Protein AF-A0A2D7NM58-F1 (afdb_monomer_lite)

pLDDT: mean 82.07, std 17.8, range [21.97, 97.56]

Secondary structure (DSSP, 8-state):
---TTHHHH------------------PPPPEEES-SS-EEETTS-EEEEEEE-GGGTTSPPPSEEEEEETTS-EEEEEEEEEESS--S--------TT--SS--EEEPPPSSHHHHTT-EEEEEE---TT--S-EEETTEEE--EEEPPPPPP-SSBPPP--STTS--SS-TTTTHHHHHHHHHTTSBPPPPPSSHHHHHHHHHHHHHHHHHHHHHHTT-HHHHHHHHHHHH-EEE-TT--EEE-----HHHHHHHHHHHH-TTS-HHHHHHHHHHHHHHS---EEEEEE--SSEEEEEEEE-SSS-EEEEEEESSS-PPPEEEEE-TTEEEEEEEEPP--SS-SSSPPPPP-EEEEEEETTEEEEEEE--S-EEP-TT-EEEPPEEPPBPHHHHHHT---B--GGG-EEEEEEEETTEEEEEEEEE-TTSPPPTTEEEEEEEEETTEEEEEEEE-TTS-EEEETT-SPPTTEEEEEEE-SSEEEEEEEE-HHHHHHTSBTTBTTEEEEEEEEEETTEEEEEET---BTT--PPP-EEEE-GGGS-----------

Radius of gyration: 28.22 Å; chains: 1; bounding box: 63×72×90 Å

Structure (mmCIF, N/CA/C/O backbone):
data_AF-A0A2D7NM58-F1
#
_entry.id   AF-A0A2D7NM58-F1
#
loop_
_atom_site.group_PDB
_atom_site.id
_atom_site.type_symbol
_atom_site.label_atom_id
_atom_site.label_alt_id
_atom_site.label_comp_id
_atom_site.label_asym_id
_atom_site.label_entity_id
_atom_site.label_seq_id
_atom_site.pdbx_PDB_ins_code
_atom_site.Cartn_x
_atom_site.Cartn_y
_atom_site.Cartn_z
_atom_site.occupancy
_atom_site.B_iso_or_equiv
_atom_site.auth_seq_id
_atom_site.auth_comp_id
_atom_site.auth_asym_id
_atom_site.auth_atom_id
_atom_site.pdbx_PDB_model_num
ATOM 1 N N . MET A 1 1 ? -24.431 6.651 5.940 1.00 24.83 1 MET A N 1
ATOM 2 C CA . MET A 1 1 ? -23.964 5.883 7.116 1.00 24.83 1 MET A CA 1
ATOM 3 C C . MET A 1 1 ? -22.624 5.232 6.791 1.00 24.83 1 MET A C 1
ATOM 5 O O . MET A 1 1 ? -22.566 4.053 6.495 1.00 24.83 1 MET A O 1
ATOM 9 N N . GLY A 1 2 ? -21.558 6.025 6.803 1.00 24.56 2 GLY A N 1
ATOM 10 C CA . GLY A 1 2 ? -20.178 5.580 6.597 1.00 24.56 2 GLY A CA 1
ATOM 11 C C . GLY A 1 2 ? -19.307 6.724 7.087 1.00 24.56 2 GLY A C 1
ATOM 12 O O . GLY A 1 2 ? -19.024 7.633 6.325 1.00 24.56 2 GLY A O 1
ATOM 13 N N . GLY A 1 3 ? -19.110 6.815 8.404 1.00 30.47 3 GLY A N 1
ATOM 14 C CA . GLY A 1 3 ? -18.752 8.083 9.061 1.00 30.47 3 GLY A CA 1
ATOM 15 C C . GLY A 1 3 ? -17.315 8.172 9.565 1.00 30.47 3 GLY A C 1
ATOM 16 O O . GLY A 1 3 ? -16.736 9.250 9.563 1.00 30.47 3 GLY A O 1
ATOM 17 N N . VAL A 1 4 ? -16.706 7.052 9.954 1.00 39.84 4 VAL A N 1
ATOM 18 C CA . VAL A 1 4 ? -15.527 7.102 10.837 1.00 39.84 4 VAL A CA 1
ATOM 19 C C . VAL A 1 4 ? -14.243 7.505 10.106 1.00 39.84 4 VAL A C 1
ATOM 21 O O . VAL A 1 4 ? -13.472 8.303 10.624 1.00 39.84 4 VAL A O 1
ATOM 24 N N . LEU A 1 5 ? -14.041 7.012 8.881 1.00 38.03 5 LEU A N 1
ATOM 25 C CA . LEU A 1 5 ? -12.908 7.374 8.016 1.00 38.03 5 LEU A CA 1
ATOM 26 C C . LEU A 1 5 ? -13.338 8.188 6.786 1.00 38.03 5 LEU A C 1
ATOM 28 O O . LEU A 1 5 ? -12.578 9.027 6.316 1.00 38.03 5 LEU A O 1
ATOM 32 N N . ALA A 1 6 ? -14.577 8.038 6.304 1.00 35.72 6 ALA A N 1
ATOM 33 C CA . ALA A 1 6 ? -15.069 8.846 5.184 1.00 35.72 6 ALA A CA 1
ATOM 34 C C . ALA A 1 6 ? -15.277 10.325 5.573 1.00 35.72 6 ALA A C 1
ATOM 36 O O . ALA A 1 6 ? -15.043 11.214 4.754 1.00 35.72 6 ALA A O 1
ATOM 37 N N . GLY A 1 7 ? -15.617 10.609 6.842 1.00 37.88 7 GLY A N 1
ATOM 38 C CA . GLY A 1 7 ? -15.630 11.975 7.383 1.00 37.88 7 GLY A CA 1
ATOM 39 C C . GLY A 1 7 ? -14.244 12.635 7.402 1.00 37.88 7 GLY A C 1
ATOM 40 O O . GLY A 1 7 ? -14.143 13.860 7.353 1.00 37.88 7 GLY A O 1
ATOM 41 N N . LEU A 1 8 ? -13.177 11.828 7.398 1.00 42.91 8 LEU A N 1
ATOM 42 C CA . LEU A 1 8 ? -11.788 12.273 7.291 1.00 42.91 8 LEU A CA 1
ATOM 43 C C . LEU A 1 8 ? -11.313 12.444 5.829 1.00 42.91 8 LEU A C 1
ATOM 45 O O . LEU A 1 8 ? -10.278 13.076 5.626 1.00 42.91 8 LEU A O 1
ATOM 49 N N . LEU A 1 9 ? -12.032 11.920 4.818 1.00 36.03 9 LEU A N 1
ATOM 50 C CA . LEU A 1 9 ? -11.468 11.662 3.476 1.00 36.03 9 LEU A CA 1
ATOM 51 C C . LEU A 1 9 ? -12.260 12.164 2.237 1.00 36.03 9 LEU A C 1
ATOM 53 O O . LEU A 1 9 ? -11.745 12.032 1.129 1.00 36.03 9 LEU A O 1
ATOM 57 N N . LEU A 1 10 ? -13.454 12.772 2.336 1.00 29.83 10 LEU A N 1
ATOM 58 C CA . LEU A 1 10 ? -14.270 13.076 1.133 1.00 29.83 10 LEU A CA 1
ATOM 59 C C . LEU A 1 10 ? -14.100 14.486 0.488 1.00 29.83 10 LEU A C 1
ATOM 61 O O . LEU A 1 10 ? -14.461 15.519 1.057 1.00 29.83 10 LEU A O 1
ATOM 65 N N . SER A 1 11 ? -13.672 14.447 -0.789 1.00 29.39 11 SER A N 1
ATOM 66 C CA . SER A 1 11 ? -13.823 15.371 -1.947 1.00 29.39 11 SER A CA 1
ATOM 67 C C . SER A 1 11 ? -13.101 16.740 -1.987 1.00 29.39 11 SER A C 1
ATOM 69 O O . SER A 1 11 ? -13.387 17.655 -1.217 1.00 29.39 11 SER A O 1
ATOM 71 N N . VAL A 1 12 ? -12.206 16.885 -2.982 1.00 25.66 12 VAL A N 1
ATOM 72 C CA . VAL A 1 12 ? -11.476 18.103 -3.390 1.00 25.66 12 VAL A CA 1
ATOM 73 C C . VAL A 1 12 ? -11.964 18.533 -4.776 1.00 25.66 12 VAL A C 1
ATOM 75 O O . VAL A 1 12 ? -11.860 17.761 -5.725 1.00 25.66 12 VAL A O 1
ATOM 78 N N . SER A 1 13 ? -12.424 19.775 -4.920 1.00 25.48 13 SER A N 1
ATOM 79 C CA . SER A 1 13 ? -12.647 20.417 -6.224 1.00 25.48 13 SER A CA 1
ATOM 80 C C . SER A 1 13 ? -12.273 21.900 -6.153 1.00 25.48 13 SER A C 1
ATOM 82 O O . SER A 1 13 ? -12.639 22.594 -5.205 1.00 25.48 13 SER A O 1
ATOM 84 N N . ALA A 1 14 ? -11.490 22.355 -7.135 1.00 25.61 14 ALA A N 1
ATOM 85 C CA . ALA A 1 14 ? -10.846 23.665 -7.186 1.00 25.61 14 ALA A CA 1
ATOM 86 C C . ALA A 1 14 ? -11.786 24.778 -7.687 1.00 25.61 14 ALA A C 1
ATOM 88 O O . ALA A 1 14 ? -12.534 24.577 -8.640 1.00 25.61 14 ALA A O 1
ATOM 89 N N . GLY A 1 15 ? -11.693 25.969 -7.084 1.00 21.97 15 GLY A N 1
ATOM 90 C CA . GLY A 1 15 ? -12.391 27.186 -7.510 1.00 21.97 15 GLY A CA 1
ATOM 91 C C . GLY A 1 15 ? -11.563 28.439 -7.205 1.00 21.97 15 GLY A C 1
ATOM 92 O O . GLY A 1 15 ? -10.926 28.519 -6.158 1.00 21.97 15 GLY A O 1
ATOM 93 N N . ALA A 1 16 ? -11.524 29.365 -8.167 1.00 23.30 16 ALA A N 1
ATOM 94 C CA . ALA A 1 16 ? -10.569 30.466 -8.298 1.00 23.30 16 ALA A CA 1
ATOM 95 C C . ALA A 1 16 ? -10.815 31.693 -7.390 1.00 23.30 16 ALA A C 1
ATOM 97 O O . ALA A 1 16 ? -11.841 31.835 -6.733 1.00 23.30 16 ALA A O 1
ATOM 98 N N . ALA A 1 17 ? -9.795 32.556 -7.375 1.00 25.81 17 ALA A N 1
ATOM 99 C CA . ALA A 1 17 ? -9.469 33.597 -6.406 1.00 25.81 17 ALA A CA 1
ATOM 100 C C . ALA A 1 17 ? -10.300 34.896 -6.453 1.00 25.81 17 ALA A C 1
ATOM 102 O O . ALA A 1 17 ? -10.830 35.290 -7.487 1.00 25.81 17 ALA A O 1
ATOM 103 N N . GLY A 1 18 ? -10.249 35.631 -5.336 1.00 22.56 18 GLY A N 1
ATOM 104 C CA . GLY A 1 18 ? -10.525 37.065 -5.237 1.00 22.56 18 GLY A CA 1
ATOM 105 C C . GLY A 1 18 ? -9.883 37.636 -3.965 1.00 22.56 18 GLY A C 1
ATOM 106 O O . GLY A 1 18 ? -10.095 37.111 -2.875 1.00 22.56 18 GLY A O 1
ATOM 107 N N . THR A 1 19 ? -9.045 38.663 -4.102 1.00 28.05 19 THR A N 1
ATOM 108 C CA . THR A 1 19 ? -8.278 39.306 -3.018 1.00 28.05 19 THR A CA 1
ATOM 109 C C . THR A 1 19 ? -8.919 40.615 -2.563 1.00 28.05 19 THR A C 1
ATOM 111 O O . THR A 1 19 ? -9.166 41.481 -3.397 1.00 28.05 19 THR A O 1
ATOM 114 N N . ALA A 1 20 ? -9.050 40.816 -1.251 1.00 26.17 20 ALA A N 1
ATOM 115 C CA . ALA A 1 20 ? -9.042 42.138 -0.618 1.00 26.17 20 ALA A CA 1
ATOM 116 C C . ALA A 1 20 ? -8.608 41.991 0.852 1.00 26.17 20 ALA A C 1
ATOM 118 O O . ALA A 1 20 ? -9.141 41.150 1.574 1.00 26.17 20 ALA A O 1
ATOM 119 N N . GLY A 1 21 ? -7.596 42.756 1.270 1.00 35.31 21 GLY A N 1
ATOM 120 C CA . GLY A 1 21 ? -7.051 42.744 2.632 1.00 35.31 21 GLY A CA 1
ATOM 121 C C . GLY A 1 21 ? -7.696 43.794 3.531 1.00 35.31 21 GLY A C 1
ATOM 122 O O . GLY A 1 21 ? -8.091 44.831 3.018 1.00 35.31 21 GLY A O 1
ATOM 123 N N . ILE A 1 22 ? -7.745 43.549 4.848 1.00 31.09 22 ILE A N 1
ATOM 124 C CA . ILE A 1 22 ? -8.136 44.515 5.894 1.00 31.09 22 ILE A CA 1
ATOM 125 C C . ILE A 1 22 ? -7.341 44.255 7.197 1.00 31.09 22 ILE A C 1
ATOM 127 O O . ILE A 1 22 ? -6.995 43.121 7.526 1.00 31.09 22 ILE A O 1
ATOM 131 N N . CYS A 1 23 ? -7.072 45.359 7.905 1.00 30.11 23 CYS A N 1
ATOM 132 C CA . CYS A 1 23 ? -6.429 45.551 9.210 1.00 30.11 23 CYS A CA 1
ATOM 133 C C . CYS A 1 23 ? -6.813 44.582 10.347 1.00 30.11 23 CYS A C 1
ATOM 135 O O . CYS A 1 23 ? -7.949 44.132 10.473 1.00 30.11 23 CYS A O 1
ATOM 137 N N . ALA A 1 24 ? -5.850 44.366 11.252 1.00 32.38 24 ALA A N 1
ATOM 138 C CA . ALA A 1 24 ? -5.950 43.504 12.426 1.00 32.38 24 ALA A CA 1
ATOM 139 C C . ALA A 1 24 ? -6.865 44.076 13.530 1.00 32.38 24 ALA A C 1
ATOM 141 O O . ALA A 1 24 ? -6.527 45.052 14.197 1.00 32.38 24 ALA A O 1
ATOM 142 N N . GLN A 1 25 ? -8.001 43.410 13.744 1.00 30.31 25 GLN A N 1
ATOM 143 C CA . GLN A 1 25 ? -8.834 43.489 14.949 1.00 30.31 25 GLN A CA 1
ATOM 144 C C . GLN A 1 25 ? -8.365 42.462 16.006 1.00 30.31 25 GLN A C 1
ATOM 146 O O . GLN A 1 25 ? -7.662 41.508 15.653 1.00 30.31 25 GLN A O 1
ATOM 151 N N . PRO A 1 26 ? -8.722 42.628 17.299 1.00 33.38 26 PRO A N 1
ATOM 152 C CA . PRO A 1 26 ? -8.394 41.665 18.354 1.00 33.38 26 PRO A CA 1
ATOM 153 C C . PRO A 1 26 ? -8.857 40.258 17.954 1.00 33.38 26 PRO A C 1
ATOM 155 O O . PRO A 1 26 ? -10.011 40.054 17.581 1.00 33.38 26 PRO A O 1
ATOM 158 N N . ARG A 1 27 ? -7.922 39.300 17.971 1.00 43.97 27 ARG A N 1
ATOM 159 C CA . ARG A 1 27 ? -8.105 37.944 17.434 1.00 43.97 27 ARG A CA 1
ATOM 160 C C . ARG A 1 27 ? -9.125 37.161 18.262 1.00 43.97 27 ARG A C 1
ATOM 162 O O . ARG A 1 27 ? -8.762 36.490 19.223 1.00 43.97 27 ARG A O 1
ATOM 169 N N . VAL A 1 28 ? -10.392 37.217 17.868 1.00 51.97 28 VAL A N 1
ATOM 170 C CA . VAL A 1 28 ? -11.375 36.198 18.245 1.00 51.97 28 VAL A CA 1
ATOM 171 C C . VAL A 1 28 ? -10.932 34.899 17.572 1.00 51.97 28 VAL A C 1
ATOM 173 O O . VAL A 1 28 ? -10.714 34.877 16.360 1.00 51.97 28 VAL A O 1
ATOM 176 N N . ALA A 1 29 ? -10.704 33.849 18.363 1.00 62.19 29 ALA A N 1
ATOM 177 C CA . ALA A 1 29 ? -10.372 32.536 17.826 1.00 62.19 29 ALA A CA 1
ATOM 178 C C . ALA A 1 29 ? -11.533 32.036 16.959 1.00 62.19 29 ALA A C 1
ATOM 180 O O . ALA A 1 29 ? -12.699 32.182 17.332 1.00 62.19 29 ALA A O 1
ATOM 181 N N . ALA A 1 30 ? -11.205 31.451 15.810 1.00 72.00 30 ALA A N 1
ATOM 182 C CA . ALA A 1 30 ? -12.211 30.978 14.874 1.00 72.00 30 ALA A CA 1
ATOM 183 C C . ALA A 1 30 ? -13.090 29.883 15.493 1.00 72.00 30 ALA A C 1
ATOM 185 O O . ALA A 1 30 ? -12.592 28.956 16.141 1.00 72.00 30 ALA A O 1
ATOM 186 N N . ARG A 1 31 ? -14.401 29.965 15.260 1.00 84.00 31 ARG A N 1
ATOM 187 C CA . ARG A 1 31 ? -15.374 28.950 15.657 1.00 84.00 31 ARG A CA 1
ATOM 188 C C . ARG A 1 31 ? -15.171 27.689 14.817 1.00 84.00 31 ARG A C 1
ATOM 190 O O . ARG A 1 31 ? -14.979 27.747 13.601 1.00 84.00 31 ARG A O 1
ATOM 197 N N . LEU A 1 32 ? -15.235 26.544 15.487 1.00 89.25 32 LEU A N 1
ATOM 198 C CA . LEU A 1 32 ? -15.133 25.223 14.875 1.00 89.25 32 LEU A CA 1
ATOM 199 C C . LEU A 1 32 ? -16.522 24.589 14.807 1.00 89.25 32 LEU A C 1
ATOM 201 O O . LEU A 1 32 ? -17.240 24.580 15.809 1.00 89.25 32 LEU A O 1
ATOM 205 N N . ASP A 1 33 ? -16.873 24.033 13.652 1.00 90.69 33 ASP A N 1
ATOM 206 C CA . ASP A 1 33 ? -18.108 23.273 13.464 1.00 90.69 33 ASP A CA 1
ATOM 207 C C . ASP A 1 33 ? -17.795 21.774 13.500 1.00 90.69 33 ASP A C 1
ATOM 209 O O . ASP A 1 33 ? -16.868 21.305 12.833 1.00 90.69 33 ASP A O 1
ATOM 213 N N . VAL A 1 34 ? -18.585 21.016 14.254 1.00 92.12 34 VAL A N 1
ATOM 214 C CA . VAL A 1 34 ? -18.513 19.556 14.323 1.00 92.12 34 VAL A CA 1
ATOM 215 C C . VAL A 1 34 ? -19.157 18.965 13.073 1.00 92.12 34 VAL A C 1
ATOM 217 O O . VAL A 1 34 ? -20.303 19.270 12.748 1.00 92.12 34 VAL A O 1
ATOM 220 N N . LEU A 1 35 ? -18.416 18.105 12.371 1.00 90.56 35 LEU A N 1
ATOM 221 C CA . LEU A 1 35 ? -18.879 17.444 11.147 1.00 90.56 35 LEU A CA 1
ATOM 222 C C . LEU A 1 35 ? -19.666 16.160 11.431 1.00 90.56 35 LEU A C 1
ATOM 224 O O . LEU A 1 35 ? -20.572 15.823 10.673 1.00 90.56 35 LEU A O 1
ATOM 228 N N . ASP A 1 36 ? -19.323 15.454 12.509 1.00 89.25 36 ASP A N 1
ATOM 229 C CA . ASP A 1 36 ? -20.019 14.251 12.963 1.00 89.25 36 ASP A CA 1
ATOM 230 C C . ASP A 1 36 ? -20.405 14.409 14.434 1.00 89.25 36 ASP A C 1
ATOM 232 O O . ASP A 1 36 ? -19.550 14.450 15.319 1.00 89.25 36 ASP A O 1
ATOM 236 N N . GLN A 1 37 ? -21.708 14.523 14.689 1.00 91.94 37 GLN A N 1
ATOM 237 C CA . GLN A 1 37 ? -22.262 14.645 16.038 1.00 91.94 37 GLN A CA 1
ATOM 238 C C . GLN A 1 37 ? -22.386 13.293 16.746 1.00 91.94 37 GLN A C 1
ATOM 240 O O . GLN A 1 37 ? -22.671 13.267 17.941 1.00 91.94 37 GLN A O 1
ATOM 245 N N . THR A 1 38 ? -22.171 12.175 16.047 1.00 92.75 38 THR A N 1
ATOM 246 C CA . THR A 1 38 ? -22.252 10.818 16.604 1.00 92.75 38 THR A CA 1
ATOM 247 C C . THR A 1 38 ? -21.009 9.975 16.286 1.00 92.75 38 THR A C 1
ATOM 249 O O . THR A 1 38 ? -21.149 8.854 15.782 1.00 92.75 38 THR A O 1
ATOM 252 N N . PRO A 1 39 ? -19.788 10.474 16.563 1.00 93.19 39 PRO A N 1
ATOM 253 C CA . PRO A 1 39 ? -18.569 9.767 16.195 1.00 93.19 39 PRO A CA 1
ATOM 254 C C . PRO A 1 39 ? -18.442 8.465 16.989 1.00 93.19 39 PRO A C 1
ATOM 256 O O . PRO A 1 39 ? -18.858 8.381 18.145 1.00 93.19 39 PRO A O 1
ATOM 259 N N . HIS A 1 40 ? -17.828 7.444 16.396 1.00 93.12 40 HIS A N 1
ATOM 260 C CA . HIS A 1 40 ? -17.463 6.245 17.148 1.00 93.12 40 HIS A CA 1
ATOM 261 C C . HIS A 1 40 ? -16.299 6.552 18.095 1.00 93.12 40 HIS A C 1
ATOM 263 O O . HIS A 1 40 ? -15.312 7.172 17.698 1.00 93.12 40 HIS A O 1
ATOM 269 N N . ALA A 1 41 ? -16.410 6.101 19.342 1.00 94.06 41 ALA A N 1
ATOM 270 C CA . ALA A 1 41 ? -15.403 6.319 20.372 1.00 94.06 41 ALA A CA 1
ATOM 271 C C . ALA A 1 41 ? -15.215 5.060 21.215 1.00 94.06 41 ALA A C 1
ATOM 273 O O . ALA A 1 41 ? -16.162 4.321 21.470 1.00 94.06 41 ALA A O 1
ATOM 274 N N . VAL A 1 42 ? -13.986 4.823 21.666 1.00 94.44 42 VAL A N 1
ATOM 275 C CA . VAL A 1 42 ? -13.660 3.683 22.527 1.00 94.44 42 VAL A CA 1
ATOM 276 C C . VAL A 1 42 ? -13.462 4.188 23.949 1.00 94.44 42 VAL A C 1
ATOM 278 O O . VAL A 1 42 ? -12.702 5.134 24.166 1.00 94.44 42 VAL A O 1
ATOM 281 N N . GLN A 1 43 ? -14.143 3.574 24.916 1.00 93.00 43 GLN A N 1
ATOM 282 C CA . GLN A 1 43 ? -14.065 4.007 26.315 1.00 93.00 43 GLN A CA 1
ATOM 283 C C . GLN A 1 43 ? -12.617 3.944 26.830 1.00 93.00 43 GLN A C 1
ATOM 285 O O . GLN A 1 43 ? -11.881 2.999 26.538 1.00 93.00 43 GLN A O 1
ATOM 290 N N . GLY A 1 44 ? -12.195 4.968 27.578 1.00 90.75 44 GLY A N 1
ATOM 291 C CA . GLY A 1 44 ? -10.835 5.066 28.130 1.00 90.75 44 GLY A CA 1
ATOM 292 C C . GLY A 1 44 ? -9.717 5.236 27.089 1.00 90.75 44 GLY A C 1
ATOM 293 O O . GLY A 1 44 ? -8.537 5.124 27.426 1.00 90.75 44 GLY A O 1
ATOM 294 N N . ARG A 1 45 ? -10.046 5.489 25.815 1.00 94.06 45 ARG A N 1
ATOM 295 C CA . ARG A 1 45 ? -9.073 5.729 24.737 1.00 94.06 45 ARG A CA 1
ATOM 296 C C . ARG A 1 45 ? -9.238 7.138 24.157 1.00 94.06 45 ARG A C 1
ATOM 298 O O . ARG A 1 45 ? -10.298 7.741 24.320 1.00 94.06 45 ARG A O 1
ATOM 305 N N . PRO A 1 46 ? -8.205 7.685 23.483 1.00 94.56 46 PRO A N 1
ATOM 306 C CA . PRO A 1 46 ? -8.326 8.976 22.819 1.00 94.56 46 PRO A CA 1
ATOM 307 C C . PRO A 1 46 ? -9.487 9.003 21.822 1.00 94.56 46 PRO A C 1
ATOM 309 O O . PRO A 1 46 ? -9.617 8.094 20.998 1.00 94.56 46 PRO A O 1
ATOM 312 N N . ILE A 1 47 ? -10.292 10.062 21.870 1.00 94.56 47 ILE A N 1
ATOM 313 C CA . ILE A 1 47 ? -11.378 10.312 20.919 1.00 94.56 47 ILE A CA 1
ATOM 314 C C . ILE A 1 47 ? -10.915 11.289 19.835 1.00 94.56 47 ILE A C 1
ATOM 316 O O . ILE A 1 47 ? -10.187 12.244 20.111 1.00 94.56 47 ILE A O 1
ATOM 320 N N . ALA A 1 48 ? -11.350 11.036 18.602 1.00 94.56 48 ALA A N 1
ATOM 321 C CA . ALA A 1 48 ? -11.157 11.897 17.444 1.00 94.56 48 ALA A CA 1
ATOM 322 C C . ALA A 1 48 ? -12.525 12.376 16.941 1.00 94.56 48 ALA A C 1
ATOM 324 O O . ALA A 1 48 ? -13.344 11.560 16.524 1.00 94.56 48 ALA A O 1
ATOM 325 N N . ILE A 1 49 ? -12.778 13.685 16.987 1.00 94.94 49 ILE A N 1
ATOM 326 C CA . ILE A 1 49 ? -14.055 14.283 16.570 1.00 94.94 49 ILE A CA 1
ATOM 327 C C . ILE A 1 49 ? -13.812 15.109 15.302 1.00 94.94 49 ILE A C 1
ATOM 329 O O . ILE A 1 49 ? -13.098 16.114 15.374 1.00 94.94 49 ILE A O 1
ATOM 333 N N . PRO A 1 50 ? -14.372 14.712 14.146 1.00 93.31 50 PRO A N 1
ATOM 334 C CA . PRO A 1 50 ? -14.217 15.451 12.899 1.00 93.31 50 PRO A CA 1
ATOM 335 C C . PRO A 1 50 ? -14.789 16.869 12.997 1.00 93.31 50 PRO A C 1
ATOM 337 O O . PRO A 1 50 ? -15.927 17.067 13.430 1.00 93.31 50 PRO A O 1
ATOM 340 N N . ILE A 1 51 ? -14.011 17.855 12.556 1.00 92.62 51 ILE A N 1
ATOM 341 C CA . ILE A 1 51 ? -14.387 19.272 12.570 1.00 92.62 51 ILE A CA 1
ATOM 342 C C . ILE A 1 51 ? -14.008 19.969 11.262 1.00 92.62 51 ILE A C 1
ATOM 344 O O . ILE A 1 51 ? -13.129 19.533 10.510 1.00 92.62 51 ILE A O 1
ATOM 348 N N . ARG A 1 52 ? -14.635 21.117 11.023 1.00 89.69 52 ARG A N 1
ATOM 349 C CA . ARG A 1 52 ? -14.202 22.101 10.029 1.00 89.69 52 ARG A CA 1
ATOM 350 C C . ARG A 1 52 ? -14.121 23.487 10.651 1.00 89.69 52 ARG A C 1
ATOM 352 O O . ARG A 1 52 ? -14.755 23.767 11.667 1.00 89.69 52 ARG A O 1
ATOM 359 N N . LEU A 1 53 ? -13.366 24.364 10.001 1.00 86.62 53 LEU A N 1
ATOM 360 C CA . LEU A 1 53 ? -13.438 25.787 10.295 1.00 86.62 53 LEU A CA 1
ATOM 361 C C . LEU A 1 53 ? -14.777 26.337 9.798 1.00 86.62 53 LEU A C 1
ATOM 363 O O . LEU A 1 53 ? -15.230 25.952 8.715 1.00 86.62 53 LEU A O 1
ATOM 367 N N . ASN A 1 54 ? -15.389 27.238 10.563 1.00 83.25 54 ASN A N 1
ATOM 368 C CA . ASN A 1 54 ? -16.597 27.912 10.111 1.00 83.25 54 ASN A CA 1
ATOM 369 C C . ASN A 1 54 ? -16.313 28.672 8.787 1.00 83.25 54 ASN A C 1
ATOM 371 O O . ASN A 1 54 ? -15.350 29.449 8.734 1.00 83.25 54 ASN A O 1
ATOM 375 N N . PRO A 1 55 ? -17.116 28.470 7.720 1.00 79.50 55 PRO A N 1
ATOM 376 C CA . PRO A 1 55 ? -16.899 29.104 6.416 1.00 79.50 55 PRO A CA 1
ATOM 377 C C . PRO A 1 55 ? -16.853 30.638 6.452 1.00 79.50 55 PRO A C 1
ATOM 379 O O . PRO A 1 55 ? -16.159 31.254 5.645 1.00 79.50 55 PRO A O 1
ATOM 382 N N . GLU A 1 56 ? -17.549 31.262 7.401 1.00 80.38 56 GLU A N 1
ATOM 383 C CA . GLU A 1 56 ? -17.586 32.720 7.565 1.00 80.38 56 GLU A CA 1
ATOM 384 C C . GLU A 1 56 ? -16.308 33.267 8.222 1.00 80.38 56 GLU A C 1
ATOM 386 O O . GLU A 1 56 ? -16.031 34.463 8.170 1.00 80.38 56 GLU A O 1
ATOM 391 N N . GLN A 1 57 ? -15.493 32.392 8.819 1.00 81.38 57 GLN A N 1
ATOM 392 C CA . GLN A 1 57 ? -14.305 32.748 9.597 1.00 81.38 57 GLN A CA 1
ATOM 393 C C . GLN A 1 57 ? -13.016 32.145 9.027 1.00 81.38 57 GLN A C 1
ATOM 395 O O . GLN A 1 57 ? -12.003 32.076 9.720 1.00 81.38 57 GLN A O 1
ATOM 400 N N . LEU A 1 58 ? -12.997 31.775 7.741 1.00 78.00 58 LEU A N 1
ATOM 401 C CA . LEU A 1 58 ? -11.819 31.185 7.083 1.00 78.00 58 LEU A CA 1
ATOM 402 C C . LEU A 1 58 ? -10.563 32.070 7.133 1.00 78.00 58 LEU A C 1
ATOM 404 O O . LEU A 1 58 ? -9.447 31.576 6.986 1.00 78.00 58 LEU A O 1
ATOM 408 N N . GLN A 1 59 ? -10.713 33.380 7.334 1.00 76.12 59 GLN A N 1
ATOM 409 C CA . GLN A 1 59 ? -9.579 34.298 7.458 1.00 76.12 59 GLN A CA 1
ATOM 410 C C . GLN A 1 59 ? -8.913 34.252 8.842 1.00 76.12 59 GLN A C 1
ATOM 412 O O . GLN A 1 59 ? -7.741 34.617 8.962 1.00 76.12 59 GLN A O 1
ATOM 417 N N . GLN A 1 60 ? -9.621 33.773 9.865 1.00 80.50 60 GLN A N 1
ATOM 418 C CA . GLN A 1 60 ? -9.130 33.704 11.236 1.00 80.50 60 GLN A CA 1
ATOM 419 C C . GLN A 1 60 ? -8.212 32.494 11.447 1.00 80.50 60 GLN A C 1
ATOM 421 O O . GLN A 1 60 ? -8.281 31.492 10.734 1.00 80.50 60 GLN A O 1
ATOM 426 N N . ILE A 1 61 ? -7.326 32.607 12.438 1.00 79.75 61 ILE A N 1
ATOM 427 C CA . ILE A 1 61 ? -6.457 31.504 12.851 1.00 79.75 61 ILE A CA 1
ATOM 428 C C . ILE A 1 61 ? -7.279 30.600 13.781 1.00 79.75 61 ILE A C 1
ATOM 430 O O . ILE A 1 61 ? -7.862 31.109 14.746 1.00 79.75 61 ILE A O 1
ATOM 434 N N . PRO A 1 62 ? -7.359 29.287 13.508 1.00 86.00 62 PRO A N 1
ATOM 435 C CA . PRO A 1 62 ? -8.045 28.366 14.398 1.00 86.00 62 PRO A CA 1
ATOM 436 C C . PRO A 1 62 ? -7.309 28.254 15.740 1.00 86.00 62 PRO A C 1
ATOM 438 O O . PRO A 1 62 ? -6.083 28.380 15.778 1.00 86.00 62 PRO A O 1
ATOM 441 N N . PRO A 1 63 ? -8.029 28.001 16.844 1.00 89.75 63 PRO A N 1
ATOM 442 C CA . PRO A 1 63 ? -7.389 27.762 18.129 1.00 89.75 63 PRO A CA 1
ATOM 443 C C . PRO A 1 63 ? -6.544 26.479 18.091 1.00 89.75 63 PRO A C 1
ATOM 445 O O . PRO A 1 63 ? -6.877 25.525 17.390 1.00 89.75 63 PRO A O 1
ATOM 448 N N . ASP A 1 64 ? -5.464 26.439 18.873 1.00 90.06 64 ASP A N 1
ATOM 449 C CA . ASP A 1 64 ? -4.633 25.236 19.032 1.00 90.06 64 ASP A CA 1
ATOM 450 C C . ASP A 1 64 ? -5.291 24.178 19.926 1.00 90.06 64 ASP A C 1
ATOM 452 O O . ASP A 1 64 ? -5.068 22.973 19.747 1.00 90.06 64 ASP A O 1
ATOM 456 N N . THR A 1 65 ? -6.091 24.642 20.887 1.00 93.69 65 THR A N 1
ATOM 457 C CA . THR A 1 65 ? -6.830 23.840 21.858 1.00 93.69 65 THR A CA 1
ATOM 458 C C . THR A 1 65 ? -8.214 24.430 22.101 1.00 93.69 65 THR A C 1
ATOM 460 O O . THR A 1 65 ? -8.424 25.635 21.972 1.00 93.69 65 THR A O 1
ATOM 463 N N . VAL A 1 66 ? -9.167 23.578 22.462 1.00 94.06 66 VAL A N 1
ATOM 464 C CA . VAL A 1 66 ? -10.523 23.983 22.847 1.00 94.06 66 VAL A CA 1
ATOM 465 C C . VAL A 1 66 ? -10.955 23.239 24.100 1.00 94.06 66 VAL A C 1
ATOM 467 O O . VAL A 1 66 ? -10.527 22.113 24.346 1.00 94.06 66 VAL A O 1
ATOM 470 N N . GLU A 1 67 ? -11.814 23.867 24.892 1.00 95.06 67 GLU A N 1
ATOM 471 C CA . GLU A 1 67 ? -12.458 23.210 26.024 1.00 95.06 67 GLU A CA 1
ATOM 472 C C . GLU A 1 67 ? -13.644 22.371 25.524 1.00 95.06 67 GLU A C 1
ATOM 474 O O . GLU A 1 67 ? -14.513 22.870 24.803 1.00 95.06 67 GLU A O 1
ATOM 479 N N . LEU A 1 68 ? -13.684 21.100 25.918 1.00 94.56 68 LEU A N 1
ATOM 480 C CA . LEU A 1 68 ? -14.850 20.235 25.785 1.00 94.56 68 LEU A CA 1
ATOM 481 C C . LEU A 1 68 ? -15.498 20.078 27.154 1.00 94.56 68 LEU A C 1
ATOM 483 O O . LEU A 1 68 ? -14.846 19.646 28.106 1.00 94.56 68 LEU A O 1
ATOM 487 N N . ARG A 1 69 ? -16.787 20.400 27.243 1.00 95.62 69 ARG A N 1
ATOM 488 C CA . ARG A 1 69 ? -17.576 20.163 28.455 1.00 95.62 69 ARG A CA 1
ATOM 489 C C . ARG A 1 69 ? -18.184 18.771 28.412 1.00 95.62 69 ARG A C 1
ATOM 491 O O . ARG A 1 69 ? -18.732 18.372 27.384 1.00 95.62 69 ARG A O 1
ATOM 498 N N . LEU A 1 70 ? -18.071 18.065 29.521 1.00 94.44 70 LEU A N 1
ATOM 499 C CA . LEU A 1 70 ? -18.587 16.723 29.736 1.00 94.44 70 LEU A CA 1
ATOM 500 C C . LEU A 1 70 ? -19.978 16.829 30.381 1.00 94.44 70 LEU A C 1
ATOM 502 O O . LEU A 1 70 ? -20.310 17.839 31.011 1.00 94.44 70 LEU A O 1
ATOM 506 N N . ASP A 1 71 ? -20.832 15.832 30.171 1.00 93.12 71 ASP A N 1
ATOM 507 C CA . ASP A 1 71 ? -22.193 15.831 30.727 1.00 93.12 71 ASP A CA 1
ATOM 508 C C . ASP A 1 71 ? -22.231 15.583 32.244 1.00 93.12 71 ASP A C 1
ATOM 510 O O . ASP A 1 71 ? -23.191 15.978 32.904 1.00 93.12 71 ASP A O 1
ATOM 514 N N . ASP A 1 72 ? -21.152 15.035 32.803 1.00 89.81 72 ASP A N 1
ATOM 515 C CA . ASP A 1 72 ? -20.894 14.921 34.243 1.00 89.81 72 ASP A CA 1
ATOM 516 C C . ASP A 1 72 ? -20.531 16.262 34.921 1.00 89.81 72 ASP A C 1
ATOM 518 O O . ASP A 1 72 ? -20.318 16.317 36.134 1.00 89.81 72 ASP A O 1
ATOM 522 N N . GLY A 1 73 ? -20.480 17.354 34.151 1.00 88.56 73 GLY A N 1
ATOM 523 C CA . GLY A 1 73 ? -20.175 18.702 34.627 1.00 88.56 73 GLY A CA 1
ATOM 524 C C . GLY A 1 73 ? -18.684 19.042 34.666 1.00 88.56 73 GLY A C 1
ATOM 525 O O . GLY A 1 73 ? -18.341 20.191 34.955 1.00 88.56 73 GLY A O 1
ATOM 526 N N . THR A 1 74 ? -17.797 18.097 34.355 1.00 92.44 74 THR A N 1
ATOM 527 C CA . THR A 1 74 ? -16.357 18.353 34.234 1.00 92.44 74 THR A CA 1
ATOM 528 C C . THR A 1 74 ? -15.996 18.888 32.841 1.00 92.44 74 THR A C 1
ATOM 530 O O . THR A 1 74 ? -16.825 18.947 31.927 1.00 92.44 74 THR A O 1
ATOM 533 N N . SER A 1 75 ? -14.757 19.343 32.656 1.00 92.81 75 SER A N 1
ATOM 534 C CA . SER A 1 75 ? -14.258 19.747 31.341 1.00 92.81 75 SER A CA 1
ATOM 535 C C . SER A 1 75 ? -12.859 19.212 31.072 1.00 92.81 75 SER A C 1
ATOM 537 O O . SER A 1 75 ? -12.089 18.910 31.984 1.00 92.81 75 SER A O 1
ATOM 539 N N . THR A 1 76 ? -12.546 19.050 29.789 1.00 93.94 76 THR A N 1
ATOM 540 C CA . THR A 1 76 ? -11.250 18.566 29.312 1.00 93.94 76 THR A CA 1
ATOM 541 C C . THR A 1 76 ? -10.745 19.429 28.165 1.00 93.94 76 THR A C 1
ATOM 543 O O . THR A 1 76 ? -11.521 20.026 27.414 1.00 93.94 76 THR A O 1
ATOM 546 N N . THR A 1 77 ? -9.428 19.479 28.003 1.00 94.81 77 THR A N 1
ATOM 547 C CA . THR A 1 77 ? -8.785 20.208 26.910 1.00 94.81 77 THR A CA 1
ATOM 548 C C . THR A 1 77 ? -8.602 19.282 25.714 1.00 94.81 77 THR A C 1
ATOM 550 O O . THR A 1 77 ? -7.865 18.298 25.787 1.00 94.81 77 THR A O 1
ATOM 553 N N . ALA A 1 78 ? -9.222 19.624 24.587 1.00 95.19 78 ALA A N 1
ATOM 554 C CA . ALA A 1 78 ? -9.008 18.958 23.311 1.00 95.19 78 ALA A CA 1
ATOM 555 C C . ALA A 1 78 ? -7.968 19.705 22.469 1.00 95.19 78 ALA A C 1
ATOM 557 O O . ALA A 1 78 ? -7.987 20.933 22.380 1.00 95.19 78 ALA A O 1
ATOM 558 N N . LEU A 1 79 ? -7.079 18.964 21.811 1.00 96.38 79 LEU A N 1
ATOM 559 C CA . LEU A 1 79 ? -6.144 19.507 20.829 1.00 96.38 79 LEU A CA 1
ATOM 560 C C . LEU A 1 79 ? -6.819 19.589 19.460 1.00 96.38 79 LEU A C 1
ATOM 562 O O . LEU A 1 79 ? -7.431 18.621 19.011 1.00 96.38 79 LEU A O 1
ATOM 566 N N . VAL A 1 80 ? -6.645 20.708 18.764 1.00 94.69 80 VAL A N 1
ATOM 567 C CA . VAL A 1 80 ? -7.070 20.871 17.368 1.00 94.69 80 VAL A CA 1
ATOM 568 C C . VAL A 1 80 ? -5.938 20.399 16.462 1.00 94.69 80 VAL A C 1
ATOM 570 O O . VAL A 1 80 ? -4.803 20.857 16.606 1.00 94.69 80 VAL A O 1
ATOM 573 N N . ALA A 1 81 ? -6.211 19.483 15.537 1.00 93.12 81 ALA A N 1
ATOM 574 C CA . ALA A 1 81 ? -5.249 19.024 14.536 1.00 93.12 81 ALA A CA 1
ATOM 575 C C . ALA A 1 81 ? -5.843 19.100 13.127 1.00 93.12 81 ALA A C 1
ATOM 577 O O . ALA A 1 81 ? -7.046 18.937 12.955 1.00 93.12 81 ALA A O 1
ATOM 578 N N . TRP A 1 82 ? -4.991 19.317 12.125 1.00 91.31 82 TRP A N 1
ATOM 579 C CA . TRP A 1 82 ? -5.376 19.382 10.715 1.00 91.31 82 TRP A CA 1
ATOM 580 C C . TRP A 1 82 ? -4.765 18.221 9.955 1.00 91.31 82 TRP A C 1
ATOM 582 O O . TRP A 1 82 ? -3.631 17.820 10.227 1.00 91.31 82 TRP A O 1
ATOM 592 N N . LEU A 1 83 ? -5.536 17.661 9.031 1.00 87.94 83 LEU A N 1
ATOM 593 C CA . LEU A 1 83 ? -5.201 16.419 8.355 1.00 87.94 83 LEU A CA 1
ATOM 594 C C . LEU A 1 83 ? -5.162 16.621 6.845 1.00 87.94 83 LEU A C 1
ATOM 596 O O . LEU A 1 83 ? -5.970 17.362 6.283 1.00 87.94 83 LEU A O 1
ATOM 600 N N . ALA A 1 84 ? -4.223 15.944 6.195 1.00 82.62 84 ALA A N 1
ATOM 601 C CA . ALA A 1 84 ? -4.110 15.919 4.745 1.00 82.62 84 ALA A CA 1
ATOM 602 C C . ALA A 1 84 ? -3.676 14.536 4.260 1.00 82.62 84 ALA A C 1
ATOM 604 O O . ALA A 1 84 ? -2.933 13.831 4.943 1.00 82.62 84 ALA A O 1
ATOM 605 N N . THR A 1 85 ? -4.12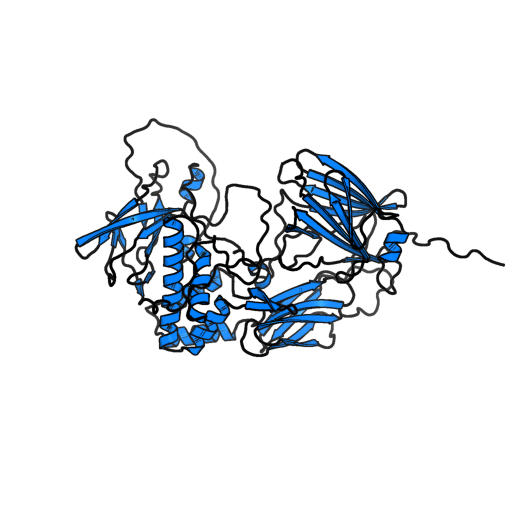9 14.184 3.058 1.00 71.62 85 THR A N 1
ATOM 606 C CA . THR A 1 85 ? -3.748 12.956 2.341 1.00 71.62 85 THR A CA 1
ATOM 607 C C . THR A 1 85 ? -2.762 13.194 1.204 1.00 71.62 85 THR A C 1
ATOM 609 O O . THR A 1 85 ? -2.170 12.252 0.687 1.00 71.62 85 THR A O 1
ATOM 612 N N . LYS A 1 86 ? -2.577 14.457 0.799 1.00 63.38 86 LYS A N 1
ATOM 613 C CA . LYS A 1 86 ? -1.591 14.873 -0.199 1.00 63.38 86 LYS A CA 1
ATOM 614 C C . LYS A 1 86 ? -0.578 15.799 0.449 1.00 63.38 86 LYS A C 1
ATOM 616 O O . LYS A 1 86 ? -0.938 16.816 1.039 1.00 63.38 86 LYS A O 1
ATOM 621 N N . GLU A 1 87 ? 0.693 15.459 0.304 1.00 50.59 87 GLU A N 1
ATOM 622 C CA . GLU A 1 87 ? 1.802 16.318 0.694 1.00 50.59 87 GLU A CA 1
ATOM 623 C C . GLU A 1 87 ? 1.864 17.486 -0.301 1.00 50.59 87 GLU A C 1
ATOM 625 O O . GLU A 1 87 ? 2.418 17.377 -1.392 1.00 50.59 87 GLU A O 1
ATOM 630 N N . SER A 1 88 ? 1.234 18.618 0.023 1.00 39.19 88 SER A N 1
ATOM 631 C CA . SER A 1 88 ? 1.212 19.789 -0.866 1.00 39.19 88 SER A CA 1
ATOM 632 C C . SER A 1 88 ? 2.557 20.529 -0.934 1.00 39.19 88 SER A C 1
ATOM 634 O O . SER A 1 88 ? 2.627 21.622 -1.490 1.00 39.19 88 SER A O 1
ATOM 636 N N . THR A 1 89 ? 3.633 19.984 -0.363 1.00 35.28 89 THR A N 1
ATOM 637 C CA . THR A 1 89 ? 4.889 20.713 -0.154 1.00 35.28 89 THR A CA 1
ATOM 638 C C . THR A 1 89 ? 6.127 19.813 -0.239 1.00 35.28 89 THR A C 1
ATOM 640 O O . THR A 1 89 ? 6.885 19.722 0.720 1.00 35.28 89 THR A O 1
ATOM 643 N N . ARG A 1 90 ? 6.387 19.200 -1.408 1.00 35.41 90 ARG A N 1
ATOM 644 C CA . ARG A 1 90 ? 7.710 19.165 -2.097 1.00 35.41 90 ARG A CA 1
ATOM 645 C C . ARG A 1 90 ? 7.722 18.178 -3.281 1.00 35.41 90 ARG A C 1
ATOM 647 O O . ARG A 1 90 ? 7.189 17.085 -3.159 1.00 35.41 90 ARG A O 1
ATOM 654 N N . PRO A 1 91 ? 8.399 18.504 -4.399 1.00 34.72 91 PRO A N 1
ATOM 655 C CA . PRO A 1 91 ? 8.825 17.518 -5.386 1.00 34.72 91 PRO A CA 1
ATOM 656 C C . PRO A 1 91 ? 10.073 16.807 -4.850 1.00 34.72 91 PRO A C 1
ATOM 658 O O . PRO A 1 91 ? 11.192 17.137 -5.237 1.00 34.72 91 PRO A O 1
ATOM 661 N N . SER A 1 92 ? 9.909 15.898 -3.895 1.00 39.00 92 SER A N 1
ATOM 662 C CA . SER A 1 92 ? 10.897 14.830 -3.741 1.00 39.00 92 SER A CA 1
ATOM 663 C C . SER A 1 92 ? 10.434 13.707 -4.663 1.00 39.00 92 SER A C 1
ATOM 665 O O . SER A 1 92 ? 9.224 13.475 -4.716 1.00 39.00 92 SER A O 1
ATOM 667 N N . PRO A 1 93 ? 11.317 13.035 -5.413 1.00 44.12 93 PRO A N 1
ATOM 668 C CA . PRO A 1 93 ? 10.921 11.807 -6.079 1.00 44.12 93 PRO A CA 1
ATOM 669 C C . PRO A 1 93 ? 10.489 10.876 -4.951 1.00 44.12 93 PRO A C 1
ATOM 671 O O . PRO A 1 93 ? 11.279 10.562 -4.060 1.00 44.12 93 PRO A O 1
ATOM 674 N N . LEU A 1 94 ? 9.188 10.600 -4.885 1.00 56.16 94 LEU A N 1
ATOM 675 C CA . LEU A 1 94 ? 8.605 9.753 -3.861 1.00 56.16 94 LEU A CA 1
ATOM 676 C C . LEU A 1 94 ? 9.130 8.353 -4.142 1.00 56.16 94 LEU A C 1
ATOM 678 O O . LEU A 1 94 ? 8.575 7.627 -4.961 1.00 56.16 94 LEU A O 1
ATOM 682 N N . VAL A 1 95 ? 10.243 8.014 -3.499 1.00 59.75 95 VAL A N 1
ATOM 683 C CA . VAL A 1 95 ? 10.683 6.639 -3.322 1.00 59.75 95 VAL A CA 1
ATOM 684 C C . VAL A 1 95 ? 9.536 5.953 -2.601 1.00 59.75 95 VAL A C 1
ATOM 686 O O . VAL A 1 95 ? 9.341 6.123 -1.396 1.00 59.75 95 VAL A O 1
ATOM 689 N N . ALA A 1 96 ? 8.687 5.286 -3.372 1.00 66.25 96 ALA A N 1
ATOM 690 C CA . ALA A 1 96 ? 7.555 4.579 -2.823 1.00 66.25 96 ALA A CA 1
ATOM 691 C C . ALA A 1 96 ? 8.110 3.441 -1.963 1.00 66.25 96 ALA A C 1
ATOM 693 O O . ALA A 1 96 ? 9.014 2.731 -2.390 1.00 66.25 96 ALA A O 1
ATOM 694 N N . SER A 1 97 ? 7.607 3.269 -0.743 1.00 81.75 97 SER A N 1
ATOM 695 C CA . SER A 1 97 ? 7.830 2.030 -0.002 1.00 81.75 97 SER A CA 1
ATOM 696 C C . SER A 1 97 ? 6.743 1.035 -0.401 1.00 81.75 97 SER A C 1
ATOM 698 O O . SER A 1 97 ? 5.627 1.422 -0.743 1.00 81.75 97 SER A O 1
ATOM 700 N N . TRP A 1 98 ? 7.033 -0.264 -0.346 1.00 89.50 98 TRP A N 1
ATOM 701 C CA . TRP A 1 98 ? 6.021 -1.278 -0.662 1.00 89.50 98 TRP A CA 1
ATOM 702 C C . TRP A 1 98 ? 4.761 -1.150 0.190 1.00 89.50 98 TRP A C 1
ATOM 704 O O . TRP A 1 98 ? 3.664 -1.378 -0.294 1.00 89.50 98 TRP A O 1
ATOM 714 N N . THR A 1 99 ? 4.906 -0.740 1.445 1.00 90.31 99 THR A N 1
ATOM 715 C CA . THR A 1 99 ? 3.799 -0.593 2.390 1.00 90.31 99 THR A CA 1
ATOM 716 C C . THR A 1 99 ? 3.218 0.820 2.433 1.00 90.31 99 THR A C 1
ATOM 718 O O . THR A 1 99 ? 2.379 1.090 3.291 1.00 90.31 99 THR A O 1
ATOM 721 N N . ALA A 1 100 ? 3.633 1.713 1.526 1.00 81.62 100 ALA A N 1
ATOM 722 C CA . ALA A 1 100 ? 3.089 3.060 1.430 1.00 81.62 100 ALA A CA 1
ATOM 723 C C . ALA A 1 100 ? 1.600 3.019 1.068 1.00 81.62 100 ALA A C 1
ATOM 725 O O . ALA A 1 100 ? 1.197 2.367 0.101 1.00 81.62 100 ALA A O 1
ATOM 726 N N . ALA A 1 101 ? 0.785 3.746 1.831 1.00 76.75 101 ALA A N 1
ATOM 727 C CA . ALA A 1 101 ? -0.616 3.937 1.497 1.00 76.75 101 ALA A CA 1
ATOM 728 C C . ALA A 1 101 ? -0.769 4.814 0.243 1.00 76.75 101 ALA A C 1
ATOM 730 O O . ALA A 1 101 ? -0.009 5.760 0.035 1.00 76.75 101 ALA A O 1
ATOM 731 N N . THR A 1 102 ? -1.805 4.555 -0.558 1.00 72.88 102 THR A N 1
ATOM 732 C CA . THR A 1 102 ? -2.152 5.377 -1.735 1.00 72.88 102 THR A CA 1
ATOM 733 C C . THR A 1 102 ? -2.499 6.821 -1.353 1.00 72.88 102 THR A C 1
ATOM 735 O O . THR A 1 102 ? -2.251 7.756 -2.112 1.00 72.88 102 THR A O 1
ATOM 738 N N . ALA A 1 103 ? -3.072 7.015 -0.163 1.00 74.19 103 ALA A N 1
ATOM 739 C CA . ALA A 1 103 ? -3.483 8.310 0.369 1.00 74.19 103 ALA A CA 1
ATOM 740 C C . ALA A 1 103 ? -3.149 8.389 1.873 1.00 74.19 103 ALA A C 1
ATOM 742 O O . ALA A 1 103 ? -4.050 8.259 2.707 1.00 74.19 103 ALA A O 1
ATOM 743 N N . PRO A 1 104 ? -1.866 8.557 2.243 1.00 78.06 104 PRO A N 1
ATOM 744 C CA . PRO A 1 104 ? -1.435 8.470 3.631 1.00 78.06 104 PRO A CA 1
ATOM 745 C C . PRO A 1 104 ? -1.994 9.634 4.446 1.00 78.06 104 PRO A C 1
ATOM 747 O O . PRO A 1 104 ? -1.810 10.800 4.095 1.00 78.06 104 PRO A O 1
ATOM 750 N N . LEU A 1 105 ? -2.654 9.336 5.564 1.00 82.00 105 LEU A N 1
ATOM 751 C CA . LEU A 1 105 ? -3.181 10.370 6.453 1.00 82.00 105 LEU A CA 1
ATOM 752 C C . LEU A 1 105 ? -2.044 10.956 7.299 1.00 82.00 105 LEU A C 1
ATOM 754 O O . LEU A 1 105 ? -1.492 10.271 8.165 1.00 82.00 105 LEU A O 1
ATOM 758 N N . LYS A 1 106 ? -1.731 12.239 7.097 1.00 84.31 106 LYS A N 1
ATOM 759 C CA . LYS A 1 106 ? -0.720 12.975 7.871 1.00 84.31 106 LYS A CA 1
ATOM 760 C C . LYS A 1 106 ? -1.344 14.121 8.664 1.00 84.31 106 LYS A C 1
ATOM 762 O O . LYS A 1 106 ? -2.299 14.754 8.218 1.00 84.31 106 LYS A O 1
ATOM 767 N N . VAL A 1 107 ? -0.756 14.417 9.825 1.00 87.50 107 VAL A N 1
ATOM 768 C CA . VAL A 1 107 ? -1.032 15.655 10.567 1.00 87.50 107 VAL A CA 1
ATOM 769 C C . VAL A 1 107 ? -0.181 16.767 9.974 1.00 87.50 107 VAL A C 1
ATOM 771 O O . VAL A 1 107 ? 1.045 16.660 9.944 1.00 87.50 107 VAL A O 1
ATOM 774 N N . VAL A 1 108 ? -0.830 17.830 9.516 1.00 87.31 108 VAL A N 1
ATOM 775 C CA . VAL A 1 108 ? -0.188 18.966 8.851 1.00 87.31 108 VAL A CA 1
ATOM 776 C C . VAL A 1 108 ? -0.472 20.270 9.598 1.00 87.31 108 VAL A C 1
ATOM 778 O O . VAL A 1 108 ? -1.443 20.355 10.356 1.00 87.31 108 VAL A O 1
ATOM 781 N N . PRO A 1 109 ? 0.360 21.307 9.407 1.00 87.50 109 PRO A N 1
ATOM 782 C CA . PRO A 1 109 ? 0.007 22.659 9.817 1.00 87.50 109 PRO A CA 1
ATOM 783 C C . PRO A 1 109 ? -1.290 23.124 9.144 1.00 87.50 109 PRO A C 1
ATOM 785 O O . PRO A 1 109 ? -1.631 22.679 8.046 1.00 87.50 109 PRO A O 1
ATOM 788 N N . PHE A 1 110 ? -2.000 24.051 9.787 1.00 85.44 110 PHE A N 1
ATOM 789 C CA . PHE A 1 110 ? -3.157 24.686 9.166 1.00 85.44 110 PHE A CA 1
ATOM 790 C C . PHE A 1 110 ? -2.730 25.460 7.901 1.00 85.44 110 PHE A C 1
ATOM 792 O O . PHE A 1 110 ? -1.711 26.149 7.953 1.00 85.44 110 PHE A O 1
ATOM 799 N N . PRO A 1 111 ? -3.466 25.380 6.774 1.00 82.56 111 PRO A N 1
ATOM 800 C CA . PRO A 1 111 ? -3.053 26.048 5.545 1.00 82.56 111 PRO A CA 1
ATOM 801 C C . PRO A 1 111 ? -3.048 27.578 5.656 1.00 82.56 111 PRO A C 1
ATOM 803 O O . PRO A 1 111 ? -4.059 28.203 5.988 1.00 82.56 111 PRO A O 1
ATOM 806 N N . ASP A 1 112 ? -1.939 28.206 5.264 1.00 79.00 112 ASP A N 1
ATOM 807 C CA . ASP A 1 112 ? -1.845 29.669 5.225 1.00 79.00 112 ASP A CA 1
ATOM 808 C C . ASP A 1 112 ? -2.717 30.276 4.117 1.00 79.00 112 ASP A C 1
ATOM 810 O O . ASP A 1 112 ? -3.331 31.325 4.316 1.00 79.00 112 ASP A O 1
ATOM 814 N N . ALA A 1 113 ? -2.812 29.604 2.964 1.00 78.69 113 ALA A N 1
ATOM 815 C CA . ALA A 1 113 ? -3.524 30.099 1.789 1.00 78.69 113 ALA A CA 1
ATOM 816 C C . ALA A 1 113 ? -5.057 29.988 1.950 1.00 78.69 113 ALA A C 1
ATOM 818 O O . ALA A 1 113 ? -5.560 28.873 2.108 1.00 78.69 113 ALA A O 1
ATOM 819 N N . PRO A 1 114 ? -5.832 31.087 1.809 1.00 72.75 114 PRO A N 1
ATOM 820 C CA . PRO A 1 114 ? -7.287 31.079 2.000 1.00 72.75 114 PRO A CA 1
ATOM 821 C C . PRO A 1 114 ? -8.042 30.031 1.170 1.00 72.75 114 PRO A C 1
ATOM 823 O O . PRO A 1 114 ? -8.958 29.392 1.679 1.00 72.75 114 PRO A O 1
ATOM 826 N N . ALA A 1 115 ? -7.621 29.795 -0.078 1.00 73.56 115 ALA A N 1
ATOM 827 C CA . ALA A 1 115 ? -8.237 28.802 -0.963 1.00 73.56 115 ALA A CA 1
ATOM 828 C C . ALA A 1 115 ? -8.103 27.354 -0.449 1.00 73.56 115 ALA A C 1
ATOM 830 O O . ALA A 1 115 ? -8.952 26.514 -0.732 1.00 73.56 115 ALA A O 1
ATOM 831 N N . LEU A 1 116 ? -7.056 27.060 0.328 1.00 76.00 116 LEU A N 1
ATOM 832 C CA . LEU A 1 116 ? -6.840 25.744 0.936 1.00 76.00 116 LEU A CA 1
ATOM 833 C C . LEU A 1 116 ? -7.560 25.603 2.285 1.00 76.00 116 LEU A C 1
ATOM 835 O O . LEU A 1 116 ? -7.807 24.490 2.739 1.00 76.00 116 LEU A O 1
ATOM 839 N N . ARG A 1 117 ? -7.943 26.713 2.930 1.00 80.31 117 ARG A N 1
ATOM 840 C CA . ARG A 1 117 ? -8.616 26.685 4.240 1.00 80.31 117 ARG A CA 1
ATOM 841 C C . ARG A 1 117 ? -10.046 26.155 4.167 1.00 80.31 117 ARG A C 1
ATOM 843 O O . ARG A 1 117 ? -10.481 25.486 5.095 1.00 80.31 117 ARG A O 1
ATOM 850 N N . SER A 1 118 ? -10.764 26.400 3.070 1.00 73.12 118 SER A N 1
ATOM 851 C CA . SER A 1 118 ? -12.131 25.885 2.864 1.00 73.12 118 SER A CA 1
ATOM 852 C C . SER A 1 118 ? -12.181 24.358 2.705 1.00 73.12 118 SER A C 1
ATOM 854 O O . SER A 1 118 ? -13.178 23.709 3.033 1.00 73.12 118 SER A O 1
ATOM 856 N N . THR A 1 119 ? -11.090 23.770 2.214 1.00 73.31 119 THR A N 1
ATOM 857 C CA . THR A 1 119 ? -10.944 22.324 2.009 1.00 73.31 119 THR A CA 1
ATOM 858 C C . THR A 1 119 ? -10.201 21.637 3.151 1.00 73.31 119 THR A C 1
ATOM 860 O O . THR A 1 119 ? -10.229 20.411 3.230 1.00 73.31 119 THR A O 1
ATOM 863 N N . ALA A 1 120 ? -9.613 22.402 4.077 1.00 78.69 120 ALA A N 1
ATOM 864 C CA . ALA A 1 120 ? -8.975 21.865 5.268 1.00 78.69 120 ALA A CA 1
ATOM 865 C C . ALA A 1 120 ? -9.971 21.035 6.093 1.00 78.69 120 ALA A C 1
ATOM 867 O O . ALA A 1 120 ? -11.139 21.402 6.280 1.00 78.69 120 ALA A O 1
ATOM 868 N N . ARG A 1 121 ? -9.498 19.893 6.589 1.00 83.56 121 ARG A N 1
ATOM 869 C CA . ARG A 1 121 ? -10.251 19.005 7.476 1.00 83.56 121 ARG A CA 1
ATOM 870 C C . ARG A 1 121 ? -9.502 18.891 8.787 1.00 83.56 121 ARG A C 1
ATOM 872 O O . ARG A 1 121 ? -8.289 18.667 8.798 1.00 83.56 121 ARG A O 1
ATOM 879 N N . GLY A 1 122 ? -10.223 19.119 9.875 1.00 90.62 122 GLY A N 1
ATOM 880 C CA . GLY A 1 122 ? -9.665 19.104 11.212 1.00 90.62 122 GLY A CA 1
ATOM 881 C C . GLY A 1 122 ? -10.230 17.965 12.043 1.00 90.62 122 GLY A C 1
ATOM 882 O O . GLY A 1 122 ? -11.251 17.358 11.716 1.00 90.62 122 GLY A O 1
ATOM 883 N N . VAL A 1 123 ? -9.572 17.711 13.161 1.00 94.69 123 VAL A N 1
ATOM 884 C CA . VAL A 1 123 ? -10.022 16.779 14.184 1.00 94.69 123 VAL A CA 1
ATOM 885 C C . VAL A 1 123 ? -9.747 17.372 15.563 1.00 94.69 123 VAL A C 1
ATOM 887 O O . VAL A 1 123 ? -8.682 17.951 15.795 1.00 94.69 123 VAL A O 1
ATOM 890 N N . LEU A 1 124 ? -10.707 17.235 16.476 1.00 95.75 124 LEU A N 1
ATOM 891 C CA . LEU A 1 124 ? -10.475 17.444 17.903 1.00 95.75 124 LEU A CA 1
ATOM 892 C C . LEU A 1 124 ? -10.010 16.140 18.527 1.00 95.75 124 LEU A C 1
ATOM 894 O O . LEU A 1 124 ? -10.639 15.100 18.337 1.00 95.75 124 LEU A O 1
ATOM 898 N N . LEU A 1 125 ? -8.918 16.212 19.277 1.00 96.25 125 LEU A N 1
ATOM 899 C CA . LEU A 1 125 ? -8.282 15.073 19.922 1.00 96.25 125 LEU A CA 1
ATOM 900 C C . LEU A 1 125 ? -8.317 15.284 21.427 1.00 96.25 125 LEU A C 1
ATOM 902 O O . LEU A 1 125 ? -7.692 16.218 21.930 1.00 96.25 125 LEU A O 1
ATOM 906 N N . ALA A 1 126 ? -9.024 14.419 22.143 1.00 94.50 126 ALA A N 1
ATOM 907 C CA . ALA A 1 126 ? -9.127 14.497 23.595 1.00 94.50 126 ALA A CA 1
ATOM 908 C C . ALA A 1 126 ? -8.856 13.137 24.236 1.00 94.50 126 ALA A C 1
ATOM 910 O O . ALA A 1 126 ? -9.224 12.092 23.697 1.00 94.50 126 ALA A O 1
ATOM 911 N N . THR A 1 127 ? -8.234 13.168 25.410 1.00 93.38 127 THR A N 1
ATOM 912 C CA . THR A 1 127 ? -8.166 12.020 26.316 1.00 93.38 127 THR A CA 1
ATOM 913 C C . THR A 1 127 ? -9.190 12.253 27.415 1.00 93.38 127 THR A C 1
ATOM 915 O O . THR A 1 127 ? -9.213 13.322 28.026 1.00 93.38 127 THR A O 1
ATOM 918 N N . LEU A 1 128 ? -10.051 11.268 27.634 1.00 91.19 128 LEU A N 1
ATOM 919 C CA . LEU A 1 128 ? -11.109 11.318 28.637 1.00 91.19 128 LEU A CA 1
ATOM 920 C C . LEU A 1 128 ? -10.737 10.433 29.825 1.00 91.19 128 LEU A C 1
ATOM 922 O O . LEU A 1 128 ? -9.869 9.566 29.703 1.00 91.19 128 LEU A O 1
ATOM 926 N N . ALA A 1 129 ? -11.391 10.662 30.963 1.00 87.31 129 ALA A N 1
ATOM 927 C CA . ALA A 1 129 ? -11.229 9.812 32.134 1.00 87.31 129 ALA A CA 1
ATOM 928 C C . ALA A 1 129 ? -11.602 8.354 31.812 1.00 87.31 129 ALA A C 1
ATOM 930 O O . ALA A 1 129 ? -12.462 8.076 30.968 1.00 87.31 129 ALA A O 1
ATOM 931 N N . GLU A 1 130 ? -10.939 7.416 32.484 1.00 82.81 130 GLU A N 1
ATOM 932 C CA . GLU A 1 130 ? -11.221 5.993 32.328 1.00 82.81 130 GLU A CA 1
ATOM 933 C C . GLU A 1 130 ? -12.681 5.699 32.713 1.00 82.81 130 GLU A C 1
ATOM 935 O O . GLU A 1 130 ? -13.166 6.159 33.743 1.00 82.81 130 GLU A O 1
ATOM 940 N N . GLY A 1 131 ? -13.408 4.985 31.847 1.00 82.06 131 GLY A N 1
ATOM 941 C CA . GLY A 1 131 ? -14.830 4.675 32.041 1.00 82.06 131 GLY A CA 1
ATOM 942 C C . GLY A 1 131 ? -15.826 5.752 31.588 1.00 82.06 131 GLY A C 1
ATOM 943 O O . GLY A 1 131 ? -17.027 5.478 31.568 1.00 82.06 131 GLY A O 1
ATOM 944 N N . TYR A 1 132 ? -15.375 6.940 31.164 1.00 91.50 132 TYR A N 1
ATOM 945 C CA . TYR A 1 132 ? -16.290 7.953 30.631 1.00 91.50 132 TYR A CA 1
ATOM 946 C C . TYR A 1 132 ? -17.015 7.450 29.372 1.00 91.50 132 TYR A C 1
ATOM 948 O O . TYR A 1 132 ? -16.387 6.945 28.437 1.00 91.50 132 TYR A O 1
ATOM 956 N N . SER A 1 133 ? -18.340 7.612 29.350 1.00 92.81 133 SER A N 1
ATOM 957 C CA . SER A 1 133 ? -19.212 7.225 28.231 1.00 92.81 133 SER A CA 1
ATOM 958 C C . SER A 1 133 ? -20.403 8.179 28.026 1.00 92.81 133 SER A C 1
ATOM 960 O O . SER A 1 133 ? -21.443 7.799 27.490 1.00 92.81 133 SER A O 1
ATOM 962 N N . GLY A 1 134 ? -20.244 9.435 28.447 1.00 94.00 134 GLY A N 1
ATOM 963 C CA . GLY A 1 134 ? -21.254 10.486 28.321 1.00 94.00 134 GLY A CA 1
ATOM 964 C C . GLY A 1 134 ? -21.193 11.276 27.008 1.00 94.00 134 GLY A C 1
ATOM 965 O O . GLY A 1 134 ? -20.402 10.986 26.103 1.00 94.00 134 GLY A O 1
ATOM 966 N N . ALA A 1 135 ? -22.031 12.305 26.903 1.00 96.00 135 ALA A N 1
ATOM 967 C CA . ALA A 1 135 ? -22.057 13.265 25.799 1.00 96.00 135 ALA A CA 1
ATOM 968 C C . ALA A 1 135 ? -21.028 14.394 25.985 1.00 96.00 135 ALA A C 1
ATOM 970 O O . ALA A 1 135 ? -20.669 14.752 27.100 1.00 96.00 135 ALA A O 1
ATOM 971 N N . LEU A 1 136 ? -20.550 14.988 24.892 1.00 95.94 136 LEU A N 1
ATOM 972 C CA . LEU A 1 136 ? -19.578 16.089 24.902 1.00 95.94 136 LEU A CA 1
ATOM 973 C C . LEU A 1 136 ? -20.229 17.358 24.345 1.00 95.94 136 LEU A C 1
ATOM 975 O O . LEU A 1 136 ? -21.083 17.284 23.459 1.00 95.94 136 LEU A O 1
ATOM 979 N N . ARG A 1 137 ? -19.805 18.536 24.806 1.00 95.81 137 ARG A N 1
ATOM 980 C CA . ARG A 1 137 ? -20.245 19.824 24.249 1.00 95.81 137 ARG A CA 1
ATOM 981 C C . ARG A 1 137 ? -19.061 20.680 23.821 1.00 95.81 137 ARG A C 1
ATOM 983 O O . ARG A 1 137 ? -18.152 20.932 24.612 1.00 95.81 137 ARG A O 1
ATOM 990 N N . LEU A 1 138 ? -19.123 21.165 22.581 1.00 94.12 138 LEU A N 1
ATOM 991 C CA . LEU A 1 138 ? -18.220 22.170 22.019 1.00 94.12 138 LEU A CA 1
ATOM 992 C C . LEU A 1 138 ? -19.008 23.464 21.785 1.00 94.12 138 LEU A C 1
ATOM 994 O O . LEU A 1 138 ? -19.692 23.621 20.768 1.00 94.12 138 LEU A O 1
ATOM 998 N N . GLY A 1 139 ? -18.945 24.384 22.749 1.00 90.19 139 GLY A N 1
ATOM 999 C CA . GLY A 1 139 ? -19.869 25.519 22.794 1.00 90.19 139 GLY A CA 1
ATOM 1000 C C . GLY A 1 139 ? -21.318 25.019 22.811 1.00 90.19 139 GLY A C 1
ATOM 1001 O O . GLY A 1 139 ? -21.691 24.219 23.668 1.00 90.19 139 GLY A O 1
ATOM 1002 N N . ASP A 1 140 ? -22.112 25.434 21.825 1.00 90.38 140 ASP A N 1
ATOM 1003 C CA . ASP A 1 140 ? -23.521 25.033 21.704 1.00 90.38 140 ASP A CA 1
ATOM 1004 C C . ASP A 1 140 ? -23.727 23.674 21.012 1.00 90.38 140 ASP A C 1
ATOM 1006 O O . ASP A 1 140 ? -24.844 23.158 20.982 1.00 90.38 140 ASP A O 1
ATOM 1010 N N . GLN A 1 141 ? -22.673 23.081 20.445 1.00 95.06 141 GLN A N 1
ATOM 1011 C CA . GLN A 1 141 ? -22.770 21.840 19.676 1.00 95.06 141 GLN A CA 1
ATOM 1012 C C . GLN A 1 141 ? -22.705 20.629 20.604 1.00 95.06 141 GLN A C 1
ATOM 1014 O O . GLN A 1 141 ? -21.699 20.420 21.284 1.00 95.06 141 GLN A O 1
ATOM 1019 N N . LEU A 1 142 ? -23.775 19.831 20.616 1.00 96.25 142 LEU A N 1
ATOM 1020 C CA . LEU A 1 142 ? -23.836 18.559 21.331 1.00 96.25 142 LEU A CA 1
ATOM 1021 C C . LEU A 1 142 ? -23.254 17.437 20.466 1.00 96.25 142 LEU A C 1
ATOM 1023 O O . LEU A 1 142 ? -23.580 17.308 19.288 1.00 96.25 142 LEU A O 1
ATOM 1027 N N . ILE A 1 143 ? -22.412 16.616 21.079 1.00 96.81 143 ILE A N 1
ATOM 1028 C CA . ILE A 1 143 ? -21.752 15.469 20.468 1.00 96.81 143 ILE A CA 1
ATOM 1029 C C . ILE A 1 143 ? -22.124 14.262 21.324 1.00 96.81 143 ILE A C 1
ATOM 1031 O O . ILE A 1 143 ? -21.925 14.267 22.536 1.00 96.81 143 ILE A O 1
ATOM 1035 N N . THR A 1 144 ? -22.671 13.227 20.704 1.00 96.00 144 THR A N 1
ATOM 1036 C CA . THR A 1 144 ? -23.143 12.000 21.359 1.00 96.00 144 THR A CA 1
ATOM 1037 C C . THR A 1 144 ? -22.376 10.810 20.793 1.00 96.00 144 THR A C 1
ATOM 1039 O O . THR A 1 144 ? -22.835 10.171 19.843 1.00 96.00 144 THR A O 1
ATOM 1042 N N . PRO A 1 145 ? -21.161 10.533 21.305 1.00 94.69 145 PRO A N 1
ATOM 1043 C CA . PRO A 1 145 ? -20.342 9.468 20.758 1.00 94.69 145 PRO A CA 1
ATOM 1044 C C . PRO A 1 145 ? -21.027 8.105 20.865 1.00 94.69 145 PRO A C 1
ATOM 1046 O O . PRO A 1 145 ? -21.712 7.795 21.840 1.00 94.69 145 PRO A O 1
ATOM 1049 N N . ARG A 1 146 ? -20.799 7.261 19.862 1.00 93.75 146 ARG A N 1
ATOM 1050 C CA . ARG A 1 146 ? -21.178 5.848 19.894 1.00 93.75 146 ARG A CA 1
ATOM 1051 C C . ARG A 1 146 ? -20.077 5.082 20.605 1.00 93.75 146 ARG A C 1
ATOM 1053 O O . ARG A 1 146 ? -19.053 4.756 20.001 1.00 93.75 146 ARG A O 1
ATOM 1060 N N . TRP A 1 147 ? -20.284 4.849 21.895 1.00 93.06 147 TRP A N 1
ATOM 1061 C CA . TRP A 1 147 ? -19.305 4.194 22.749 1.00 93.06 147 TRP A CA 1
ATOM 1062 C C . TRP A 1 147 ? -19.180 2.708 22.438 1.00 93.06 147 TRP A C 1
ATOM 1064 O O . TRP A 1 147 ? -20.163 1.968 22.418 1.00 93.06 147 TRP A O 1
ATOM 1074 N N . VAL A 1 148 ? -17.942 2.278 22.228 1.00 91.75 148 VAL A N 1
ATOM 1075 C CA . VAL A 1 148 ? -17.560 0.884 22.024 1.00 91.75 148 VAL A CA 1
ATOM 1076 C C . VAL A 1 148 ? -16.671 0.453 23.185 1.00 91.75 148 VAL A C 1
ATOM 1078 O O . VAL A 1 148 ? -15.821 1.218 23.657 1.00 91.75 148 VAL A O 1
ATOM 1081 N N . MET A 1 149 ? -16.874 -0.778 23.650 1.00 91.69 149 MET A N 1
ATOM 1082 C CA . MET A 1 149 ? -16.035 -1.373 24.686 1.00 91.69 149 MET A CA 1
ATOM 1083 C C . MET A 1 149 ? -14.588 -1.501 24.189 1.00 91.69 149 MET A C 1
ATOM 1085 O O . MET A 1 149 ? -14.375 -1.901 23.042 1.00 91.69 149 MET A O 1
ATOM 1089 N N . PRO A 1 150 ? -13.586 -1.172 25.017 1.00 92.44 150 PRO A N 1
ATOM 1090 C CA . PRO A 1 150 ? -12.193 -1.329 24.639 1.00 92.44 150 PRO A CA 1
ATOM 1091 C C . PRO A 1 150 ? -11.825 -2.809 24.529 1.00 92.44 150 PRO A C 1
ATOM 1093 O O . PRO A 1 150 ? -12.307 -3.643 25.294 1.00 92.44 150 PRO A O 1
ATOM 1096 N N . ALA A 1 151 ? -10.911 -3.107 23.606 1.00 92.38 151 ALA A N 1
ATOM 1097 C CA . ALA A 1 151 ? -10.210 -4.383 23.602 1.00 92.38 151 ALA A CA 1
ATOM 1098 C C . ALA A 1 151 ? -9.331 -4.527 24.850 1.00 92.38 151 ALA A C 1
ATOM 1100 O O . ALA A 1 151 ? -8.884 -3.524 25.430 1.00 92.38 151 ALA A O 1
ATOM 1101 N N . ASN A 1 152 ? -9.016 -5.774 25.202 1.00 87.69 152 ASN A N 1
ATOM 1102 C CA . ASN A 1 152 ? -8.048 -6.066 26.254 1.00 87.69 152 ASN A CA 1
ATOM 1103 C C . ASN A 1 152 ? -6.713 -5.344 25.983 1.00 87.69 152 ASN A C 1
ATOM 1105 O O . ASN A 1 152 ? -6.274 -5.267 24.828 1.00 87.69 152 ASN A O 1
ATOM 1109 N N . PRO A 1 153 ? -6.068 -4.776 27.018 1.00 84.19 153 PRO A N 1
ATOM 1110 C CA . PRO A 1 153 ? -4.798 -4.085 26.850 1.00 84.19 153 PRO A CA 1
ATOM 1111 C C . PRO A 1 153 ? -3.725 -5.052 26.342 1.00 84.19 153 PRO A C 1
ATOM 1113 O O . PRO A 1 153 ? -3.679 -6.210 26.748 1.00 84.19 153 PRO A O 1
ATOM 1116 N N . SER A 1 154 ? -2.841 -4.560 25.470 1.00 84.62 154 SER A N 1
ATOM 1117 C CA . SER A 1 154 ? -1.687 -5.345 25.030 1.00 84.62 154 SER A CA 1
ATOM 1118 C C . SER A 1 154 ? -0.771 -5.601 26.229 1.00 84.62 154 SER A C 1
ATOM 1120 O O . SER A 1 154 ? -0.464 -4.678 26.987 1.00 84.62 154 SER A O 1
ATOM 1122 N N . SER A 1 155 ? -0.329 -6.841 26.386 1.00 82.62 155 SER A N 1
ATOM 1123 C CA . SER A 1 155 ? 0.626 -7.274 27.409 1.00 82.62 155 SER A CA 1
ATOM 1124 C C . SER A 1 155 ? 1.868 -7.870 26.746 1.00 82.62 155 SER A C 1
ATOM 1126 O O . SER A 1 155 ? 1.859 -8.106 25.545 1.00 82.62 155 SER A O 1
ATOM 1128 N N . GLY A 1 156 ? 2.925 -8.136 27.515 1.00 90.88 156 GLY A N 1
ATOM 1129 C CA . GLY A 1 156 ? 4.134 -8.798 27.013 1.00 90.88 156 GLY A CA 1
ATOM 1130 C C . GLY A 1 156 ? 5.286 -7.839 26.709 1.00 90.88 156 GLY A C 1
ATOM 1131 O O . GLY A 1 156 ? 5.361 -6.737 27.255 1.00 90.88 156 GLY A O 1
ATOM 1132 N N . SER A 1 157 ? 6.229 -8.291 25.883 1.00 94.44 157 SER A N 1
ATOM 1133 C CA . SER A 1 157 ? 7.396 -7.498 25.487 1.00 94.44 157 SER A CA 1
ATOM 1134 C C . SER A 1 157 ? 7.045 -6.465 24.413 1.00 94.44 157 SER A C 1
ATOM 1136 O O . SER A 1 157 ? 6.066 -6.604 23.684 1.00 94.44 157 SER A O 1
ATOM 1138 N N . LEU A 1 158 ? 7.855 -5.409 24.308 1.00 95.94 158 LEU A N 1
ATOM 1139 C CA . LEU A 1 158 ? 7.727 -4.417 23.243 1.00 95.94 158 LEU A CA 1
ATOM 1140 C C . LEU A 1 158 ? 8.130 -5.031 21.894 1.00 95.94 158 LEU A C 1
ATOM 1142 O O . LEU A 1 158 ? 9.254 -5.519 21.748 1.00 95.94 158 LEU A O 1
ATOM 1146 N N . LEU A 1 159 ? 7.246 -4.942 20.902 1.00 94.44 159 LEU A N 1
ATOM 1147 C CA . LEU A 1 159 ? 7.551 -5.262 19.513 1.00 94.44 159 LEU A CA 1
ATOM 1148 C C . LEU A 1 159 ? 8.506 -4.189 18.960 1.00 94.44 159 LEU A C 1
ATOM 1150 O O . LEU A 1 159 ? 8.137 -3.010 18.912 1.00 94.44 159 LEU A O 1
ATOM 1154 N N . PRO A 1 160 ? 9.734 -4.543 18.538 1.00 93.38 160 PRO A N 1
ATOM 1155 C CA . PRO A 1 160 ? 10.672 -3.561 18.019 1.00 93.38 160 PRO A CA 1
ATOM 1156 C C . PRO A 1 160 ? 10.160 -2.945 16.715 1.00 93.38 160 PRO A C 1
ATOM 1158 O O . PRO A 1 160 ? 9.751 -3.651 15.793 1.00 93.38 160 PRO A O 1
ATOM 1161 N N . ALA A 1 161 ? 10.267 -1.620 16.628 1.00 90.94 161 ALA A N 1
ATOM 1162 C CA . ALA A 1 161 ? 10.102 -0.867 15.395 1.00 90.94 161 ALA A CA 1
ATOM 1163 C C . ALA A 1 161 ? 11.047 -1.403 14.304 1.00 90.94 161 ALA A C 1
ATOM 1165 O O . ALA A 1 161 ? 12.251 -1.550 14.531 1.00 90.94 161 ALA A O 1
ATOM 1166 N N . ARG A 1 162 ? 10.505 -1.699 13.120 1.00 90.31 162 ARG A N 1
ATOM 1167 C CA . ARG A 1 162 ? 11.250 -2.225 11.966 1.00 90.31 162 ARG A CA 1
ATOM 1168 C C . ARG A 1 162 ? 10.834 -1.502 10.694 1.00 90.31 162 ARG A C 1
ATOM 1170 O O . ARG A 1 162 ? 9.707 -1.030 10.582 1.00 90.31 162 ARG A O 1
ATOM 1177 N N . THR A 1 163 ? 11.747 -1.450 9.736 1.00 86.94 163 THR A N 1
ATOM 1178 C CA . THR A 1 163 ? 11.522 -0.904 8.397 1.00 86.94 163 THR A CA 1
ATOM 1179 C C . THR A 1 163 ? 11.713 -1.998 7.350 1.00 86.94 163 THR A C 1
ATOM 1181 O O . THR A 1 163 ? 12.323 -3.037 7.614 1.00 86.94 163 THR A O 1
ATOM 1184 N N . GLY A 1 164 ? 11.158 -1.787 6.158 1.00 87.69 164 GLY A N 1
ATOM 1185 C CA . GLY A 1 164 ? 11.272 -2.711 5.031 1.00 87.69 164 GLY A CA 1
ATOM 1186 C C . GLY A 1 164 ? 9.921 -3.232 4.539 1.00 87.69 164 GLY A C 1
ATOM 1187 O O . GLY A 1 164 ? 8.875 -2.850 5.061 1.00 87.69 164 GLY A O 1
ATOM 1188 N N . PRO A 1 165 ? 9.928 -4.124 3.536 1.00 91.00 165 PRO A N 1
ATOM 1189 C CA . PRO A 1 165 ? 8.727 -4.480 2.784 1.00 91.00 165 PRO A CA 1
ATOM 1190 C C . PRO A 1 165 ? 7.713 -5.303 3.581 1.00 91.00 165 PRO A C 1
ATOM 1192 O O . PRO A 1 165 ? 6.571 -5.415 3.166 1.00 91.00 165 PRO A O 1
ATOM 1195 N N . GLY A 1 166 ? 8.099 -5.885 4.716 1.00 92.56 166 GLY A N 1
ATOM 1196 C CA . GLY A 1 166 ? 7.187 -6.613 5.601 1.00 92.56 166 GLY A CA 1
ATOM 1197 C C . GLY A 1 166 ? 6.472 -5.745 6.636 1.00 92.56 166 GLY A C 1
ATOM 1198 O O . GLY A 1 166 ? 5.576 -6.244 7.305 1.00 92.56 166 GLY A O 1
ATOM 1199 N N . TRP A 1 167 ? 6.868 -4.480 6.815 1.00 92.19 167 TRP A N 1
ATOM 1200 C CA . TRP A 1 167 ? 6.507 -3.707 8.009 1.00 92.19 167 TRP A CA 1
ATOM 1201 C C . TRP A 1 167 ? 5.673 -2.467 7.665 1.00 92.19 167 TRP A C 1
ATOM 1203 O O . TRP A 1 167 ? 5.989 -1.773 6.692 1.00 92.19 167 TRP A O 1
ATOM 1213 N N . PRO A 1 168 ? 4.614 -2.161 8.441 1.00 90.69 168 PRO A N 1
ATOM 1214 C CA . PRO A 1 168 ? 3.852 -0.934 8.240 1.00 90.69 168 PRO A CA 1
ATOM 1215 C C . PRO A 1 168 ? 4.733 0.308 8.474 1.00 90.69 168 PRO A C 1
ATOM 1217 O O . PRO A 1 168 ? 5.593 0.284 9.362 1.00 90.69 168 PRO A O 1
ATOM 1220 N N . PRO A 1 169 ? 4.523 1.412 7.739 1.00 86.62 169 PRO A N 1
ATOM 1221 C CA . PRO A 1 169 ? 5.251 2.656 7.979 1.00 86.62 169 PRO A CA 1
ATOM 1222 C C . PRO A 1 169 ? 4.969 3.199 9.391 1.00 86.62 169 PRO A C 1
ATOM 1224 O O . PRO A 1 169 ? 3.827 3.235 9.848 1.00 86.62 169 PRO A O 1
ATOM 1227 N N . LEU A 1 170 ? 6.024 3.596 10.110 1.00 86.00 170 LEU A N 1
ATOM 1228 C CA . LEU A 1 170 ? 5.933 4.106 11.491 1.00 86.00 170 LEU A CA 1
ATOM 1229 C C . LEU A 1 170 ? 5.620 5.602 11.568 1.00 86.00 170 LEU A C 1
ATOM 1231 O O . LEU A 1 170 ? 5.202 6.093 12.619 1.00 86.00 170 LEU A O 1
ATOM 1235 N N . ASP A 1 171 ? 5.877 6.333 10.491 1.00 82.25 171 ASP A N 1
ATOM 1236 C CA . ASP A 1 171 ? 5.699 7.777 10.351 1.00 82.25 171 ASP A CA 1
ATOM 1237 C C . ASP A 1 171 ? 4.318 8.164 9.799 1.00 82.25 171 ASP A C 1
ATOM 1239 O O . ASP A 1 171 ? 3.990 9.349 9.722 1.00 82.25 171 ASP A O 1
ATOM 1243 N N . GLU A 1 172 ? 3.478 7.175 9.486 1.00 84.25 172 GLU A N 1
ATOM 1244 C CA . GLU A 1 172 ? 2.110 7.365 9.017 1.00 84.25 172 GLU A CA 1
ATOM 1245 C C . GLU A 1 172 ? 1.097 7.132 10.158 1.00 84.25 172 GLU A C 1
ATOM 1247 O O . GLU A 1 172 ? 0.726 5.987 10.441 1.00 84.25 172 GLU A O 1
ATOM 1252 N N . PRO A 1 173 ? 0.591 8.188 10.830 1.00 87.69 173 PRO A N 1
ATOM 1253 C CA . PRO A 1 173 ? -0.312 8.017 11.967 1.00 87.69 173 PRO A CA 1
ATOM 1254 C C . PRO A 1 173 ? -1.620 7.311 11.580 1.00 87.69 173 PRO A C 1
ATOM 1256 O O . PRO A 1 173 ? -2.141 6.534 12.375 1.00 87.69 173 PRO A O 1
ATOM 1259 N N . GLY A 1 174 ? -2.125 7.519 10.357 1.00 86.12 174 GLY A N 1
ATOM 1260 C CA . GLY A 1 174 ? -3.313 6.820 9.852 1.00 86.12 174 GLY A CA 1
ATOM 1261 C C . GLY A 1 174 ? -3.125 5.320 9.620 1.00 86.12 174 GLY A C 1
ATOM 1262 O O . GLY A 1 174 ? -4.105 4.581 9.664 1.00 86.12 174 GLY A O 1
ATOM 1263 N N . GLY A 1 175 ? -1.889 4.862 9.407 1.00 88.50 175 GLY A N 1
ATOM 1264 C CA . GLY A 1 175 ? -1.551 3.454 9.181 1.00 88.50 175 GLY A CA 1
ATOM 1265 C C . GLY A 1 175 ? -1.099 2.706 10.440 1.00 88.50 175 GLY A C 1
ATOM 1266 O O . GLY A 1 175 ? -1.069 1.473 10.437 1.00 88.50 175 GLY A O 1
ATOM 1267 N N . TRP A 1 176 ? -0.787 3.419 11.532 1.00 93.62 176 TRP A N 1
ATOM 1268 C CA . TRP A 1 176 ? -0.179 2.839 12.740 1.00 93.62 176 TRP A CA 1
ATOM 1269 C C . TRP A 1 176 ? -1.043 1.770 13.431 1.00 93.62 176 TRP A C 1
ATOM 1271 O O . TRP A 1 176 ? -0.514 0.906 14.125 1.00 93.62 176 TRP A O 1
ATOM 1281 N N . TRP A 1 177 ? -2.358 1.744 13.208 1.00 95.06 177 TRP A N 1
ATOM 1282 C CA . TRP A 1 177 ? -3.223 0.677 13.727 1.00 95.06 177 TRP A CA 1
ATOM 1283 C C . TRP A 1 177 ? -2.762 -0.729 13.311 1.00 95.06 177 TRP A C 1
ATOM 1285 O O . TRP A 1 177 ? -2.941 -1.665 14.087 1.00 95.06 177 TRP A O 1
ATOM 1295 N N . ARG A 1 178 ? -2.095 -0.885 12.157 1.00 95.38 178 ARG A N 1
ATOM 1296 C CA . ARG A 1 178 ? -1.506 -2.171 11.749 1.00 95.38 178 ARG A CA 1
ATOM 1297 C C . ARG A 1 178 ? -0.398 -2.631 12.692 1.00 95.38 178 ARG A C 1
ATOM 1299 O O . ARG A 1 178 ? -0.311 -3.819 12.973 1.00 95.38 178 ARG A O 1
ATOM 1306 N N . TRP A 1 179 ? 0.403 -1.711 13.239 1.00 95.50 179 TRP A N 1
ATOM 1307 C CA . TRP A 1 179 ? 1.376 -2.043 14.286 1.00 95.50 179 TRP A CA 1
ATOM 1308 C C . TRP A 1 179 ? 0.689 -2.541 15.552 1.00 95.50 179 TRP A C 1
ATOM 1310 O O . TRP A 1 179 ? 1.160 -3.498 16.158 1.00 95.50 179 TRP A O 1
ATOM 1320 N N . ALA A 1 180 ? -0.430 -1.919 15.932 1.00 95.69 180 ALA A N 1
ATOM 1321 C CA . ALA A 1 180 ? -1.209 -2.347 17.087 1.00 95.69 180 ALA A CA 1
ATOM 1322 C C . ALA A 1 180 ? -1.788 -3.757 16.898 1.00 95.69 180 ALA A C 1
ATOM 1324 O O . ALA A 1 180 ? -1.645 -4.586 17.789 1.00 95.69 180 ALA A O 1
ATOM 1325 N N . LEU A 1 181 ? -2.367 -4.052 15.730 1.00 96.19 181 LEU A N 1
ATOM 1326 C CA . LEU A 1 181 ? -2.913 -5.381 15.436 1.00 96.19 181 LEU A CA 1
ATOM 1327 C C . LEU A 1 181 ? -1.831 -6.461 15.303 1.00 96.19 181 LEU A C 1
ATOM 1329 O O . LEU A 1 181 ? -2.031 -7.575 15.777 1.00 96.19 181 LEU A O 1
ATOM 1333 N N . LEU A 1 182 ? -0.687 -6.133 14.697 1.00 94.94 182 LEU A N 1
ATOM 1334 C CA . LEU A 1 182 ? 0.454 -7.045 14.591 1.00 94.94 182 LEU A CA 1
ATOM 1335 C C . LEU A 1 182 ? 1.070 -7.351 15.961 1.00 94.94 182 LEU A C 1
ATOM 1337 O O . LEU A 1 182 ? 1.485 -8.472 16.226 1.00 94.94 182 LEU A O 1
ATOM 1341 N N . ALA A 1 183 ? 1.147 -6.357 16.844 1.00 95.00 183 ALA A N 1
ATOM 1342 C CA . ALA A 1 183 ? 1.604 -6.580 18.208 1.00 95.00 183 ALA A CA 1
ATOM 1343 C C . ALA A 1 183 ? 0.605 -7.438 18.997 1.00 95.00 183 ALA A C 1
ATOM 1345 O O . ALA A 1 183 ? 1.021 -8.365 19.688 1.00 95.00 183 ALA A O 1
ATOM 1346 N N . ASP A 1 184 ? -0.698 -7.191 18.834 1.00 93.81 184 ASP A N 1
ATOM 1347 C CA . ASP A 1 184 ? -1.744 -7.988 19.476 1.00 93.81 184 ASP A CA 1
ATOM 1348 C C . ASP A 1 184 ? -1.705 -9.460 19.020 1.00 93.81 184 ASP A C 1
ATOM 1350 O O . ASP A 1 184 ? -1.798 -10.345 19.869 1.00 93.81 184 ASP A O 1
ATOM 1354 N N . SER A 1 185 ? -1.487 -9.748 17.726 1.00 91.56 185 SER A N 1
ATOM 1355 C CA . SER A 1 185 ? -1.366 -11.137 17.235 1.00 91.56 185 SER A CA 1
ATOM 1356 C C . SER A 1 185 ? -0.131 -11.867 17.773 1.00 91.56 185 SER A C 1
ATOM 1358 O O . SER A 1 185 ? -0.126 -13.091 17.878 1.00 91.56 185 SER A O 1
ATOM 1360 N N . LEU A 1 186 ? 0.906 -11.121 18.159 1.00 91.88 186 LEU A N 1
ATOM 1361 C CA . LEU A 1 186 ? 2.134 -11.653 18.749 1.00 91.88 186 LEU A CA 1
ATOM 1362 C C . LEU A 1 186 ? 2.123 -11.653 20.286 1.00 91.88 186 LEU A C 1
ATOM 1364 O O . LEU A 1 186 ? 3.123 -12.049 20.888 1.00 91.88 186 LEU A O 1
ATOM 1368 N N . GLY A 1 187 ? 1.043 -11.194 20.929 1.00 92.56 187 GLY A N 1
ATOM 1369 C CA . GLY A 1 187 ? 0.992 -11.031 22.385 1.00 92.56 187 GLY A CA 1
ATOM 1370 C C . GLY A 1 187 ? 2.054 -10.056 22.907 1.00 92.56 187 GLY A C 1
ATOM 1371 O O . GLY A 1 187 ? 2.708 -10.329 23.914 1.00 92.56 187 GLY A O 1
ATOM 1372 N N . GLN A 1 188 ? 2.277 -8.963 22.175 1.00 95.19 188 GLN A N 1
ATOM 1373 C CA . GLN A 1 188 ? 3.294 -7.945 22.432 1.00 95.19 188 GLN A CA 1
ATOM 1374 C C . GLN A 1 188 ? 2.684 -6.543 22.503 1.00 95.19 188 GLN A C 1
ATOM 1376 O O . GLN A 1 188 ? 1.546 -6.296 22.104 1.00 95.19 188 GLN A O 1
ATOM 1381 N N . ILE A 1 189 ? 3.471 -5.588 22.993 1.00 95.62 189 ILE A N 1
ATOM 1382 C CA . ILE A 1 189 ? 3.115 -4.168 23.025 1.00 95.62 189 ILE A CA 1
ATOM 1383 C C . ILE A 1 189 ? 3.597 -3.516 21.720 1.00 95.62 189 ILE A C 1
ATOM 1385 O O . ILE A 1 189 ? 4.760 -3.706 21.357 1.00 95.62 189 ILE A O 1
ATOM 1389 N N . PRO A 1 190 ? 2.765 -2.738 21.003 1.00 95.31 190 PRO A N 1
ATOM 1390 C CA . PRO A 1 190 ? 3.195 -2.095 19.766 1.00 95.31 190 PRO A CA 1
ATOM 1391 C C . PRO A 1 190 ? 4.249 -1.005 20.011 1.00 95.31 190 PRO A C 1
ATOM 1393 O O . PRO A 1 190 ? 4.254 -0.383 21.078 1.00 95.31 190 PRO A O 1
ATOM 1396 N N . PRO A 1 191 ? 5.113 -0.715 19.020 1.00 95.25 191 PRO A N 1
ATOM 1397 C CA . PRO A 1 191 ? 6.052 0.397 19.104 1.00 95.25 191 PRO A CA 1
ATOM 1398 C C . PRO A 1 191 ? 5.313 1.735 19.195 1.00 95.25 191 PRO A C 1
ATOM 1400 O O . PRO A 1 191 ? 4.261 1.920 18.588 1.00 95.25 191 PRO A O 1
ATOM 1403 N N . GLU A 1 192 ? 5.887 2.696 19.914 1.00 93.75 192 GLU A N 1
ATOM 1404 C CA . GLU A 1 192 ? 5.303 4.032 20.068 1.00 93.75 192 GLU A CA 1
ATOM 1405 C C . GLU A 1 192 ? 5.105 4.725 18.697 1.00 93.75 192 GLU A C 1
ATOM 1407 O O . GLU A 1 192 ? 6.025 4.700 17.874 1.00 93.75 192 GLU A O 1
ATOM 1412 N N . PRO A 1 193 ? 3.945 5.368 18.429 1.00 93.00 193 PRO A N 1
ATOM 1413 C CA . PRO A 1 193 ? 3.742 6.102 17.184 1.00 93.00 193 PRO A CA 1
ATOM 1414 C C . PRO A 1 193 ? 4.736 7.260 17.027 1.00 93.00 193 PRO A C 1
ATOM 1416 O O . PRO A 1 193 ? 5.052 7.961 17.994 1.00 93.00 193 PRO A O 1
ATOM 1419 N N . SER A 1 194 ? 5.176 7.514 15.794 1.00 90.38 194 SER A N 1
ATOM 1420 C CA . SER A 1 194 ? 6.088 8.623 15.490 1.00 90.38 194 SER A CA 1
ATOM 1421 C C . SER A 1 194 ? 5.385 9.990 15.504 1.00 90.38 194 SER A C 1
ATOM 1423 O O . SER A 1 194 ? 4.161 10.101 15.408 1.00 90.38 194 SER A O 1
ATOM 1425 N N . GLY A 1 195 ? 6.178 11.064 15.567 1.00 89.19 195 GLY A N 1
ATOM 1426 C CA . GLY A 1 195 ? 5.695 12.444 15.467 1.00 89.19 195 GLY A CA 1
ATOM 1427 C C . GLY A 1 195 ? 5.277 13.076 16.800 1.00 89.19 195 GLY A C 1
ATOM 1428 O O . GLY A 1 195 ? 5.572 12.574 17.887 1.00 89.19 195 GLY A O 1
ATOM 1429 N N . GLY A 1 196 ? 4.631 14.242 16.707 1.00 92.00 196 GLY A N 1
ATOM 1430 C CA . GLY A 1 196 ? 4.226 15.043 17.865 1.00 92.00 196 GLY A CA 1
ATOM 1431 C C . GLY A 1 196 ? 2.962 14.532 18.577 1.00 92.00 196 GLY A C 1
ATOM 1432 O O . GLY A 1 196 ? 2.333 13.572 18.124 1.00 92.00 196 GLY A O 1
ATOM 1433 N N . PRO A 1 197 ? 2.524 15.206 19.660 1.00 94.06 197 PRO A N 1
ATOM 1434 C CA . PRO A 1 197 ? 1.368 14.788 20.463 1.00 94.06 197 PRO A CA 1
ATOM 1435 C C . PRO A 1 197 ? 0.082 14.566 19.653 1.00 94.06 197 PRO A C 1
ATOM 1437 O O . PRO A 1 197 ? -0.623 13.585 19.871 1.00 94.06 197 PRO A O 1
ATOM 1440 N N . ARG A 1 198 ? -0.192 15.433 18.667 1.00 94.25 198 ARG A N 1
ATOM 1441 C CA . ARG A 1 198 ? -1.359 15.320 17.773 1.00 94.25 198 ARG A CA 1
ATOM 1442 C C . ARG A 1 198 ? -1.310 14.044 16.926 1.00 94.25 198 ARG A C 1
ATOM 1444 O O . ARG A 1 198 ? -2.282 13.298 16.906 1.00 94.25 198 ARG A O 1
ATOM 1451 N N . SER A 1 199 ? -0.169 13.751 16.296 1.00 93.06 199 SER A N 1
ATOM 1452 C CA . SER A 1 199 ? 0.024 12.532 15.495 1.00 93.06 199 SER A CA 1
ATOM 1453 C C . SER A 1 199 ? -0.154 11.268 16.330 1.00 93.06 199 SER A C 1
ATOM 1455 O O . SER A 1 199 ? -0.837 10.340 15.904 1.00 93.06 199 SER A O 1
ATOM 1457 N N . LYS A 1 200 ? 0.383 11.261 17.555 1.00 95.19 200 LYS A N 1
ATOM 1458 C CA . LYS A 1 200 ? 0.241 10.138 18.489 1.00 95.19 200 LYS A CA 1
ATOM 1459 C C . LYS A 1 200 ? -1.207 9.902 18.912 1.00 95.19 200 LYS A C 1
ATOM 1461 O O . LYS A 1 200 ? -1.634 8.752 18.981 1.00 95.19 200 LYS A O 1
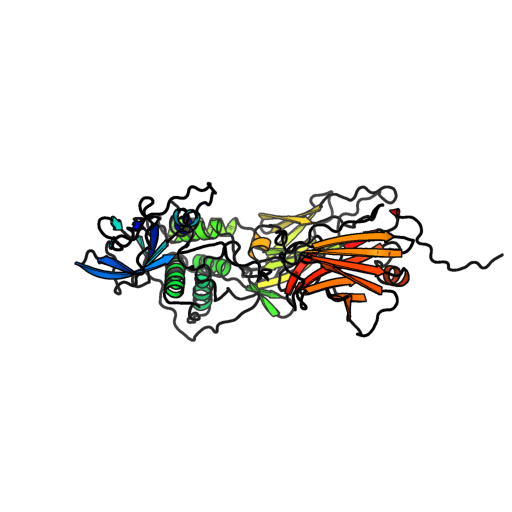ATOM 1466 N N . LEU A 1 201 ? -1.971 10.962 19.185 1.00 95.19 201 LEU A N 1
ATOM 1467 C CA . LEU A 1 201 ? -3.388 10.834 19.542 1.00 95.19 201 LEU A CA 1
ATOM 1468 C C . LEU A 1 201 ? -4.235 10.332 18.366 1.00 95.19 201 LEU A C 1
ATOM 1470 O O . LEU A 1 201 ? -5.067 9.457 18.584 1.00 95.19 201 LEU A O 1
ATOM 1474 N N . VAL A 1 202 ? -3.984 10.808 17.138 1.00 94.56 202 VAL A N 1
ATOM 1475 C CA . VAL A 1 202 ? -4.641 10.292 15.917 1.00 94.56 202 VAL A CA 1
ATOM 1476 C C . VAL A 1 202 ? -4.340 8.806 15.721 1.00 94.56 202 VAL A C 1
ATOM 1478 O O . VAL A 1 202 ? -5.252 8.006 15.539 1.00 94.56 202 VAL A O 1
ATOM 1481 N N . ALA A 1 203 ? -3.066 8.418 15.804 1.00 94.94 203 ALA A N 1
ATOM 1482 C CA . ALA A 1 203 ? -2.661 7.023 15.655 1.00 94.94 203 ALA A CA 1
ATOM 1483 C C . ALA A 1 203 ? -3.355 6.113 16.681 1.00 94.94 203 ALA A C 1
ATOM 1485 O O . ALA A 1 203 ? -3.894 5.059 16.335 1.00 94.94 203 ALA A O 1
ATOM 1486 N N . ARG A 1 204 ? -3.390 6.541 17.948 1.00 95.56 204 ARG A N 1
ATOM 1487 C CA . ARG A 1 204 ? -4.001 5.779 19.045 1.00 95.56 204 ARG A CA 1
ATOM 1488 C C . ARG A 1 204 ? -5.525 5.716 18.955 1.00 95.56 204 ARG A C 1
ATOM 1490 O O . ARG A 1 204 ? -6.076 4.674 19.303 1.00 95.56 204 ARG A O 1
ATOM 1497 N N . SER A 1 205 ? -6.204 6.771 18.500 1.00 95.00 205 SER A N 1
ATOM 1498 C CA . SER A 1 205 ? -7.666 6.754 18.348 1.00 95.00 205 SER A CA 1
ATOM 1499 C C . SER A 1 205 ? -8.102 5.789 17.242 1.00 95.00 205 SER A C 1
ATOM 1501 O O . SER A 1 205 ? -8.979 4.957 17.468 1.00 95.00 205 SER A O 1
ATOM 1503 N N . ILE A 1 206 ? -7.430 5.814 16.085 1.00 95.31 206 ILE A N 1
ATOM 1504 C CA . ILE A 1 206 ? -7.708 4.898 14.967 1.00 95.31 206 ILE A CA 1
ATOM 1505 C C . ILE A 1 206 ? -7.406 3.448 15.370 1.00 95.31 206 ILE A C 1
ATOM 1507 O O . ILE A 1 206 ? -8.218 2.553 15.133 1.00 95.31 206 ILE A O 1
ATOM 1511 N N . ALA A 1 207 ? -6.270 3.205 16.029 1.00 96.12 207 ALA A N 1
ATOM 1512 C CA . ALA A 1 207 ? -5.914 1.872 16.510 1.00 96.12 207 ALA A CA 1
ATOM 1513 C C . ALA A 1 207 ? -6.906 1.326 17.543 1.00 96.12 207 ALA A C 1
ATOM 1515 O O . ALA A 1 207 ? -7.239 0.142 17.503 1.00 96.12 207 ALA A O 1
ATOM 1516 N N . ALA A 1 208 ? -7.403 2.173 18.449 1.00 95.62 208 ALA A N 1
ATOM 1517 C CA . ALA A 1 208 ? -8.401 1.770 19.431 1.00 95.62 208 ALA A CA 1
ATOM 1518 C C . ALA A 1 208 ? -9.686 1.271 18.759 1.00 95.62 208 ALA A C 1
ATOM 1520 O O . ALA A 1 208 ? -10.216 0.244 19.177 1.00 95.62 208 ALA A O 1
ATOM 1521 N N . LEU A 1 209 ? -10.153 1.952 17.708 1.00 96.62 209 LEU A N 1
ATOM 1522 C CA . LEU A 1 209 ? -11.354 1.567 16.961 1.00 96.62 209 LEU A CA 1
ATOM 1523 C C . LEU A 1 209 ? -11.203 0.194 16.297 1.00 96.62 209 LEU A C 1
ATOM 1525 O O . LEU A 1 209 ? -12.068 -0.661 16.473 1.00 96.62 209 LEU A O 1
ATOM 1529 N N . TRP A 1 210 ? -10.091 -0.044 15.594 1.00 97.56 210 TRP A N 1
ATOM 1530 C CA . TRP A 1 210 ? -9.810 -1.347 14.977 1.00 97.56 210 TRP A CA 1
ATOM 1531 C C . TRP A 1 210 ? -9.756 -2.474 16.006 1.00 97.56 210 TRP A C 1
ATOM 1533 O O . TRP A 1 210 ? -10.406 -3.505 15.833 1.00 97.56 210 TRP A O 1
ATOM 1543 N N . ARG A 1 211 ? -9.027 -2.263 17.107 1.00 97.12 211 ARG A N 1
ATOM 1544 C CA . ARG A 1 211 ? -8.904 -3.256 18.179 1.00 97.12 211 ARG A CA 1
ATOM 1545 C C . ARG A 1 211 ? -10.247 -3.555 18.836 1.00 97.12 211 ARG A C 1
ATOM 1547 O O . ARG A 1 211 ? -10.587 -4.719 19.001 1.00 97.12 211 ARG A O 1
ATOM 1554 N N . ALA A 1 212 ? -11.016 -2.524 19.182 1.00 95.62 212 ALA A N 1
ATOM 1555 C CA . ALA A 1 212 ? -12.333 -2.672 19.797 1.00 95.62 212 ALA A CA 1
ATOM 1556 C C . ALA A 1 212 ? -13.328 -3.393 18.870 1.00 95.62 212 ALA A C 1
ATOM 1558 O O . ALA A 1 212 ? -14.067 -4.270 19.315 1.00 95.62 212 ALA A O 1
ATOM 1559 N N . GLY A 1 213 ? -13.318 -3.063 17.575 1.00 95.56 213 GLY A N 1
ATOM 1560 C CA . GLY A 1 213 ? -14.142 -3.731 16.569 1.00 95.56 213 GLY A CA 1
ATOM 1561 C C . GLY A 1 213 ? -13.815 -5.220 16.425 1.00 95.56 213 GLY A C 1
ATOM 1562 O O . GLY A 1 213 ? -14.724 -6.048 16.409 1.00 95.56 213 GLY A O 1
ATOM 1563 N N . LEU A 1 214 ? -12.525 -5.568 16.379 1.00 96.19 214 LEU A N 1
ATOM 1564 C CA . LEU A 1 214 ? -12.077 -6.962 16.324 1.00 96.19 214 LEU A CA 1
ATOM 1565 C C . LEU A 1 214 ? -12.375 -7.726 17.620 1.00 96.19 214 LEU A C 1
ATOM 1567 O O . LEU A 1 214 ? -12.862 -8.848 17.544 1.00 96.19 214 LEU A O 1
ATOM 1571 N N . ASP A 1 215 ? -12.152 -7.131 18.796 1.00 95.19 215 ASP A N 1
ATOM 1572 C CA . ASP A 1 215 ? -12.468 -7.755 20.095 1.00 95.19 215 ASP A CA 1
ATOM 1573 C C . ASP A 1 215 ? -13.962 -8.076 20.218 1.00 95.19 215 ASP A C 1
ATOM 1575 O O . ASP A 1 215 ? -14.343 -9.159 20.661 1.00 95.19 215 ASP A O 1
ATOM 1579 N N . ARG A 1 216 ? -14.825 -7.169 19.745 1.00 93.06 216 ARG A N 1
ATOM 1580 C CA . ARG A 1 216 ? -16.274 -7.390 19.709 1.00 93.06 216 ARG A CA 1
ATOM 1581 C C . ARG A 1 216 ? -16.650 -8.625 18.889 1.00 93.06 216 ARG A C 1
ATOM 1583 O O . ARG A 1 216 ? -17.507 -9.388 19.327 1.00 93.06 216 ARG A O 1
ATOM 1590 N N . VAL A 1 217 ? -16.041 -8.812 17.719 1.00 94.75 217 VAL A N 1
ATOM 1591 C CA . VAL A 1 217 ? -16.266 -9.999 16.877 1.00 94.75 217 VAL A CA 1
ATOM 1592 C C . VAL A 1 217 ? -15.654 -11.242 17.518 1.00 94.75 217 VAL A C 1
ATOM 1594 O O . VAL A 1 217 ? -16.312 -12.278 17.552 1.00 94.75 217 VAL A O 1
ATOM 1597 N N . ALA A 1 218 ? -14.458 -11.132 18.100 1.00 94.88 218 ALA A N 1
ATOM 1598 C CA . ALA A 1 218 ? -13.752 -12.243 18.735 1.00 94.88 218 ALA A CA 1
ATOM 1599 C C . ALA A 1 218 ? -14.534 -12.869 19.899 1.00 94.88 218 ALA A C 1
ATOM 1601 O O . ALA A 1 218 ? -14.430 -14.070 20.127 1.00 94.88 218 ALA A O 1
ATOM 1602 N N . ARG A 1 219 ? -15.354 -12.086 20.615 1.00 92.38 219 ARG A N 1
ATOM 1603 C CA . ARG A 1 219 ? -16.241 -12.603 21.677 1.00 92.38 219 ARG A CA 1
ATOM 1604 C C . ARG A 1 219 ? -17.313 -13.567 21.165 1.00 92.38 219 ARG A C 1
ATOM 1606 O O . ARG A 1 219 ? -17.751 -14.419 21.927 1.00 92.38 219 ARG A O 1
ATOM 1613 N N . GLU A 1 220 ? -17.737 -13.417 19.912 1.00 94.38 220 GLU A N 1
ATOM 1614 C CA . GLU A 1 220 ? -18.743 -14.274 19.270 1.00 94.38 220 GLU A CA 1
ATOM 1615 C C . GLU A 1 220 ? -18.083 -15.378 18.432 1.00 94.38 220 GLU A C 1
ATOM 1617 O O . GLU A 1 220 ? -18.478 -16.539 18.485 1.00 94.38 220 GLU A O 1
ATOM 1622 N N . SER A 1 221 ? -17.061 -15.019 17.653 1.00 96.25 221 SER A N 1
ATOM 1623 C CA . SER A 1 221 ? -16.302 -15.931 16.803 1.00 96.25 221 SER A CA 1
ATOM 1624 C C . SER A 1 221 ? -14.820 -15.542 16.817 1.00 96.25 221 SER A C 1
ATOM 1626 O O . SER A 1 221 ? -14.407 -14.666 16.049 1.00 96.25 221 SER A O 1
ATOM 1628 N N . PRO A 1 222 ? -14.004 -16.188 17.674 1.00 94.69 222 PRO A N 1
ATOM 1629 C CA . PRO A 1 222 ? -12.559 -15.974 17.701 1.00 94.69 222 PRO A CA 1
ATOM 1630 C C . PRO A 1 222 ? -11.914 -16.233 16.335 1.00 94.69 222 PRO A C 1
ATOM 1632 O O . PRO A 1 222 ? -11.166 -15.394 15.852 1.00 94.69 222 PRO A O 1
ATOM 1635 N N . GLY A 1 223 ? -12.299 -17.328 15.665 1.00 93.88 223 GLY A N 1
ATOM 1636 C CA . GLY A 1 223 ? -11.752 -17.703 14.358 1.00 93.88 223 GLY A CA 1
ATOM 1637 C C . GLY A 1 223 ? -11.981 -16.647 13.274 1.00 93.88 223 GLY A C 1
ATOM 1638 O O . GLY A 1 223 ? -11.035 -16.268 12.597 1.00 93.88 223 GLY A O 1
ATOM 1639 N N . ALA A 1 224 ? -13.195 -16.091 13.162 1.00 94.00 224 ALA A N 1
ATOM 1640 C CA . ALA A 1 224 ? -13.472 -15.042 12.174 1.00 94.00 224 ALA A CA 1
ATOM 1641 C C . ALA A 1 224 ? -12.698 -13.741 12.464 1.00 94.00 224 ALA A C 1
ATOM 1643 O O . ALA A 1 224 ? -12.302 -13.024 11.545 1.00 94.00 224 ALA A O 1
ATOM 1644 N N . ALA A 1 225 ? -12.492 -13.414 13.745 1.00 95.25 225 ALA A N 1
ATOM 1645 C CA . ALA A 1 225 ? -11.691 -12.258 14.135 1.00 95.25 225 ALA A CA 1
ATOM 1646 C C . ALA A 1 225 ? -10.195 -12.472 13.861 1.00 95.25 225 ALA A C 1
ATOM 1648 O O . ALA A 1 225 ? -9.517 -11.521 13.467 1.00 95.25 225 ALA A O 1
ATOM 1649 N N . ASP A 1 226 ? -9.693 -13.690 14.060 1.00 93.31 226 ASP A N 1
ATOM 1650 C CA . ASP A 1 226 ? -8.307 -14.065 13.783 1.00 93.31 226 ASP A CA 1
ATOM 1651 C C . ASP A 1 226 ? -8.027 -14.057 12.277 1.00 93.31 226 ASP A C 1
ATOM 1653 O O . ASP A 1 226 ? -7.100 -13.375 11.847 1.00 93.31 226 ASP A O 1
ATOM 1657 N N . GLU A 1 227 ? -8.899 -14.664 11.470 1.00 93.12 227 GLU A N 1
ATOM 1658 C CA . GLU A 1 227 ? -8.798 -14.664 10.005 1.00 93.12 227 GLU A CA 1
ATOM 1659 C C . GLU A 1 227 ? -8.820 -13.237 9.427 1.00 93.12 227 GLU A C 1
ATOM 1661 O O . GLU A 1 227 ? -7.989 -12.871 8.590 1.00 93.12 227 GLU A O 1
ATOM 1666 N N . LEU A 1 228 ? -9.712 -12.371 9.928 1.00 95.31 228 LEU A N 1
ATOM 1667 C CA . LEU A 1 228 ? -9.719 -10.963 9.529 1.00 95.31 228 LEU A CA 1
ATOM 1668 C C . LEU A 1 228 ? -8.454 -10.229 9.992 1.00 95.31 228 LEU A C 1
ATOM 1670 O O . LEU A 1 228 ? -7.921 -9.402 9.249 1.00 95.31 228 LEU A O 1
ATOM 1674 N N . ARG A 1 229 ? -7.968 -10.482 11.213 1.00 95.31 229 ARG A N 1
ATOM 1675 C CA . ARG A 1 229 ? -6.730 -9.858 11.698 1.00 95.31 229 ARG A CA 1
ATOM 1676 C C . ARG A 1 229 ? -5.563 -10.243 10.800 1.00 95.31 229 ARG A C 1
ATOM 1678 O O . ARG A 1 229 ? -4.824 -9.351 10.387 1.00 95.31 229 ARG A O 1
ATOM 1685 N N . ASP A 1 230 ? -5.445 -11.517 10.452 1.00 92.19 230 ASP A N 1
ATOM 1686 C CA . ASP A 1 230 ? -4.410 -12.016 9.555 1.00 92.19 230 ASP A CA 1
ATOM 1687 C C . ASP A 1 230 ? -4.518 -11.350 8.183 1.00 92.19 230 ASP A C 1
ATOM 1689 O O . ASP A 1 230 ? -3.528 -10.815 7.689 1.00 92.19 230 ASP A O 1
ATOM 1693 N N . LEU A 1 231 ? -5.717 -11.204 7.614 1.00 93.19 231 LEU A N 1
ATOM 1694 C CA . LEU A 1 231 ? -5.905 -10.449 6.369 1.00 93.19 231 LEU A CA 1
ATOM 1695 C C . LEU A 1 231 ? -5.429 -8.982 6.469 1.00 93.19 231 LEU A C 1
ATOM 1697 O O . LEU A 1 231 ? -4.892 -8.431 5.504 1.00 93.19 231 LEU A O 1
ATOM 1701 N N . LEU A 1 232 ? -5.596 -8.342 7.630 1.00 95.12 232 LEU A N 1
ATOM 1702 C CA . LEU A 1 232 ? -5.245 -6.936 7.866 1.00 95.12 232 LEU A CA 1
ATOM 1703 C C . LEU A 1 232 ? -3.745 -6.688 8.115 1.00 95.12 232 LEU A C 1
ATOM 1705 O O . LEU A 1 232 ? -3.288 -5.556 7.911 1.00 95.12 232 LEU A O 1
ATOM 1709 N N . VAL A 1 233 ? -2.984 -7.701 8.555 1.00 95.44 233 VAL A N 1
ATOM 1710 C CA . VAL A 1 233 ? -1.544 -7.575 8.881 1.00 95.44 233 VAL A CA 1
ATOM 1711 C C . VAL A 1 233 ? -0.642 -8.671 8.292 1.00 95.44 233 VAL A C 1
ATOM 1713 O O . VAL A 1 233 ? 0.534 -8.749 8.656 1.00 95.44 233 VAL A O 1
ATOM 1716 N N . SER A 1 234 ? -1.150 -9.493 7.371 1.00 94.56 234 SER A N 1
ATOM 1717 C CA . SER A 1 234 ? -0.442 -10.653 6.812 1.00 94.56 234 SER A CA 1
ATOM 1718 C C . SER A 1 234 ? 0.894 -10.307 6.162 1.00 94.56 234 SER A C 1
ATOM 1720 O O . SER A 1 234 ? 1.079 -9.287 5.486 1.00 94.56 234 SER A O 1
ATOM 1722 N N . GLN A 1 235 ? 1.839 -11.230 6.333 1.00 95.12 235 GLN A N 1
ATOM 1723 C CA . GLN A 1 235 ? 3.158 -11.186 5.719 1.00 95.12 235 GLN A CA 1
ATOM 1724 C C . GLN A 1 235 ? 3.445 -12.527 5.050 1.00 95.12 235 GLN A C 1
ATOM 1726 O O . GLN A 1 235 ? 3.343 -13.577 5.680 1.00 95.12 235 GLN A O 1
ATOM 1731 N N . CYS A 1 236 ? 3.886 -12.487 3.798 1.00 95.88 236 CYS A N 1
ATOM 1732 C CA . CYS A 1 236 ? 4.445 -13.646 3.119 1.00 95.88 236 CYS A CA 1
ATOM 1733 C C . CYS A 1 236 ? 5.971 -13.603 3.149 1.00 95.88 236 CYS A C 1
ATOM 1735 O O . CYS A 1 236 ? 6.592 -12.546 3.273 1.00 95.88 236 CYS A O 1
ATOM 1737 N N . ARG A 1 237 ? 6.610 -14.760 2.991 1.00 95.00 237 ARG A N 1
ATOM 1738 C CA . ARG A 1 237 ? 8.066 -14.855 2.854 1.00 95.00 237 ARG A CA 1
ATOM 1739 C C . ARG A 1 237 ? 8.462 -15.146 1.417 1.00 95.00 237 ARG A C 1
ATOM 1741 O O . ARG A 1 237 ? 7.962 -16.086 0.802 1.00 95.00 237 ARG A O 1
ATOM 1748 N N . THR A 1 238 ? 9.433 -14.385 0.922 1.00 90.94 238 THR A N 1
ATOM 1749 C CA . THR A 1 238 ? 10.148 -14.707 -0.322 1.00 90.94 238 THR A CA 1
ATOM 1750 C C . THR A 1 238 ? 10.924 -16.025 -0.187 1.00 90.94 238 THR A C 1
ATOM 1752 O O . THR A 1 238 ? 11.161 -16.510 0.924 1.00 90.94 238 THR A O 1
ATOM 1755 N N . ALA A 1 239 ? 11.418 -16.568 -1.305 1.00 86.88 239 ALA A N 1
ATOM 1756 C CA . ALA A 1 239 ? 12.322 -17.725 -1.306 1.00 86.88 239 ALA A CA 1
ATOM 1757 C C . ALA A 1 239 ? 13.594 -17.507 -0.456 1.00 86.88 239 ALA A C 1
ATOM 1759 O O . ALA A 1 239 ? 14.126 -18.450 0.120 1.00 86.88 239 ALA A O 1
ATOM 1760 N N . ARG A 1 240 ? 14.050 -16.252 -0.312 1.00 86.50 240 ARG A N 1
ATOM 1761 C CA . ARG A 1 240 ? 15.188 -15.869 0.547 1.00 86.50 240 ARG A CA 1
ATOM 1762 C C . ARG A 1 240 ? 14.806 -15.680 2.022 1.00 86.50 240 ARG A C 1
ATOM 1764 O O . ARG A 1 240 ? 15.628 -15.249 2.820 1.00 86.50 240 ARG A O 1
ATOM 1771 N N . GLY A 1 241 ? 13.552 -15.939 2.391 1.00 89.38 241 GLY A N 1
ATOM 1772 C CA . GLY A 1 241 ? 13.047 -15.794 3.757 1.00 89.38 241 GLY A CA 1
ATOM 1773 C C . GLY A 1 241 ? 12.724 -14.359 4.185 1.00 89.38 241 GLY A C 1
ATOM 1774 O O . GLY A 1 241 ? 12.309 -14.168 5.329 1.00 89.38 241 GLY A O 1
ATOM 1775 N N . ILE A 1 242 ? 12.874 -13.376 3.287 1.00 90.56 242 ILE A N 1
ATOM 1776 C CA . ILE A 1 242 ? 12.563 -11.960 3.541 1.00 90.56 242 ILE A CA 1
ATOM 1777 C C . ILE A 1 242 ? 11.040 -11.798 3.670 1.00 90.56 242 ILE A C 1
ATOM 1779 O O . ILE A 1 242 ? 10.338 -12.253 2.758 1.00 90.56 242 ILE A O 1
ATOM 1783 N N . PRO A 1 243 ? 10.533 -11.179 4.754 1.00 93.44 243 PRO A N 1
ATOM 1784 C CA . PRO A 1 243 ? 9.111 -10.905 4.923 1.00 93.44 243 PRO A CA 1
ATOM 1785 C C . PRO A 1 243 ? 8.660 -9.751 4.022 1.00 93.44 243 PRO A C 1
ATOM 1787 O O . PRO A 1 243 ? 9.336 -8.726 3.922 1.00 93.44 243 PRO A O 1
ATOM 1790 N N . VAL A 1 244 ? 7.501 -9.920 3.400 1.00 95.25 244 VAL A N 1
ATOM 1791 C CA . VAL A 1 244 ? 6.846 -8.964 2.507 1.00 95.25 244 VAL A CA 1
ATOM 1792 C C . VAL A 1 244 ? 5.380 -8.881 2.908 1.00 95.25 244 VAL A C 1
ATOM 1794 O O . VAL A 1 244 ? 4.722 -9.901 3.091 1.00 95.25 244 VAL A O 1
ATOM 1797 N N . ALA A 1 245 ? 4.878 -7.666 3.064 1.00 95.69 245 ALA A N 1
ATOM 1798 C CA . ALA A 1 245 ? 3.498 -7.391 3.412 1.00 95.69 245 ALA A CA 1
ATOM 1799 C C . ALA A 1 245 ? 2.548 -7.848 2.304 1.00 95.69 245 ALA A C 1
ATOM 1801 O O . ALA A 1 245 ? 2.814 -7.582 1.130 1.00 95.69 245 ALA A O 1
ATOM 1802 N N . CYS A 1 246 ? 1.439 -8.486 2.672 1.00 95.69 246 CYS A N 1
ATOM 1803 C CA . CYS A 1 246 ? 0.402 -8.925 1.731 1.00 95.69 246 CYS A CA 1
ATOM 1804 C C . CYS A 1 246 ? -1.017 -8.587 2.213 1.00 95.69 246 CYS A C 1
ATOM 1806 O O . CYS A 1 246 ? -1.989 -9.098 1.666 1.00 95.69 246 CYS A O 1
ATOM 1808 N N . TRP A 1 247 ? -1.142 -7.710 3.211 1.00 94.38 247 TRP A N 1
ATOM 1809 C CA . TRP A 1 247 ? -2.430 -7.292 3.752 1.00 94.38 247 TRP A CA 1
ATOM 1810 C C . TRP A 1 247 ? -3.268 -6.480 2.764 1.00 94.38 247 TRP A C 1
ATOM 1812 O O . TRP A 1 247 ? -2.743 -5.850 1.842 1.00 94.38 247 TRP A O 1
ATOM 1822 N N . ILE A 1 248 ? -4.578 -6.428 3.008 1.00 92.31 248 ILE A N 1
ATOM 1823 C CA . ILE A 1 248 ? -5.498 -5.564 2.257 1.00 92.31 248 ILE A CA 1
ATOM 1824 C C . ILE A 1 248 ? -5.183 -4.081 2.465 1.00 92.31 248 ILE A C 1
ATOM 1826 O O . ILE A 1 248 ? -4.807 -3.635 3.556 1.00 92.31 248 ILE A O 1
ATOM 1830 N N . THR A 1 249 ? -5.341 -3.298 1.403 1.00 89.50 249 THR A N 1
ATOM 1831 C CA . THR A 1 249 ? -4.939 -1.881 1.360 1.00 89.50 249 THR A CA 1
ATOM 1832 C C . THR A 1 249 ? -6.008 -0.952 0.804 1.00 89.50 249 THR A C 1
ATOM 1834 O O . THR A 1 249 ? -5.896 0.254 1.022 1.00 89.50 249 THR A O 1
ATOM 1837 N N . ASN A 1 250 ? -7.047 -1.479 0.150 1.00 86.88 250 ASN A N 1
ATOM 1838 C CA . ASN A 1 250 ? -8.104 -0.667 -0.430 1.00 86.88 250 ASN A CA 1
ATOM 1839 C C . ASN A 1 250 ? -8.843 0.119 0.670 1.00 86.88 250 ASN A C 1
ATOM 1841 O O . ASN A 1 250 ? -9.394 -0.446 1.615 1.00 86.88 250 ASN A O 1
ATOM 1845 N N . THR A 1 251 ? -8.814 1.449 0.576 1.00 84.19 251 THR A N 1
ATOM 1846 C CA . THR A 1 251 ? -9.335 2.335 1.628 1.00 84.19 251 THR A CA 1
ATOM 1847 C C . THR A 1 251 ? -10.844 2.181 1.817 1.00 84.19 251 THR A C 1
ATOM 1849 O O . THR A 1 251 ? -11.319 2.209 2.952 1.00 84.19 251 THR A O 1
ATOM 1852 N N . ASP A 1 252 ? -11.604 1.994 0.739 1.00 86.81 252 ASP A N 1
ATOM 1853 C CA . ASP A 1 252 ? -13.061 1.856 0.809 1.00 86.81 252 ASP A CA 1
ATOM 1854 C C . ASP A 1 252 ? -13.465 0.503 1.406 1.00 86.81 252 ASP A C 1
ATOM 1856 O O . ASP A 1 252 ? -14.375 0.438 2.238 1.00 86.81 252 ASP A O 1
ATOM 1860 N N . GLU A 1 253 ? -12.732 -0.558 1.063 1.00 90.06 253 GLU A N 1
ATOM 1861 C CA . GLU A 1 253 ? -12.848 -1.884 1.678 1.00 90.06 253 GLU A CA 1
ATOM 1862 C C . GLU A 1 253 ? -12.565 -1.813 3.189 1.00 90.06 253 GLU A C 1
ATOM 1864 O O . GLU A 1 253 ? -13.412 -2.188 4.002 1.00 90.06 253 GLU A O 1
ATOM 1869 N N . LEU A 1 254 ? -11.433 -1.223 3.590 1.00 92.38 254 LEU A N 1
ATOM 1870 C CA . LEU A 1 254 ? -11.057 -1.040 4.999 1.00 92.38 254 LEU A CA 1
ATOM 1871 C C . LEU A 1 254 ? -12.094 -0.222 5.781 1.00 92.38 254 LEU A C 1
ATOM 1873 O O . LEU A 1 254 ? -12.439 -0.571 6.913 1.00 92.38 254 LEU A O 1
ATOM 1877 N N . ASN A 1 255 ? -12.624 0.844 5.181 1.00 90.56 255 ASN A N 1
ATOM 1878 C CA . ASN A 1 255 ? -13.668 1.670 5.785 1.00 90.56 255 ASN A CA 1
ATOM 1879 C C . ASN A 1 255 ? -14.975 0.895 5.964 1.00 90.56 255 ASN A C 1
ATOM 1881 O O . ASN A 1 255 ? -15.654 1.061 6.983 1.00 90.56 255 ASN A O 1
ATOM 1885 N N . SER A 1 256 ? -15.327 0.057 4.989 1.00 92.75 256 SER A N 1
ATOM 1886 C CA . SER A 1 256 ? -16.527 -0.780 5.020 1.00 92.75 256 SER A CA 1
ATOM 1887 C C . SER A 1 256 ? -16.424 -1.848 6.105 1.00 92.75 256 SER A C 1
ATOM 1889 O O . SER A 1 256 ? -17.352 -1.993 6.904 1.00 92.75 256 SER A O 1
ATOM 1891 N N . ILE A 1 257 ? -15.270 -2.516 6.209 1.00 95.19 257 ILE A N 1
ATOM 1892 C CA . ILE A 1 257 ? -14.970 -3.479 7.276 1.00 95.19 257 ILE A CA 1
ATOM 1893 C C . ILE A 1 257 ? -15.053 -2.795 8.638 1.00 95.19 257 ILE A C 1
ATOM 1895 O O . ILE A 1 257 ? -15.806 -3.240 9.500 1.00 95.19 257 ILE A O 1
ATOM 1899 N N . LEU A 1 258 ? -14.336 -1.687 8.845 1.00 95.00 258 LEU A N 1
ATOM 1900 C CA . LEU A 1 258 ? -14.340 -1.012 10.142 1.00 95.00 258 LEU A CA 1
ATOM 1901 C C . LEU A 1 258 ? -15.750 -0.547 10.532 1.00 95.00 258 LEU A C 1
ATOM 1903 O O . LEU A 1 258 ? -16.160 -0.710 11.680 1.00 95.00 258 LEU A O 1
ATOM 1907 N N . SER A 1 259 ? -16.520 -0.019 9.579 1.00 92.88 259 SER A N 1
ATOM 1908 C CA . SER A 1 259 ? -17.914 0.378 9.817 1.00 92.88 259 SER A CA 1
ATOM 1909 C C . SER A 1 259 ? -18.784 -0.817 10.222 1.00 92.88 259 SER A C 1
ATOM 1911 O O . SER A 1 259 ? -19.573 -0.702 11.157 1.00 92.88 259 SER A O 1
ATOM 1913 N N . LEU A 1 260 ? -18.604 -1.972 9.573 1.00 94.25 260 LEU A N 1
ATOM 1914 C CA . LEU A 1 260 ? -19.288 -3.223 9.912 1.00 94.25 260 LEU A CA 1
ATOM 1915 C C . LEU A 1 260 ? -18.926 -3.714 11.328 1.00 94.25 260 LEU A C 1
ATOM 1917 O O . LEU A 1 260 ? -19.813 -4.134 12.076 1.00 94.25 260 LEU A O 1
ATOM 1921 N N . LEU A 1 261 ? -17.650 -3.633 11.718 1.00 94.88 261 LEU A N 1
ATOM 1922 C CA . LEU A 1 261 ? -17.174 -4.034 13.049 1.00 94.88 261 LEU A CA 1
ATOM 1923 C C . LEU A 1 261 ? -17.727 -3.131 14.165 1.00 94.88 261 LEU A C 1
ATOM 1925 O O . LEU A 1 261 ? -18.063 -3.600 15.258 1.00 94.88 261 LEU A O 1
ATOM 1929 N N . LEU A 1 262 ? -17.842 -1.830 13.894 1.00 93.25 262 LEU A N 1
ATOM 1930 C CA . LEU A 1 262 ? -18.258 -0.820 14.869 1.00 93.25 262 LEU A CA 1
ATOM 1931 C C . LEU A 1 262 ? -19.779 -0.616 14.955 1.00 93.25 262 LEU A C 1
ATOM 1933 O O . LEU A 1 262 ? -20.233 0.096 15.852 1.00 93.25 262 LEU A O 1
ATOM 1937 N N . ASP A 1 263 ? -20.576 -1.212 14.064 1.00 89.88 263 ASP A N 1
ATOM 1938 C CA . ASP A 1 263 ? -22.032 -1.025 14.048 1.00 89.88 263 ASP A CA 1
ATOM 1939 C C . ASP A 1 263 ? -22.705 -1.698 15.252 1.00 89.88 263 ASP A C 1
ATOM 1941 O O . ASP A 1 263 ? -23.024 -2.891 15.232 1.00 89.88 263 ASP A O 1
ATOM 1945 N N . SER A 1 264 ? -22.901 -0.937 16.327 1.00 83.69 264 SER A N 1
ATOM 1946 C CA . SER A 1 264 ? -23.518 -1.398 17.573 1.00 83.69 264 SER A CA 1
ATOM 1947 C C . SER A 1 264 ? -25.001 -1.740 17.430 1.00 83.69 264 SER A C 1
ATOM 1949 O O . SER A 1 264 ? -25.528 -2.468 18.266 1.00 83.69 264 SER A O 1
ATOM 1951 N N . ASN A 1 265 ? -25.676 -1.248 16.385 1.00 87.62 265 ASN A N 1
ATOM 1952 C CA . ASN A 1 265 ? -27.096 -1.522 16.155 1.00 87.62 265 ASN A CA 1
ATOM 1953 C C . ASN A 1 265 ? -27.321 -2.885 15.492 1.00 87.62 265 ASN A C 1
ATOM 1955 O O . ASN A 1 265 ? -28.437 -3.406 15.498 1.00 87.62 265 ASN A O 1
ATOM 1959 N N . ARG A 1 266 ? -26.269 -3.472 14.916 1.00 89.56 266 ARG A N 1
ATOM 1960 C CA . ARG A 1 266 ? -26.312 -4.789 14.289 1.00 89.56 266 ARG A CA 1
ATOM 1961 C C . ARG A 1 266 ? -25.978 -5.892 15.307 1.00 89.56 266 ARG A C 1
ATOM 1963 O O . ARG A 1 266 ? -24.958 -5.793 15.992 1.00 89.56 266 ARG A O 1
ATOM 1970 N N . PRO A 1 267 ? -26.778 -6.975 15.386 1.00 92.75 267 PRO A N 1
ATOM 1971 C CA . PRO A 1 267 ? -26.423 -8.164 16.160 1.00 92.75 267 PRO A CA 1
ATOM 1972 C C . PRO A 1 267 ? -25.068 -8.737 15.729 1.00 92.75 267 PRO A C 1
ATOM 1974 O O . PRO A 1 267 ? -24.820 -8.896 14.532 1.00 92.75 267 PRO A O 1
ATOM 1977 N N . VAL A 1 268 ? -24.210 -9.096 16.691 1.00 90.69 268 VAL A N 1
ATOM 1978 C CA . VAL A 1 268 ? -22.827 -9.529 16.410 1.00 90.69 268 VAL A CA 1
ATOM 1979 C C . VAL A 1 268 ? -22.786 -10.766 15.505 1.00 90.69 268 VAL A C 1
ATOM 1981 O O . VAL A 1 268 ? -21.992 -10.792 14.571 1.00 90.69 268 VAL A O 1
ATOM 1984 N N . GLY A 1 269 ? -23.704 -11.725 15.665 1.00 93.81 269 GLY A N 1
ATOM 1985 C CA . GLY A 1 269 ? -23.792 -12.888 14.772 1.00 93.81 269 GLY A CA 1
ATOM 1986 C C . GLY A 1 269 ? -24.054 -12.537 13.295 1.00 93.81 269 GLY A C 1
ATOM 1987 O O . GLY A 1 269 ? -23.513 -13.181 12.397 1.00 93.81 269 GLY A O 1
ATOM 1988 N N . LEU A 1 270 ? -24.818 -11.471 13.006 1.00 94.69 270 LEU A N 1
ATOM 1989 C CA . LEU A 1 270 ? -24.995 -10.983 11.627 1.00 94.69 270 LEU A CA 1
ATOM 1990 C C . LEU A 1 270 ? -23.741 -10.274 11.10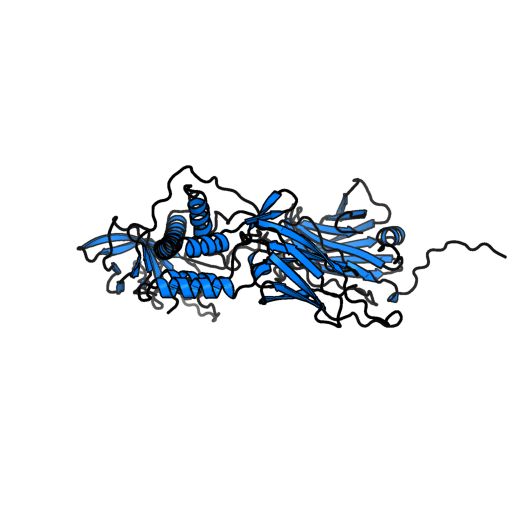6 1.00 94.69 270 LEU A C 1
ATOM 1992 O O . LEU A 1 270 ? -23.444 -10.360 9.912 1.00 94.69 270 LEU A O 1
ATOM 1996 N N . THR A 1 271 ? -23.007 -9.590 11.986 1.00 94.31 271 THR A N 1
ATOM 1997 C CA . THR A 1 271 ? -21.693 -9.017 11.670 1.00 94.31 271 THR A CA 1
ATOM 1998 C C . THR A 1 271 ? -20.696 -10.116 11.306 1.00 94.31 271 THR A C 1
ATOM 2000 O O . THR A 1 271 ? -20.115 -10.041 10.227 1.00 94.31 271 THR A O 1
ATOM 2003 N N . VAL A 1 272 ? -20.582 -11.171 12.123 1.00 96.12 272 VAL A N 1
ATOM 2004 C CA . VAL A 1 272 ? -19.732 -12.349 11.858 1.00 96.12 272 VAL A CA 1
ATOM 2005 C C . VAL A 1 272 ? -20.094 -12.991 10.521 1.00 96.12 272 VAL A C 1
ATOM 2007 O O . VAL A 1 272 ? -19.227 -13.188 9.679 1.00 96.12 272 VAL A O 1
ATOM 2010 N N . ARG A 1 273 ? -21.380 -13.258 10.269 1.00 95.31 273 ARG A N 1
ATOM 2011 C CA . ARG A 1 273 ? -21.815 -13.871 9.004 1.00 95.31 273 ARG A CA 1
ATOM 2012 C C . ARG A 1 273 ? -21.499 -13.004 7.783 1.00 95.31 273 ARG A C 1
ATOM 2014 O O . ARG A 1 273 ? -21.137 -13.535 6.741 1.00 95.31 273 ARG A O 1
ATOM 2021 N N . SER A 1 274 ? -21.653 -11.684 7.902 1.00 94.81 274 SER A N 1
ATOM 2022 C CA . SER A 1 274 ? -21.318 -10.757 6.811 1.00 94.81 274 SER A CA 1
ATOM 2023 C C . SER A 1 274 ? -19.814 -10.706 6.560 1.00 94.81 274 SER A C 1
ATOM 2025 O O . SER A 1 274 ? -19.400 -10.606 5.411 1.00 94.81 274 SER A O 1
ATOM 2027 N N . LEU A 1 275 ? -19.016 -10.789 7.627 1.00 94.38 275 LEU A N 1
ATOM 2028 C CA . LEU A 1 275 ? -17.564 -10.861 7.543 1.00 94.38 275 LEU A CA 1
ATOM 2029 C C . LEU A 1 275 ? -17.112 -12.150 6.850 1.00 94.38 275 LEU A C 1
ATOM 2031 O O . LEU A 1 275 ? -16.359 -12.062 5.892 1.00 94.38 275 LEU A O 1
ATOM 2035 N N . LEU A 1 276 ? -17.614 -13.313 7.272 1.00 93.62 276 LEU A N 1
ATOM 2036 C CA . LEU A 1 276 ? -17.284 -14.598 6.643 1.00 93.62 276 LEU A CA 1
ATOM 2037 C C . LEU A 1 276 ? -17.667 -14.615 5.160 1.00 93.62 276 LEU A C 1
ATOM 2039 O O . LEU A 1 276 ? -16.849 -14.963 4.325 1.00 93.62 276 LEU A O 1
ATOM 2043 N N . PHE A 1 277 ? -18.863 -14.125 4.812 1.00 93.69 277 PHE A N 1
ATOM 2044 C CA . PHE A 1 277 ? -19.264 -14.006 3.407 1.00 93.69 277 PHE A CA 1
ATOM 2045 C C . PHE A 1 277 ? -18.321 -13.104 2.596 1.00 93.69 277 PHE A C 1
ATOM 2047 O O . PHE A 1 277 ? -18.044 -13.382 1.434 1.00 93.69 277 PHE A O 1
ATOM 2054 N N . TYR A 1 278 ? -17.841 -12.012 3.194 1.00 92.00 278 TYR A N 1
ATOM 2055 C CA . TYR A 1 278 ? -16.852 -11.145 2.561 1.00 92.00 278 TYR A CA 1
ATOM 2056 C C . TYR A 1 278 ? -15.502 -11.858 2.373 1.00 92.00 278 TYR A C 1
ATOM 2058 O O . TYR A 1 278 ? -14.921 -11.749 1.296 1.00 92.00 278 TYR A O 1
ATOM 2066 N N . LEU A 1 279 ? -15.029 -12.602 3.381 1.00 90.56 279 LEU A N 1
ATOM 2067 C CA . LEU A 1 279 ? -13.787 -13.379 3.305 1.00 90.56 279 LEU A CA 1
ATOM 2068 C C . LEU A 1 279 ? -13.884 -14.460 2.214 1.00 90.56 279 LEU A C 1
ATOM 2070 O O . LEU A 1 279 ? -12.996 -14.546 1.368 1.00 90.56 279 LEU A O 1
ATOM 2074 N N . ASP A 1 280 ? -15.012 -15.173 2.148 1.00 90.12 280 ASP A N 1
ATOM 2075 C CA . ASP A 1 280 ? -15.296 -16.216 1.152 1.00 90.12 280 ASP A CA 1
ATOM 2076 C C . ASP A 1 280 ? -15.430 -15.681 -0.283 1.00 90.12 280 ASP A C 1
ATOM 2078 O O . ASP A 1 280 ? -15.189 -16.409 -1.241 1.00 90.12 280 ASP A O 1
ATOM 2082 N N . ALA A 1 281 ? -15.862 -14.431 -0.468 1.00 91.31 281 ALA A N 1
ATOM 2083 C CA . ALA A 1 281 ? -16.085 -13.848 -1.795 1.00 91.31 281 ALA A CA 1
ATOM 2084 C C . ALA A 1 281 ? -14.810 -13.265 -2.428 1.00 91.31 281 ALA A C 1
ATOM 2086 O O . ALA A 1 281 ? -14.822 -12.864 -3.597 1.00 91.31 281 ALA A O 1
ATOM 2087 N N . ARG A 1 282 ? -13.718 -13.177 -1.666 1.00 90.38 282 ARG A N 1
ATOM 2088 C CA . ARG A 1 282 ? -12.491 -12.487 -2.063 1.00 90.38 282 ARG A CA 1
ATOM 2089 C C . ARG A 1 282 ? -11.502 -13.434 -2.734 1.00 90.38 282 ARG A C 1
ATOM 2091 O O . ARG A 1 282 ? -11.292 -14.552 -2.279 1.00 90.38 282 ARG A O 1
ATOM 2098 N N . PHE A 1 283 ? -10.803 -12.961 -3.768 1.00 91.25 283 PHE A N 1
ATOM 2099 C CA . PHE A 1 283 ? -9.665 -13.711 -4.298 1.00 91.25 283 PHE A CA 1
ATOM 2100 C C . PHE A 1 283 ? -8.564 -13.812 -3.217 1.00 91.25 283 PHE A C 1
ATOM 2102 O O . PHE A 1 283 ? -8.120 -12.780 -2.700 1.00 91.25 283 PHE A O 1
ATOM 2109 N N . PRO A 1 284 ? -8.131 -15.026 -2.824 1.00 91.88 284 PRO A N 1
ATOM 2110 C CA . PRO A 1 284 ? -7.345 -15.208 -1.599 1.00 91.88 284 PRO A CA 1
ATOM 2111 C C . PRO A 1 284 ? -5.865 -14.835 -1.748 1.00 91.88 284 PRO A C 1
ATOM 2113 O O . PRO A 1 284 ? -5.153 -14.736 -0.752 1.00 91.88 284 PRO A O 1
ATOM 2116 N N . LEU A 1 285 ? -5.384 -14.625 -2.975 1.00 94.00 285 LEU A N 1
ATOM 2117 C CA . LEU A 1 285 ? -3.971 -14.401 -3.276 1.00 94.00 285 LEU A CA 1
ATOM 2118 C C . LEU A 1 285 ? -3.711 -12.980 -3.762 1.00 94.00 285 LEU A C 1
ATOM 2120 O O . LEU A 1 285 ? -4.577 -12.345 -4.353 1.00 94.00 285 LEU A O 1
ATOM 2124 N N . LEU A 1 286 ? -2.482 -12.514 -3.560 1.00 93.75 286 LEU A N 1
ATOM 2125 C CA . LEU A 1 286 ? -1.955 -11.321 -4.218 1.00 93.75 286 LEU A CA 1
ATOM 2126 C C . LEU A 1 286 ? -1.083 -11.754 -5.401 1.00 93.75 286 LEU A C 1
ATOM 2128 O O . LEU A 1 286 ? -0.206 -12.606 -5.232 1.00 93.75 286 LEU A O 1
ATOM 2132 N N . ALA A 1 287 ? -1.293 -11.166 -6.578 1.00 91.12 287 ALA A N 1
ATOM 2133 C CA . ALA A 1 287 ? -0.598 -11.547 -7.804 1.00 91.12 287 ALA A CA 1
ATOM 2134 C C . ALA A 1 287 ? 0.022 -10.339 -8.516 1.00 91.12 287 ALA A C 1
ATOM 2136 O O . ALA A 1 287 ? -0.585 -9.278 -8.593 1.00 91.12 287 ALA A O 1
ATOM 2137 N N . TRP A 1 288 ? 1.228 -10.494 -9.068 1.00 88.12 288 TRP A N 1
ATOM 2138 C CA . TRP A 1 288 ? 1.852 -9.469 -9.916 1.00 88.12 288 TRP A CA 1
ATOM 2139 C C . TRP A 1 288 ? 2.828 -10.084 -10.934 1.00 88.12 288 TRP A C 1
ATOM 2141 O O . TRP A 1 288 ? 3.385 -11.165 -10.693 1.00 88.12 288 TRP A O 1
ATOM 2151 N N . PRO A 1 289 ? 3.081 -9.413 -12.073 1.00 82.94 289 PRO A N 1
ATOM 2152 C CA . PRO A 1 289 ? 4.085 -9.856 -13.033 1.00 82.94 289 PRO A CA 1
ATOM 2153 C C . PRO A 1 289 ? 5.511 -9.646 -12.497 1.00 82.94 289 PRO A C 1
ATOM 2155 O O . PRO A 1 289 ? 5.833 -8.620 -11.901 1.00 82.94 289 PRO A O 1
ATOM 2158 N N . VAL A 1 290 ? 6.393 -10.623 -12.725 1.00 78.94 290 VAL A N 1
ATOM 2159 C CA . VAL A 1 290 ? 7.830 -10.549 -12.388 1.00 78.94 290 VAL A CA 1
ATOM 2160 C C . VAL A 1 290 ? 8.671 -10.273 -13.632 1.00 78.94 290 VAL A C 1
ATOM 2162 O O . VAL A 1 290 ? 9.647 -9.527 -13.564 1.00 78.94 290 VAL A O 1
ATOM 2165 N N . SER A 1 291 ? 8.310 -10.875 -14.764 1.00 69.44 291 SER A N 1
ATOM 2166 C CA . SER A 1 291 ? 8.930 -10.615 -16.064 1.00 69.44 291 SER A CA 1
ATOM 2167 C C . SER A 1 291 ? 7.883 -10.686 -17.164 1.00 69.44 291 SER A C 1
ATOM 2169 O O . SER A 1 291 ? 7.067 -11.612 -17.177 1.00 69.44 291 SER A O 1
ATOM 2171 N N . SER A 1 292 ? 7.935 -9.726 -18.083 1.00 59.44 292 SER A N 1
ATOM 2172 C CA . SER A 1 292 ? 6.824 -9.476 -18.997 1.00 59.44 292 SER A CA 1
ATOM 2173 C C . SER A 1 292 ? 6.994 -10.022 -20.420 1.00 59.44 292 SER A C 1
ATOM 2175 O O . SER A 1 292 ? 5.999 -10.522 -20.929 1.00 59.44 292 SER A O 1
ATOM 2177 N N . PRO A 1 293 ? 8.161 -10.019 -21.087 1.00 61.53 293 PRO A N 1
ATOM 2178 C CA . PRO A 1 293 ? 8.223 -10.441 -22.488 1.00 61.53 293 PRO A CA 1
ATOM 2179 C C . PRO A 1 293 ? 9.039 -11.715 -22.721 1.00 61.53 293 PRO A C 1
ATOM 2181 O O . PRO A 1 293 ? 9.777 -12.198 -21.861 1.00 61.53 293 PRO A O 1
ATOM 2184 N N . GLY A 1 294 ? 8.873 -12.251 -23.926 1.00 65.50 294 GLY A N 1
ATOM 2185 C CA . GLY A 1 294 ? 9.284 -13.584 -24.335 1.00 65.50 294 GLY A CA 1
ATOM 2186 C C . GLY A 1 294 ? 8.131 -14.587 -24.293 1.00 65.50 294 GLY A C 1
ATOM 2187 O O . GLY A 1 294 ? 7.069 -14.336 -23.718 1.00 65.50 294 GLY A O 1
ATOM 2188 N N . ALA A 1 295 ? 8.370 -15.754 -24.889 1.00 72.25 295 ALA A N 1
ATOM 2189 C CA . ALA A 1 295 ? 7.404 -16.849 -24.985 1.00 72.25 295 ALA A CA 1
ATOM 2190 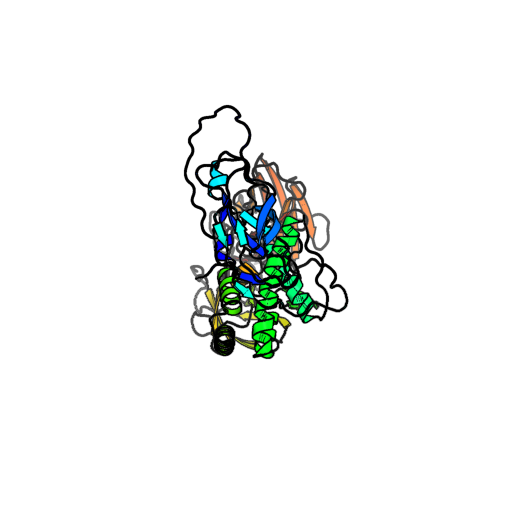C C . ALA A 1 295 ? 6.974 -17.423 -23.623 1.00 72.25 295 ALA A C 1
ATOM 2192 O O . ALA A 1 295 ? 5.995 -18.155 -23.546 1.00 72.25 295 ALA A O 1
ATOM 2193 N N . ARG A 1 296 ? 7.688 -17.093 -22.544 1.00 78.12 296 ARG A N 1
ATOM 2194 C CA . ARG A 1 296 ? 7.399 -17.527 -21.181 1.00 78.12 296 ARG A CA 1
ATOM 2195 C C . ARG A 1 296 ? 7.413 -16.331 -20.248 1.00 78.12 296 ARG A C 1
ATOM 2197 O O . ARG A 1 296 ? 8.405 -15.608 -20.172 1.00 78.12 296 ARG A O 1
ATOM 2204 N N . ILE A 1 297 ? 6.325 -16.151 -19.516 1.00 81.19 297 ILE A N 1
ATOM 2205 C CA . ILE A 1 297 ? 6.205 -15.119 -18.489 1.00 81.19 297 ILE A CA 1
ATOM 2206 C C . ILE A 1 297 ? 6.478 -15.717 -17.115 1.00 81.19 297 ILE A C 1
ATOM 2208 O O . ILE A 1 297 ? 6.311 -16.920 -16.896 1.00 81.19 297 ILE A O 1
ATOM 2212 N N . ARG A 1 298 ? 6.840 -14.857 -16.167 1.00 84.69 298 ARG A N 1
ATOM 2213 C CA . ARG A 1 298 ? 6.906 -15.224 -14.756 1.00 84.69 298 ARG A CA 1
ATOM 2214 C C . ARG A 1 298 ? 5.973 -14.329 -13.971 1.00 84.69 298 ARG A C 1
ATOM 2216 O O . ARG A 1 298 ? 6.108 -13.107 -14.017 1.00 84.69 298 ARG A O 1
ATOM 2223 N N . ILE A 1 299 ? 5.075 -14.943 -13.218 1.00 88.62 299 ILE A N 1
ATOM 2224 C CA . ILE A 1 299 ? 4.197 -14.260 -12.269 1.00 88.62 299 ILE A CA 1
ATOM 2225 C C . ILE A 1 299 ? 4.588 -14.652 -10.850 1.00 88.62 299 ILE A C 1
ATOM 2227 O O . ILE A 1 299 ? 5.116 -15.742 -10.621 1.00 88.62 299 ILE A O 1
ATOM 2231 N N . ALA A 1 300 ? 4.350 -13.766 -9.895 1.00 91.44 300 ALA A N 1
ATOM 2232 C CA . ALA A 1 300 ? 4.452 -14.075 -8.479 1.00 91.44 300 ALA A CA 1
ATOM 2233 C C . ALA A 1 300 ? 3.049 -14.153 -7.885 1.00 91.44 300 ALA A C 1
ATOM 2235 O O . ALA A 1 300 ? 2.234 -13.266 -8.124 1.00 91.44 300 ALA A O 1
ATOM 2236 N N . LEU A 1 301 ? 2.804 -15.200 -7.102 1.00 94.75 301 LEU A N 1
ATOM 2237 C CA . LEU A 1 301 ? 1.608 -15.371 -6.288 1.00 94.75 301 LEU A CA 1
ATOM 2238 C C . LEU A 1 301 ? 2.029 -15.403 -4.821 1.00 94.75 301 LEU A C 1
ATOM 2240 O O . LEU A 1 301 ? 2.842 -16.242 -4.422 1.00 94.75 301 LEU A O 1
ATOM 2244 N N . ALA A 1 302 ? 1.499 -14.487 -4.023 1.00 95.62 302 ALA A N 1
ATOM 2245 C CA . ALA A 1 302 ? 1.651 -14.489 -2.579 1.00 95.62 302 ALA A CA 1
ATOM 2246 C C . ALA A 1 302 ? 0.379 -15.032 -1.933 1.00 95.62 302 ALA A C 1
ATOM 2248 O O . ALA A 1 302 ? -0.717 -14.550 -2.223 1.00 95.62 302 ALA A O 1
ATOM 2249 N N . ASN A 1 303 ? 0.543 -16.022 -1.058 1.00 95.94 303 ASN A N 1
ATOM 2250 C CA . ASN A 1 303 ? -0.544 -16.609 -0.289 1.00 95.94 303 ASN A CA 1
ATOM 2251 C C . ASN A 1 303 ? -0.521 -16.093 1.157 1.00 95.94 303 ASN A C 1
ATOM 2253 O O . ASN A 1 303 ? 0.227 -16.635 1.974 1.00 95.94 303 ASN A O 1
ATOM 2257 N N . PRO A 1 304 ? -1.312 -15.050 1.480 1.00 94.31 304 PRO A N 1
ATOM 2258 C CA . PRO A 1 304 ? -1.412 -14.520 2.835 1.00 94.31 304 PRO A CA 1
ATOM 2259 C C . PRO A 1 304 ? -2.225 -15.409 3.786 1.00 94.31 304 PRO A C 1
ATOM 2261 O O . PRO A 1 304 ? -2.262 -15.104 4.973 1.00 94.31 304 PRO A O 1
ATOM 2264 N N . THR A 1 305 ? -2.882 -16.460 3.284 1.00 92.50 305 THR A N 1
ATOM 2265 C CA . THR A 1 305 ? -3.731 -17.353 4.086 1.00 92.50 305 THR A CA 1
ATOM 2266 C C . THR A 1 305 ? -2.907 -18.412 4.825 1.00 92.50 305 THR A C 1
ATOM 2268 O O . THR A 1 305 ? -1.723 -18.626 4.536 1.00 92.50 305 THR A O 1
ATOM 2271 N N . ASP A 1 306 ? -3.539 -19.073 5.792 1.00 90.12 306 ASP A N 1
ATOM 2272 C CA . ASP A 1 306 ? -2.986 -20.185 6.573 1.00 90.12 306 ASP A CA 1
ATOM 2273 C C . ASP A 1 306 ? -3.132 -21.551 5.872 1.00 90.12 306 ASP A C 1
ATOM 2275 O O . ASP A 1 306 ? -2.443 -22.511 6.228 1.00 90.12 306 ASP A O 1
ATOM 2279 N N . ALA A 1 307 ? -3.964 -21.620 4.830 1.00 91.44 307 ALA A N 1
ATOM 2280 C CA . ALA A 1 307 ? -4.201 -22.803 4.017 1.00 91.44 307 ALA A CA 1
ATOM 2281 C C . ALA A 1 307 ? -3.407 -22.792 2.701 1.00 91.44 307 ALA A C 1
ATOM 2283 O O . ALA A 1 307 ? -3.102 -21.752 2.114 1.00 91.44 307 ALA A O 1
ATOM 2284 N N . GLU A 1 308 ? -3.086 -23.983 2.200 1.00 95.69 308 GLU A N 1
ATOM 2285 C CA . GLU A 1 308 ? -2.531 -24.147 0.858 1.00 95.69 308 GLU A CA 1
ATOM 2286 C C . GLU A 1 308 ? -3.585 -23.804 -0.203 1.00 95.69 308 GLU A C 1
ATOM 2288 O O . GLU A 1 308 ? -4.720 -24.274 -0.136 1.00 95.69 308 GLU A O 1
ATOM 2293 N N . GLN A 1 309 ? -3.199 -22.997 -1.195 1.00 95.56 309 GLN A N 1
ATOM 2294 C CA . GLN A 1 309 ? -4.095 -22.567 -2.266 1.00 95.56 309 GLN A CA 1
ATOM 2295 C C . GLN A 1 309 ? -3.698 -23.221 -3.587 1.00 95.56 309 GLN A C 1
ATOM 2297 O O . GLN A 1 309 ? -2.536 -23.173 -3.997 1.00 95.56 309 GLN A O 1
ATOM 2302 N N . VAL A 1 310 ? -4.678 -23.798 -4.281 1.00 95.94 310 VAL A N 1
ATOM 2303 C CA . VAL A 1 310 ? -4.504 -24.321 -5.641 1.00 95.94 310 VAL A CA 1
ATOM 2304 C C . VAL A 1 310 ? -5.073 -23.312 -6.626 1.00 95.94 310 VAL A C 1
ATOM 2306 O O . VAL A 1 310 ? -6.246 -22.938 -6.551 1.00 95.94 310 VAL A O 1
ATOM 2309 N N . VAL A 1 311 ? -4.234 -22.876 -7.558 1.00 95.81 311 VAL A N 1
ATOM 2310 C CA . VAL A 1 311 ? -4.566 -21.853 -8.547 1.00 95.81 311 VAL A CA 1
ATOM 2311 C C . VAL A 1 311 ? -4.516 -22.466 -9.928 1.00 95.81 311 VAL A C 1
ATOM 2313 O O . VAL A 1 311 ? -3.499 -23.027 -10.338 1.00 95.81 311 VAL A O 1
ATOM 2316 N N . ARG A 1 312 ? -5.613 -22.324 -10.664 1.00 95.00 312 ARG A N 1
ATOM 2317 C CA . ARG A 1 312 ? -5.651 -22.601 -12.096 1.00 95.00 312 ARG A CA 1
ATOM 2318 C C . ARG A 1 312 ? -5.330 -21.320 -12.850 1.00 95.00 312 ARG A C 1
ATOM 2320 O O . ARG A 1 312 ? -6.013 -20.315 -12.671 1.00 95.00 312 ARG A O 1
ATOM 2327 N N . ILE A 1 313 ? -4.317 -21.376 -13.698 1.00 93.56 313 ILE A N 1
ATOM 2328 C CA . ILE A 1 313 ? -3.795 -20.249 -14.462 1.00 93.56 313 ILE A CA 1
ATOM 2329 C C . ILE A 1 313 ? -4.033 -20.539 -15.939 1.00 93.56 313 ILE A C 1
ATOM 2331 O O . ILE A 1 313 ? -3.596 -21.573 -16.446 1.00 93.56 313 ILE A O 1
ATOM 2335 N N . GLN A 1 314 ? -4.746 -19.651 -16.622 1.00 90.62 314 GLN A N 1
ATOM 2336 C CA . GLN A 1 314 ? -5.146 -19.851 -18.015 1.00 90.62 314 GLN A CA 1
ATOM 2337 C C . GLN A 1 314 ? -5.139 -18.529 -18.779 1.00 90.62 314 GLN A C 1
ATOM 2339 O O . GLN A 1 314 ? -5.492 -17.487 -18.227 1.00 90.62 314 GLN A O 1
ATOM 2344 N N . TRP A 1 315 ? -4.758 -18.563 -20.050 1.00 87.19 315 TRP A N 1
ATOM 2345 C CA . TRP A 1 315 ? -4.906 -17.413 -20.941 1.00 87.19 315 TRP A CA 1
ATOM 2346 C C . TRP A 1 315 ? -6.365 -17.269 -21.389 1.00 87.19 315 TRP A C 1
ATOM 2348 O O . TRP A 1 315 ? -7.103 -18.252 -21.426 1.00 87.19 315 TRP A O 1
ATOM 2358 N N . VAL A 1 316 ? -6.799 -16.040 -21.687 1.00 83.50 316 VAL A N 1
ATOM 2359 C CA . VAL A 1 316 ? -8.137 -15.791 -22.263 1.00 83.50 316 VAL A CA 1
ATOM 2360 C C . VAL A 1 316 ? -8.211 -16.215 -23.734 1.00 83.50 316 VAL A C 1
ATOM 2362 O O . VAL A 1 316 ? -9.264 -16.656 -24.183 1.00 83.50 316 VAL A O 1
ATOM 2365 N N . GLU A 1 317 ? -7.114 -16.059 -24.473 1.00 69.19 317 GLU A N 1
ATOM 2366 C CA . GLU A 1 317 ? -7.011 -16.375 -25.903 1.00 69.19 317 GLU A CA 1
ATOM 2367 C C . GLU A 1 317 ? -6.752 -17.879 -26.129 1.00 69.19 317 GLU A C 1
ATOM 2369 O O . GLU A 1 317 ? -6.162 -18.530 -25.268 1.00 69.19 317 GLU A O 1
ATOM 2374 N N . ASP A 1 318 ? -7.230 -18.400 -27.269 1.00 54.66 318 ASP A N 1
ATOM 2375 C CA . ASP A 1 318 ? -7.421 -19.820 -27.630 1.00 54.66 318 ASP A CA 1
ATOM 2376 C C . ASP A 1 318 ? -6.578 -20.871 -26.872 1.00 54.66 318 ASP A C 1
ATOM 2378 O O . ASP A 1 318 ? -5.396 -21.082 -27.144 1.00 54.66 318 ASP A O 1
ATOM 2382 N N . ASP A 1 319 ? -7.281 -21.558 -25.962 1.00 58.44 319 ASP A N 1
ATOM 2383 C CA . ASP A 1 319 ? -7.084 -22.893 -25.361 1.00 58.44 319 ASP A CA 1
ATOM 2384 C C . ASP A 1 319 ? -5.647 -23.448 -25.206 1.00 58.44 319 ASP A C 1
ATOM 2386 O O . ASP A 1 319 ? -5.353 -24.562 -25.659 1.00 58.44 319 ASP A O 1
ATOM 2390 N N . PRO A 1 320 ? -4.722 -22.754 -24.513 1.00 64.69 320 PRO A N 1
ATOM 2391 C CA . PRO A 1 320 ? -3.559 -23.429 -23.962 1.00 64.69 320 PRO A CA 1
ATOM 2392 C C . PRO A 1 320 ? -3.963 -24.254 -22.732 1.00 64.69 320 PRO A C 1
ATOM 2394 O O . PRO A 1 320 ? -4.811 -23.853 -21.931 1.00 64.69 320 PRO A O 1
ATOM 2397 N N . VAL A 1 321 ? -3.287 -25.392 -22.539 1.00 72.81 321 VAL A N 1
ATOM 2398 C CA . VAL A 1 321 ? -3.461 -26.246 -21.356 1.00 72.81 321 VAL A CA 1
ATOM 2399 C C . VAL A 1 321 ? -3.282 -25.399 -20.087 1.00 72.81 321 VAL A C 1
ATOM 2401 O O . VAL A 1 321 ? -2.224 -24.786 -19.917 1.00 72.81 321 VAL A O 1
ATOM 2404 N N . PRO A 1 322 ? -4.280 -25.353 -19.184 1.00 82.31 322 PRO A N 1
ATOM 2405 C CA . PRO A 1 322 ? -4.183 -24.551 -17.978 1.00 82.31 322 PRO A CA 1
ATOM 2406 C C . PRO A 1 322 ? -3.046 -25.058 -17.092 1.00 82.31 322 PRO A C 1
ATOM 2408 O O . PRO A 1 322 ? -2.896 -26.261 -16.862 1.00 82.31 322 PRO A O 1
ATOM 2411 N N . VAL A 1 323 ? -2.272 -24.128 -16.544 1.00 89.19 323 VAL A N 1
ATOM 2412 C CA . VAL A 1 323 ? -1.228 -24.438 -15.569 1.00 89.19 323 VAL A CA 1
ATOM 2413 C C . VAL A 1 323 ? -1.869 -24.479 -14.189 1.00 89.19 323 VAL A C 1
ATOM 2415 O O . VAL A 1 323 ? -2.509 -23.521 -13.758 1.00 89.19 323 VAL A O 1
ATOM 2418 N N . ALA A 1 324 ? -1.699 -25.591 -13.480 1.00 92.25 324 ALA A N 1
ATOM 2419 C CA . ALA A 1 324 ? -2.045 -25.678 -12.070 1.00 92.25 324 ALA A CA 1
ATOM 2420 C C . ALA A 1 324 ? -0.812 -25.344 -11.229 1.00 92.25 324 ALA A C 1
ATOM 2422 O O . ALA A 1 324 ? 0.261 -25.916 -11.434 1.00 92.25 324 ALA A O 1
ATOM 2423 N N . ALA A 1 325 ? -0.970 -24.439 -10.270 1.00 93.88 325 ALA A N 1
ATOM 2424 C CA . ALA A 1 325 ? 0.068 -24.105 -9.312 1.00 93.88 325 ALA A CA 1
ATOM 2425 C C . ALA A 1 325 ? -0.455 -24.248 -7.887 1.00 93.88 325 ALA A C 1
ATOM 2427 O O . ALA A 1 325 ? -1.559 -23.813 -7.565 1.00 93.88 325 ALA A O 1
ATOM 2428 N N . VAL A 1 326 ? 0.368 -24.847 -7.036 1.00 95.56 326 VAL A N 1
ATOM 2429 C CA . VAL A 1 326 ? 0.135 -24.931 -5.596 1.00 95.56 326 VAL A CA 1
ATOM 2430 C C . VAL A 1 326 ? 0.937 -23.820 -4.941 1.00 95.56 326 VAL A C 1
ATOM 2432 O O . VAL A 1 326 ? 2.134 -23.725 -5.202 1.00 95.56 326 VAL A O 1
ATOM 2435 N N . VAL A 1 327 ? 0.290 -22.987 -4.126 1.00 96.50 327 VAL A N 1
ATOM 2436 C CA . VAL A 1 327 ? 0.919 -21.871 -3.411 1.00 96.50 327 VAL A CA 1
ATOM 2437 C C . VAL A 1 327 ? 0.824 -22.128 -1.899 1.00 96.50 327 VAL A C 1
ATOM 2439 O O . VAL A 1 327 ? -0.266 -22.012 -1.328 1.00 96.50 327 VAL A O 1
ATOM 2442 N N . PRO A 1 328 ? 1.938 -22.470 -1.224 1.00 96.12 328 PRO A N 1
ATOM 2443 C CA . PRO A 1 328 ? 1.949 -22.754 0.210 1.00 96.12 328 PRO A CA 1
ATOM 2444 C C . PRO A 1 328 ? 1.551 -21.543 1.066 1.00 96.12 328 PRO A C 1
ATOM 2446 O O . PRO A 1 328 ? 1.806 -20.406 0.656 1.00 96.12 328 PRO A O 1
ATOM 2449 N N . PRO A 1 329 ? 1.012 -21.762 2.278 1.00 95.81 329 PRO A N 1
ATOM 2450 C CA . PRO A 1 329 ? 0.617 -20.680 3.176 1.00 95.81 329 PRO A CA 1
ATOM 2451 C C . PRO A 1 329 ? 1.808 -19.816 3.606 1.00 95.81 329 PRO A C 1
ATOM 2453 O O . PRO A 1 329 ? 2.913 -20.312 3.862 1.00 95.81 329 PRO A O 1
ATOM 2456 N N . GLY A 1 330 ? 1.599 -18.500 3.666 1.00 95.31 330 GLY A N 1
ATOM 2457 C CA . GLY A 1 330 ? 2.609 -17.514 4.065 1.00 95.31 330 GLY A CA 1
ATOM 2458 C C . GLY A 1 330 ? 3.825 -17.421 3.132 1.00 95.31 330 GLY A C 1
ATOM 2459 O O . GLY A 1 330 ? 4.904 -16.982 3.558 1.00 95.31 330 GLY A O 1
ATOM 2460 N N . ARG A 1 331 ? 3.714 -17.854 1.869 1.00 96.38 331 ARG A N 1
ATOM 2461 C CA . ARG A 1 331 ? 4.822 -17.879 0.895 1.00 96.38 331 ARG A CA 1
ATOM 2462 C C . ARG A 1 331 ? 4.507 -17.097 -0.373 1.00 96.38 331 ARG A C 1
ATOM 2464 O O . ARG A 1 331 ? 3.360 -16.968 -0.782 1.00 96.38 331 ARG A O 1
ATOM 2471 N N . ILE A 1 332 ? 5.574 -16.596 -0.999 1.00 94.81 332 ILE A N 1
ATOM 2472 C CA . ILE A 1 332 ? 5.546 -16.048 -2.358 1.00 94.81 332 ILE A CA 1
ATOM 2473 C C . ILE A 1 332 ? 6.148 -17.085 -3.296 1.00 94.81 332 ILE A C 1
ATOM 2475 O O . ILE A 1 332 ? 7.330 -17.423 -3.166 1.00 94.81 332 ILE A O 1
ATOM 2479 N N . GLN A 1 333 ? 5.354 -17.551 -4.252 1.00 92.81 333 GLN A N 1
ATOM 2480 C CA . GLN A 1 333 ? 5.778 -18.493 -5.275 1.00 92.81 333 GLN A CA 1
ATOM 2481 C C . GLN A 1 333 ? 5.845 -17.810 -6.631 1.00 92.81 333 GLN A C 1
ATOM 2483 O O . GLN A 1 333 ? 4.942 -17.075 -7.017 1.00 92.81 333 GLN A O 1
ATOM 2488 N N . GLN A 1 334 ? 6.934 -18.055 -7.353 1.00 90.88 334 GLN A N 1
ATOM 2489 C CA . GLN A 1 334 ? 7.060 -17.630 -8.738 1.00 90.88 334 GLN A CA 1
ATOM 2490 C C . GLN A 1 334 ? 6.678 -18.788 -9.648 1.00 90.88 334 GLN A C 1
ATOM 2492 O O . GLN A 1 334 ? 7.174 -19.901 -9.469 1.00 90.88 334 GLN A O 1
ATOM 2497 N N . ILE A 1 335 ? 5.794 -18.521 -10.600 1.00 90.56 335 ILE A N 1
ATOM 2498 C CA . ILE A 1 335 ? 5.264 -19.512 -11.530 1.00 90.56 335 ILE A CA 1
ATOM 2499 C C . ILE A 1 335 ? 5.590 -19.046 -12.935 1.00 90.56 335 ILE A C 1
ATOM 2501 O O . ILE A 1 335 ? 5.407 -17.875 -13.276 1.00 90.56 335 ILE A O 1
ATOM 2505 N N . GLU A 1 336 ? 6.106 -19.972 -13.729 1.00 88.69 336 GLU A N 1
ATOM 2506 C CA . GLU A 1 336 ? 6.356 -19.751 -15.140 1.00 88.69 336 GLU A CA 1
ATOM 2507 C C . GLU A 1 336 ? 5.168 -20.251 -15.953 1.00 88.69 336 GLU A C 1
ATOM 2509 O O . GLU A 1 336 ? 4.659 -21.345 -15.711 1.00 88.69 336 GLU A O 1
ATOM 2514 N N . VAL A 1 337 ? 4.727 -19.434 -16.903 1.00 87.19 337 VAL A N 1
ATOM 2515 C CA . VAL A 1 337 ? 3.597 -19.744 -17.779 1.00 87.19 337 VAL A CA 1
ATOM 2516 C C . VAL A 1 337 ? 4.039 -19.487 -19.210 1.00 87.19 337 VAL A C 1
ATOM 2518 O O . VAL A 1 337 ? 4.534 -18.404 -19.527 1.00 87.19 337 VAL A O 1
ATOM 2521 N N . ASP A 1 338 ? 3.879 -20.485 -20.070 1.00 84.00 338 ASP A N 1
ATOM 2522 C CA . ASP A 1 338 ? 4.133 -20.332 -21.498 1.00 84.00 338 ASP A CA 1
ATOM 2523 C C . ASP A 1 338 ? 2.979 -19.544 -22.138 1.00 84.00 338 ASP A C 1
ATOM 2525 O O . ASP A 1 338 ? 1.805 -19.753 -21.815 1.00 84.00 338 ASP A O 1
ATOM 2529 N N . ARG A 1 339 ? 3.306 -18.590 -23.011 1.00 79.00 339 ARG A N 1
ATOM 2530 C CA . ARG A 1 339 ? 2.329 -17.838 -23.804 1.00 79.00 339 ARG A CA 1
ATOM 2531 C C . ARG A 1 339 ? 1.728 -18.741 -24.889 1.00 79.00 339 ARG A C 1
ATOM 2533 O O . ARG A 1 339 ? 2.417 -19.642 -25.372 1.00 79.00 339 ARG A O 1
ATOM 2540 N N . PRO A 1 340 ? 0.482 -18.485 -25.327 1.00 74.94 340 PRO A N 1
ATOM 2541 C CA . PRO A 1 340 ? -0.103 -19.204 -26.450 1.00 74.94 340 PRO A CA 1
ATOM 2542 C C . PRO A 1 340 ? 0.742 -18.994 -27.711 1.00 74.94 340 PRO A C 1
ATOM 2544 O O . PRO A 1 340 ? 1.055 -17.861 -28.095 1.00 74.94 340 PRO A O 1
ATOM 2547 N N . VAL A 1 341 ? 1.112 -20.093 -28.370 1.00 65.94 341 VAL A N 1
ATOM 2548 C CA . VAL A 1 341 ? 1.800 -20.039 -29.662 1.00 65.94 341 VAL A CA 1
ATOM 2549 C C . VAL A 1 341 ? 0.756 -19.757 -30.733 1.00 65.94 341 VAL A C 1
ATOM 2551 O O . VAL A 1 341 ? -0.029 -20.629 -31.096 1.00 65.94 341 VAL A O 1
ATOM 2554 N N . HIS A 1 342 ? 0.760 -18.545 -31.273 1.00 59.91 342 HIS A N 1
ATOM 2555 C CA . HIS A 1 342 ? -0.097 -18.201 -32.401 1.00 59.91 342 HIS A CA 1
ATOM 2556 C C . HIS A 1 342 ? 0.458 -18.865 -33.670 1.00 59.91 342 HIS A C 1
ATOM 2558 O O . HIS A 1 342 ? 1.416 -18.378 -34.281 1.00 59.91 342 HIS A O 1
ATOM 2564 N N . ALA A 1 343 ? -0.108 -20.017 -34.038 1.00 35.75 343 ALA A N 1
ATOM 2565 C CA . ALA A 1 343 ? 0.268 -20.764 -35.231 1.00 35.75 343 ALA A CA 1
ATOM 2566 C C . ALA A 1 343 ? 0.003 -19.919 -36.489 1.00 35.75 343 ALA A C 1
ATOM 2568 O O . ALA A 1 343 ? -1.137 -19.735 -36.903 1.00 35.75 343 ALA A O 1
ATOM 2569 N N . GLY A 1 344 ? 1.076 -19.410 -37.102 1.00 39.62 344 GLY A N 1
ATOM 2570 C CA . GLY A 1 344 ? 1.031 -18.784 -38.424 1.00 39.62 344 GLY A CA 1
ATOM 2571 C C . GLY A 1 344 ? 1.432 -17.314 -38.472 1.00 39.62 344 GLY A C 1
ATOM 2572 O O . GLY A 1 344 ? 0.679 -16.510 -38.996 1.00 39.62 344 GLY A O 1
ATOM 2573 N N . THR A 1 345 ? 2.616 -16.926 -37.987 1.00 43.12 345 THR A N 1
ATOM 2574 C CA . THR A 1 345 ? 3.128 -15.561 -38.224 1.00 43.12 345 THR A CA 1
ATOM 2575 C C . THR A 1 345 ? 4.665 -15.493 -38.275 1.00 43.12 345 THR A C 1
ATOM 2577 O O . THR A 1 345 ? 5.327 -15.032 -37.351 1.00 43.12 345 THR A O 1
ATOM 2580 N N . HIS A 1 346 ? 5.262 -15.931 -39.388 1.00 41.75 346 HIS A N 1
ATOM 2581 C CA . HIS A 1 346 ? 6.668 -15.631 -39.736 1.00 41.75 346 HIS A CA 1
ATOM 2582 C C . HIS A 1 346 ? 6.800 -14.639 -40.906 1.00 41.75 346 HIS A C 1
ATOM 2584 O O . HIS A 1 346 ? 7.882 -14.433 -41.441 1.00 41.75 346 HIS A O 1
ATOM 2590 N N . SER A 1 347 ? 5.707 -13.971 -41.285 1.00 37.56 347 SER A N 1
ATOM 2591 C CA . SER A 1 347 ? 5.714 -12.918 -42.302 1.00 37.56 347 SER A CA 1
ATOM 2592 C C . SER A 1 347 ? 4.601 -11.903 -42.018 1.00 37.56 347 SER A C 1
ATOM 2594 O O . SER A 1 347 ? 3.436 -12.181 -42.292 1.00 37.56 347 SER A O 1
ATOM 2596 N N . GLY A 1 348 ? 4.949 -10.741 -41.453 1.00 41.12 348 GLY A N 1
ATOM 2597 C CA . GLY A 1 348 ? 4.037 -9.591 -41.325 1.00 41.12 348 GLY A CA 1
ATOM 2598 C C . GLY A 1 348 ? 3.240 -9.481 -40.017 1.00 41.12 348 GLY A C 1
ATOM 2599 O O . GLY A 1 348 ? 2.036 -9.244 -40.060 1.00 41.12 348 GLY A O 1
ATOM 2600 N N . ARG A 1 349 ? 3.885 -9.626 -38.848 1.00 46.09 349 ARG A N 1
ATOM 2601 C CA . ARG A 1 349 ? 3.226 -9.501 -37.530 1.00 46.09 349 ARG A CA 1
ATOM 2602 C C . ARG A 1 349 ? 2.676 -8.080 -37.286 1.00 46.09 349 ARG A C 1
ATOM 2604 O O . ARG A 1 349 ? 3.420 -7.095 -37.277 1.00 46.09 349 ARG A O 1
ATOM 2611 N N . LEU A 1 350 ? 1.367 -7.994 -37.038 1.00 42.09 350 LEU A N 1
ATOM 2612 C CA . LEU A 1 350 ? 0.813 -7.088 -36.029 1.00 42.09 350 LEU A CA 1
ATOM 2613 C C . LEU A 1 350 ? 1.217 -7.681 -34.672 1.00 42.09 350 LEU A C 1
ATOM 2615 O O . LEU A 1 350 ? 1.104 -8.893 -34.488 1.00 42.09 350 LEU A O 1
ATOM 2619 N N . ALA A 1 351 ? 1.744 -6.868 -33.756 1.00 47.22 351 ALA A N 1
ATOM 2620 C CA . ALA A 1 351 ? 1.982 -7.307 -32.385 1.00 47.22 351 ALA A CA 1
ATOM 2621 C C . ALA A 1 351 ? 0.685 -7.923 -31.836 1.00 47.22 351 ALA A C 1
ATOM 2623 O O . ALA A 1 351 ? -0.374 -7.305 -31.962 1.00 47.22 351 ALA A O 1
ATOM 2624 N N . SER A 1 352 ? 0.749 -9.138 -31.278 1.00 50.03 352 SER A N 1
ATOM 2625 C CA . SER A 1 352 ? -0.389 -9.681 -30.530 1.00 50.03 352 SER A CA 1
ATOM 2626 C C . SER A 1 352 ? -0.756 -8.654 -29.465 1.00 50.03 352 SER A C 1
ATOM 2628 O O . SER A 1 352 ? 0.140 -8.167 -28.761 1.00 50.03 352 SER A O 1
ATOM 2630 N N . ALA A 1 353 ? -2.036 -8.283 -29.417 1.00 58.00 353 ALA A N 1
ATOM 2631 C CA . ALA A 1 353 ? -2.563 -7.336 -28.446 1.00 58.00 353 ALA A CA 1
ATOM 2632 C C . ALA A 1 353 ? -2.214 -7.776 -27.013 1.00 58.00 353 ALA A C 1
ATOM 2634 O O . ALA A 1 353 ? -1.787 -8.909 -26.783 1.00 58.00 353 ALA A O 1
ATOM 2635 N N . GLU A 1 354 ? -2.350 -6.859 -26.055 1.00 61.88 354 GLU A N 1
ATOM 2636 C CA . GLU A 1 354 ? -2.219 -7.173 -24.632 1.00 61.88 354 GLU A CA 1
ATOM 2637 C C . GLU A 1 354 ? -2.975 -8.463 -24.294 1.00 61.88 354 GLU A C 1
ATOM 2639 O O . GLU A 1 354 ? -4.177 -8.584 -24.522 1.00 61.88 354 GLU A O 1
ATOM 2644 N N . THR A 1 355 ? -2.247 -9.438 -23.759 1.00 76.62 355 THR A N 1
ATOM 2645 C CA . THR A 1 355 ? -2.786 -10.763 -23.454 1.00 76.62 355 THR A CA 1
ATOM 2646 C C . THR A 1 355 ? -3.262 -10.790 -22.010 1.00 76.62 355 THR A C 1
ATOM 2648 O O . THR A 1 355 ? -2.545 -10.340 -21.111 1.00 76.62 355 THR A O 1
ATOM 2651 N N . VAL A 1 356 ? -4.444 -11.353 -21.763 1.00 85.44 356 VAL A N 1
ATOM 2652 C CA . VAL A 1 356 ? -5.019 -11.442 -20.413 1.00 85.44 356 VAL A CA 1
ATOM 2653 C C . VAL A 1 356 ? -4.812 -12.839 -19.839 1.00 85.44 356 VAL A C 1
ATOM 2655 O O . VAL A 1 356 ? -5.210 -13.838 -20.444 1.00 85.44 356 VAL A O 1
ATOM 2658 N N . LEU A 1 357 ? -4.233 -12.898 -18.642 1.00 88.25 357 LEU A N 1
ATOM 2659 C CA . LEU A 1 357 ? -4.104 -14.108 -17.839 1.00 88.25 357 LEU A CA 1
ATOM 2660 C C . LEU A 1 357 ? -5.202 -14.136 -16.770 1.00 88.25 357 LEU A C 1
ATOM 2662 O O . LEU A 1 357 ? -5.394 -13.162 -16.043 1.00 88.25 357 LEU A O 1
ATOM 2666 N N . VAL A 1 358 ? -5.920 -15.250 -16.660 1.00 92.00 358 VAL A N 1
ATOM 2667 C CA . VAL A 1 358 ? -6.952 -15.481 -15.643 1.00 92.00 358 VAL A CA 1
ATOM 2668 C C . VAL A 1 358 ? -6.411 -16.432 -14.587 1.00 92.00 358 VAL A C 1
ATOM 2670 O O . VAL A 1 358 ? -6.006 -17.558 -14.890 1.00 92.00 358 VAL A O 1
ATOM 2673 N N . LEU A 1 359 ? -6.451 -15.990 -13.336 1.00 93.88 359 LEU A N 1
ATOM 2674 C CA . LEU A 1 359 ? -6.133 -16.780 -12.154 1.00 93.88 359 LEU A CA 1
ATOM 2675 C C . LEU A 1 359 ? -7.454 -17.218 -11.521 1.00 93.88 359 LEU A C 1
ATOM 2677 O O . LEU A 1 359 ? -8.312 -16.387 -11.252 1.00 93.88 359 LEU A O 1
ATOM 2681 N N . THR A 1 360 ? -7.659 -18.515 -11.306 1.00 94.75 360 THR A N 1
ATOM 2682 C CA . THR A 1 360 ? -8.861 -19.045 -10.645 1.00 94.75 360 THR A CA 1
ATOM 2683 C C . THR A 1 360 ? -8.473 -19.809 -9.387 1.00 94.75 360 THR A C 1
ATOM 2685 O O . THR A 1 360 ? -7.675 -20.742 -9.465 1.00 94.75 360 THR A O 1
ATOM 2688 N N . CYS A 1 361 ? -9.063 -19.460 -8.247 1.00 94.69 361 CYS A N 1
ATOM 2689 C CA . CYS A 1 361 ? -8.852 -20.130 -6.964 1.00 94.69 361 CYS A CA 1
ATOM 2690 C C . CYS A 1 361 ? -10.193 -20.245 -6.229 1.00 94.69 361 CYS A C 1
ATOM 2692 O O . CYS A 1 361 ? -10.918 -19.260 -6.131 1.00 94.69 361 CYS A O 1
ATOM 2694 N N . GLY A 1 362 ? -10.580 -21.451 -5.797 1.00 88.44 362 GLY A N 1
ATOM 2695 C CA . GLY A 1 362 ? -11.855 -21.662 -5.090 1.00 88.44 362 GLY A CA 1
ATOM 2696 C C . GLY A 1 362 ? -13.117 -21.241 -5.867 1.00 88.44 362 GLY A C 1
ATOM 2697 O O . GLY A 1 362 ? -14.142 -20.962 -5.262 1.00 88.44 362 GLY A O 1
ATOM 2698 N N . GLY A 1 363 ? -13.055 -21.155 -7.202 1.00 88.62 363 GLY A N 1
ATOM 2699 C CA . GLY A 1 363 ? -14.151 -20.647 -8.045 1.00 88.62 363 GLY A CA 1
ATOM 2700 C C . GLY A 1 363 ? -14.168 -19.124 -8.240 1.00 88.62 363 GLY A C 1
ATOM 2701 O O . GLY A 1 363 ? -14.943 -18.630 -9.057 1.00 88.62 363 GLY A O 1
ATOM 2702 N N . ILE A 1 364 ? -13.282 -18.391 -7.566 1.00 93.31 364 ILE A N 1
ATOM 2703 C CA . ILE A 1 364 ? -13.110 -16.940 -7.690 1.00 93.31 364 ILE A CA 1
ATOM 2704 C C . ILE A 1 364 ? -12.036 -16.663 -8.736 1.00 93.31 364 ILE A C 1
ATOM 2706 O O . ILE A 1 364 ? -11.037 -17.383 -8.811 1.00 93.31 364 ILE A O 1
ATOM 2710 N N . GLN A 1 365 ? -12.248 -15.635 -9.555 1.00 92.19 365 GLN A N 1
ATOM 2711 C CA . GLN A 1 365 ? -11.340 -15.269 -10.636 1.00 92.19 365 GLN A CA 1
ATOM 2712 C C . GLN A 1 365 ? -10.702 -13.908 -10.396 1.00 92.19 365 GLN A C 1
ATOM 2714 O O . GLN A 1 365 ? -11.379 -12.966 -9.992 1.00 92.19 365 GLN A O 1
ATOM 2719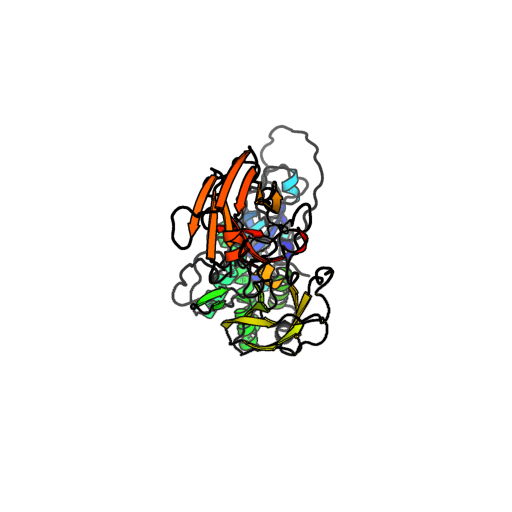 N N . ASP A 1 366 ? -9.427 -13.817 -10.745 1.00 91.06 366 ASP A N 1
ATOM 2720 C CA . ASP A 1 366 ? -8.675 -12.579 -10.878 1.00 91.06 366 ASP A CA 1
ATOM 2721 C C . ASP A 1 366 ? -8.053 -12.501 -12.282 1.00 91.06 366 ASP A C 1
ATOM 2723 O O . ASP A 1 366 ? -7.831 -13.527 -12.940 1.00 91.06 366 ASP A O 1
ATOM 2727 N N . ARG A 1 367 ? -7.828 -11.286 -12.784 1.00 89.88 367 ARG A N 1
ATOM 2728 C CA . ARG A 1 367 ? -7.359 -11.033 -14.151 1.00 89.88 367 ARG A CA 1
ATOM 2729 C C . ARG A 1 367 ? -6.130 -10.143 -14.142 1.00 89.88 367 ARG A C 1
ATOM 2731 O O . ARG A 1 367 ? -6.153 -9.045 -13.605 1.00 89.88 367 ARG A O 1
ATOM 2738 N N . MET A 1 368 ? -5.096 -10.582 -14.847 1.00 86.75 368 MET A N 1
ATOM 2739 C CA . MET A 1 368 ? -3.851 -9.845 -15.014 1.00 86.75 368 MET A CA 1
ATOM 2740 C C . MET A 1 368 ? -3.633 -9.522 -16.489 1.00 86.75 368 MET A C 1
ATOM 2742 O O . MET A 1 368 ? -3.560 -10.422 -17.327 1.00 86.75 368 MET A O 1
ATOM 2746 N N . GLN A 1 369 ? -3.522 -8.234 -16.805 1.00 82.56 369 GLN A N 1
ATOM 2747 C CA . GLN A 1 369 ? -3.116 -7.774 -18.130 1.00 82.56 369 GLN A CA 1
ATOM 2748 C C . GLN A 1 369 ? -1.596 -7.835 -18.252 1.00 82.56 369 GLN A C 1
ATOM 2750 O O . GLN A 1 369 ? -0.870 -7.439 -17.337 1.00 82.56 369 GLN A O 1
ATOM 2755 N N . LEU A 1 370 ? -1.115 -8.356 -19.377 1.00 79.44 370 LEU A N 1
ATOM 2756 C CA . LEU A 1 370 ? 0.306 -8.503 -19.658 1.00 79.44 370 LEU A CA 1
ATOM 2757 C C . LEU A 1 370 ? 0.626 -7.905 -21.029 1.00 79.44 370 LEU A C 1
ATOM 2759 O O . LEU A 1 370 ? -0.155 -8.090 -21.968 1.00 79.44 370 LEU A O 1
ATOM 2763 N N . PRO A 1 371 ? 1.784 -7.237 -21.176 1.00 73.44 371 PRO A N 1
ATOM 2764 C CA . PRO A 1 371 ? 2.171 -6.640 -22.447 1.00 73.44 371 PRO A CA 1
ATOM 2765 C C . PRO A 1 371 ? 2.463 -7.726 -23.486 1.00 73.44 371 PRO A C 1
ATOM 2767 O O . PRO A 1 371 ? 2.498 -8.919 -23.173 1.00 73.44 371 PRO A O 1
ATOM 2770 N N . SER A 1 372 ? 2.685 -7.323 -24.732 1.00 72.50 372 SER A N 1
ATOM 2771 C CA . SER A 1 372 ? 2.983 -8.231 -25.841 1.00 72.50 372 SER A CA 1
ATOM 2772 C C . SER A 1 372 ? 4.251 -9.077 -25.624 1.00 72.50 372 SER A C 1
ATOM 2774 O O . SER A 1 372 ? 5.144 -8.741 -24.845 1.00 72.50 372 SER A O 1
ATOM 2776 N N . GLU A 1 373 ? 4.335 -10.196 -26.350 1.00 73.69 373 GLU A N 1
ATOM 2777 C CA . GLU A 1 373 ? 5.459 -11.144 -26.307 1.00 73.69 373 GLU A CA 1
ATOM 2778 C C . GLU A 1 373 ? 6.807 -10.493 -26.682 1.00 73.69 373 GLU A C 1
ATOM 2780 O O . GLU A 1 373 ? 7.825 -10.772 -26.053 1.00 73.69 373 GLU A O 1
ATOM 2785 N N . PHE A 1 374 ? 6.825 -9.620 -27.688 1.00 76.25 374 PHE A N 1
ATOM 2786 C CA . PHE A 1 374 ? 8.016 -8.913 -28.163 1.00 76.25 374 PHE A CA 1
ATOM 2787 C C . PHE A 1 374 ? 7.628 -7.532 -28.693 1.00 76.25 374 PHE A C 1
ATOM 2789 O O . PHE A 1 374 ? 6.493 -7.303 -29.119 1.00 76.25 374 PHE A O 1
ATOM 2796 N N . LEU A 1 375 ? 8.593 -6.616 -28.679 1.00 80.50 375 LEU A N 1
ATOM 2797 C CA . LEU A 1 375 ? 8.471 -5.289 -29.270 1.00 80.50 375 LEU A CA 1
ATOM 2798 C C . LEU A 1 375 ? 9.178 -5.280 -30.625 1.00 80.50 375 LEU A C 1
ATOM 2800 O O . LEU A 1 375 ? 10.347 -5.644 -30.710 1.00 80.50 375 LEU A O 1
ATOM 2804 N N . VAL A 1 376 ? 8.500 -4.839 -31.682 1.00 81.38 376 VAL A N 1
ATOM 2805 C CA . VAL A 1 376 ? 9.103 -4.743 -33.020 1.00 81.38 376 VAL A CA 1
ATOM 2806 C C . VAL A 1 376 ? 9.649 -3.339 -33.227 1.00 81.38 376 VAL A C 1
ATOM 2808 O O . VAL A 1 376 ? 8.898 -2.362 -33.166 1.00 81.38 376 VAL A O 1
ATOM 2811 N N . VAL A 1 377 ? 10.947 -3.211 -33.504 1.00 83.62 377 VAL A N 1
ATOM 2812 C CA . VAL A 1 377 ? 11.510 -1.918 -33.907 1.00 83.62 377 VAL A CA 1
ATOM 2813 C C . VAL A 1 377 ? 11.179 -1.680 -35.374 1.00 83.62 377 VAL A C 1
ATOM 2815 O O . VAL A 1 377 ? 11.517 -2.489 -36.230 1.00 83.62 377 VAL A O 1
ATOM 2818 N N . ARG A 1 378 ? 10.577 -0.530 -35.685 1.00 82.88 378 ARG A N 1
ATOM 2819 C CA . ARG A 1 378 ? 10.365 -0.051 -37.062 1.00 82.88 378 ARG A CA 1
ATOM 2820 C C . ARG A 1 378 ? 10.902 1.366 -37.222 1.00 82.88 378 ARG A C 1
ATOM 2822 O O . ARG A 1 378 ? 11.031 2.058 -36.212 1.00 82.88 378 ARG A O 1
ATOM 2829 N N . PRO A 1 379 ? 11.276 1.822 -38.429 1.00 80.88 379 PRO A N 1
ATOM 2830 C CA . PRO A 1 379 ? 11.628 3.223 -38.634 1.00 80.88 379 PRO A CA 1
ATOM 2831 C C . PRO A 1 379 ? 10.488 4.146 -38.166 1.00 80.88 379 PRO A C 1
ATOM 2833 O O . PRO A 1 379 ? 9.335 3.867 -38.492 1.00 80.88 379 PRO A O 1
ATOM 2836 N N . PRO A 1 380 ? 10.763 5.229 -37.408 1.00 84.69 380 PRO A N 1
ATOM 2837 C CA . PRO A 1 380 ? 12.072 5.816 -37.081 1.00 84.69 380 PRO A CA 1
ATOM 2838 C C . PRO A 1 380 ? 12.744 5.293 -35.792 1.00 84.69 380 PRO A C 1
ATOM 2840 O O . PRO A 1 380 ? 13.842 5.741 -35.457 1.00 84.69 380 PRO A O 1
ATOM 2843 N N . GLY A 1 381 ? 12.130 4.354 -35.075 1.00 88.38 381 GLY A N 1
ATOM 2844 C CA . GLY A 1 381 ? 12.654 3.710 -33.869 1.00 88.38 381 GLY A CA 1
ATOM 2845 C C . GLY A 1 381 ? 11.544 3.027 -33.067 1.00 88.38 381 GLY A C 1
ATOM 2846 O O . GLY A 1 381 ? 10.365 3.162 -33.383 1.00 88.38 381 GLY A O 1
ATOM 2847 N N . LEU A 1 382 ? 11.925 2.323 -32.006 1.00 89.69 382 LEU A N 1
ATOM 2848 C CA . LEU A 1 382 ? 11.022 1.800 -30.986 1.00 89.69 382 LEU A CA 1
ATOM 2849 C C . LEU A 1 382 ? 11.051 2.735 -29.783 1.00 89.69 382 LEU A C 1
ATOM 2851 O O . LEU A 1 382 ? 12.090 2.886 -29.140 1.00 89.69 382 LEU A O 1
ATOM 2855 N N . GLN A 1 383 ? 9.915 3.344 -29.470 1.00 89.69 383 GLN A N 1
ATOM 2856 C CA . GLN A 1 383 ? 9.731 4.023 -28.197 1.00 89.69 383 GLN A CA 1
ATOM 2857 C C . GLN A 1 383 ? 9.365 2.984 -27.138 1.00 89.69 383 GLN A C 1
ATOM 2859 O O . GLN A 1 383 ? 8.420 2.221 -27.324 1.00 89.69 383 GLN A O 1
ATOM 2864 N N . PHE A 1 384 ? 10.110 2.958 -26.037 1.00 86.25 384 PHE A N 1
ATOM 2865 C CA . PHE A 1 384 ? 9.680 2.220 -24.856 1.00 86.25 384 PHE A CA 1
ATOM 2866 C C . PHE A 1 384 ? 8.511 2.978 -24.224 1.00 86.25 384 PHE A C 1
ATOM 2868 O O . PHE A 1 384 ? 8.519 4.216 -24.223 1.00 86.25 384 PHE A O 1
ATOM 2875 N N . GLY A 1 385 ? 7.510 2.244 -23.728 1.00 77.00 385 GLY A N 1
ATOM 2876 C CA . GLY A 1 385 ? 6.348 2.809 -23.042 1.00 77.00 385 GLY A CA 1
ATOM 2877 C C . GLY A 1 385 ? 6.731 3.750 -21.889 1.00 77.00 385 GLY A C 1
ATOM 2878 O O . GLY A 1 385 ? 7.915 3.884 -21.547 1.00 77.00 385 GLY A O 1
ATOM 2879 N N . PRO A 1 386 ? 5.752 4.447 -21.287 1.00 81.19 386 PRO A N 1
ATOM 2880 C CA . PRO A 1 386 ? 6.035 5.365 -20.193 1.00 81.19 386 PRO A CA 1
ATOM 2881 C C . PRO A 1 386 ? 6.812 4.650 -19.084 1.00 81.19 386 PRO A C 1
ATOM 2883 O O . PRO A 1 386 ? 6.589 3.473 -18.796 1.00 81.19 386 PRO A O 1
ATOM 2886 N N . PHE A 1 387 ? 7.753 5.361 -18.465 1.00 87.81 387 PHE A N 1
ATOM 2887 C CA . PHE A 1 387 ? 8.408 4.837 -17.276 1.00 87.81 387 PHE A CA 1
ATOM 2888 C C . PHE A 1 387 ? 7.406 4.900 -16.126 1.00 87.81 387 PHE A C 1
ATOM 2890 O O . PHE A 1 387 ? 6.897 5.972 -15.791 1.00 87.81 387 PHE A O 1
ATOM 2897 N N . LEU A 1 388 ? 7.113 3.740 -15.554 1.00 85.50 388 LEU A N 1
ATOM 2898 C CA . LEU A 1 388 ? 6.149 3.583 -14.478 1.00 85.50 388 LEU A CA 1
ATOM 2899 C C . LEU A 1 388 ? 6.870 3.594 -13.137 1.00 85.50 388 LEU A C 1
ATOM 2901 O O . LEU A 1 388 ? 7.988 3.081 -13.012 1.00 85.50 388 LEU A O 1
ATOM 2905 N N . ALA A 1 389 ? 6.224 4.163 -12.123 1.00 84.19 389 ALA A N 1
ATOM 2906 C CA . ALA A 1 389 ? 6.751 4.123 -10.769 1.00 84.19 389 ALA A CA 1
ATOM 2907 C C . ALA A 1 389 ? 6.800 2.668 -10.257 1.00 84.19 389 ALA A C 1
ATOM 2909 O O . ALA A 1 389 ? 5.962 1.845 -10.651 1.00 84.19 389 ALA A O 1
ATOM 2910 N N . PRO A 1 390 ? 7.751 2.327 -9.367 1.00 84.69 390 PRO A N 1
ATOM 2911 C CA . PRO A 1 390 ? 7.733 1.040 -8.687 1.00 84.69 390 PRO A CA 1
ATOM 2912 C C . PRO A 1 390 ? 6.409 0.783 -7.963 1.00 84.69 390 PRO A C 1
ATOM 2914 O O . PRO A 1 390 ? 5.815 1.691 -7.381 1.00 84.69 390 PRO A O 1
ATOM 2917 N N . MET A 1 391 ? 5.991 -0.477 -7.977 1.00 86.19 391 MET A N 1
ATOM 2918 C CA . MET A 1 391 ? 4.722 -0.946 -7.443 1.00 86.19 391 MET A CA 1
ATOM 2919 C C . MET A 1 391 ? 4.737 -0.951 -5.911 1.00 86.19 391 MET A C 1
ATOM 2921 O O . MET A 1 391 ? 5.651 -1.501 -5.282 1.00 86.19 391 MET A O 1
ATOM 2925 N N . THR A 1 392 ? 3.692 -0.391 -5.312 1.00 87.62 392 THR A N 1
ATOM 2926 C CA . THR A 1 392 ? 3.319 -0.536 -3.904 1.00 87.62 392 THR A CA 1
ATOM 2927 C C . THR A 1 392 ? 2.343 -1.697 -3.726 1.00 87.62 392 THR A C 1
ATOM 2929 O O . THR A 1 392 ? 1.714 -2.165 -4.673 1.00 87.62 392 THR A O 1
ATOM 2932 N N . LEU A 1 393 ? 2.159 -2.142 -2.487 1.00 90.88 393 LEU A N 1
ATOM 2933 C CA . LEU A 1 393 ? 1.189 -3.174 -2.132 1.00 90.88 393 LEU A CA 1
ATOM 2934 C C . LEU A 1 393 ? -0.236 -2.798 -2.558 1.00 90.88 393 LEU A C 1
ATOM 2936 O O . LEU A 1 393 ? -0.992 -3.666 -2.978 1.00 90.88 393 LEU A O 1
ATOM 2940 N N . ALA A 1 394 ? -0.596 -1.514 -2.472 1.00 85.62 394 ALA A N 1
ATOM 2941 C CA . ALA A 1 394 ? -1.915 -1.050 -2.889 1.00 85.62 394 ALA A CA 1
ATOM 2942 C C . ALA A 1 394 ? -2.134 -1.197 -4.393 1.00 85.62 394 ALA A C 1
ATOM 2944 O O . ALA A 1 394 ? -3.153 -1.722 -4.828 1.00 85.62 394 ALA A O 1
ATOM 2945 N N . GLN A 1 395 ? -1.131 -0.832 -5.185 1.00 84.69 395 GLN A N 1
ATOM 2946 C CA . GLN A 1 395 ? -1.172 -1.012 -6.633 1.00 84.69 395 GLN A CA 1
ATOM 2947 C C . GLN A 1 395 ? -1.227 -2.485 -7.035 1.00 84.69 395 GLN A C 1
ATOM 2949 O O . GLN A 1 395 ? -1.939 -2.831 -7.972 1.00 84.69 395 GLN A O 1
ATOM 2954 N N . ALA A 1 396 ? -0.511 -3.349 -6.310 1.00 88.06 396 ALA A N 1
ATOM 2955 C CA . ALA A 1 396 ? -0.545 -4.787 -6.544 1.00 88.06 396 ALA A CA 1
ATOM 2956 C C . ALA A 1 396 ? -1.944 -5.389 -6.303 1.00 88.06 396 ALA A C 1
ATOM 2958 O O . ALA A 1 396 ? -2.323 -6.320 -7.003 1.00 88.06 396 ALA A O 1
ATOM 2959 N N . TRP A 1 397 ? -2.714 -4.856 -5.346 1.00 86.31 397 TRP A N 1
ATOM 2960 C CA . TRP A 1 397 ? -4.099 -5.275 -5.099 1.00 86.31 397 TRP A CA 1
ATOM 2961 C C . TRP A 1 397 ? -5.094 -4.709 -6.110 1.00 86.31 397 TRP A C 1
ATOM 2963 O O . TRP A 1 397 ? -5.969 -5.434 -6.571 1.00 86.31 397 TRP A O 1
ATOM 2973 N N . ASP A 1 398 ? -4.973 -3.425 -6.444 1.00 79.25 398 ASP A N 1
ATOM 2974 C CA . ASP A 1 398 ? -5.939 -2.742 -7.310 1.00 79.25 398 ASP A CA 1
ATOM 2975 C C . ASP A 1 398 ? -5.675 -2.995 -8.811 1.00 79.25 398 ASP A C 1
ATOM 2977 O O . ASP A 1 398 ? -6.427 -2.520 -9.661 1.00 79.25 398 ASP A O 1
ATOM 2981 N N . GLY A 1 399 ? -4.575 -3.678 -9.162 1.00 71.50 399 GLY A N 1
ATOM 2982 C CA . GLY A 1 399 ? -4.104 -3.811 -10.548 1.00 71.50 399 GLY A CA 1
ATOM 2983 C C . GLY A 1 399 ? -3.748 -2.463 -11.191 1.00 71.50 399 GLY A C 1
ATOM 2984 O O . GLY A 1 399 ? -3.658 -2.350 -12.413 1.00 71.50 399 GLY A O 1
ATOM 2985 N N . ALA A 1 400 ? -3.582 -1.421 -10.372 1.00 69.00 400 ALA A N 1
ATOM 2986 C CA . ALA A 1 400 ? -3.429 -0.049 -10.820 1.00 69.00 400 ALA A CA 1
ATOM 2987 C C . ALA A 1 400 ? -1.978 0.243 -11.208 1.00 69.00 400 ALA A C 1
ATOM 2989 O O . ALA A 1 400 ? -1.047 0.070 -10.420 1.00 69.00 400 ALA A O 1
ATOM 2990 N N . VAL A 1 401 ? -1.794 0.783 -12.407 1.00 68.06 401 VAL A N 1
ATOM 2991 C CA . VAL A 1 401 ? -0.504 1.269 -12.888 1.00 68.06 401 VAL A CA 1
ATOM 2992 C C . VAL A 1 401 ? -0.432 2.780 -12.668 1.00 68.06 401 VAL A C 1
ATOM 2994 O O . VAL A 1 401 ? -1.286 3.512 -13.163 1.00 68.06 401 VAL A O 1
ATOM 2997 N N . LEU A 1 402 ? 0.574 3.262 -11.925 1.00 67.19 402 LEU A N 1
ATOM 2998 C CA . LEU A 1 402 ? 0.842 4.702 -11.823 1.00 67.19 402 LEU A CA 1
ATOM 2999 C C . LEU A 1 402 ? 2.052 5.088 -12.667 1.00 67.19 402 LEU A C 1
ATOM 3001 O O . LEU A 1 402 ? 3.150 4.547 -12.513 1.00 67.19 402 LEU A O 1
ATOM 3005 N N . GLU A 1 403 ? 1.841 6.090 -13.512 1.00 67.69 403 GLU A N 1
ATOM 3006 C CA . GLU A 1 403 ? 2.923 6.824 -14.150 1.00 67.69 403 GLU A CA 1
ATOM 3007 C C . GLU A 1 403 ? 3.762 7.545 -13.088 1.00 67.69 403 GLU A C 1
ATOM 3009 O O . GLU A 1 403 ? 3.254 8.002 -12.056 1.00 67.69 403 GLU A O 1
ATOM 3014 N N . THR A 1 404 ? 5.066 7.656 -13.336 1.00 73.12 404 THR A N 1
ATOM 3015 C CA . THR A 1 404 ? 5.945 8.510 -12.531 1.00 73.12 404 THR A CA 1
ATOM 3016 C C . THR A 1 404 ? 5.430 9.961 -12.545 1.00 73.12 404 THR A C 1
ATOM 3018 O O . THR A 1 404 ? 4.835 10.396 -13.531 1.00 73.12 404 THR A O 1
ATOM 3021 N N . ASP A 1 405 ? 5.672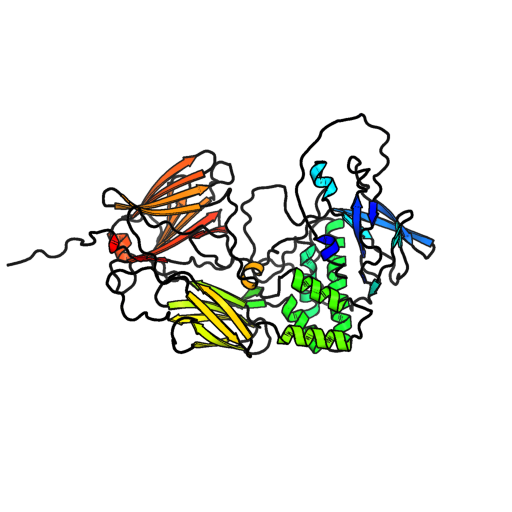 10.736 -11.470 1.00 77.44 405 ASP A N 1
ATOM 3022 C CA . ASP A 1 405 ? 5.382 12.185 -11.437 1.00 77.44 405 ASP A CA 1
ATOM 3023 C C . ASP A 1 405 ? 5.838 12.821 -12.765 1.00 77.44 405 ASP A C 1
ATOM 3025 O O . ASP A 1 405 ? 7.015 12.681 -13.108 1.00 77.44 405 ASP A O 1
ATOM 3029 N N . PRO A 1 406 ? 4.964 13.529 -13.509 1.00 82.50 406 PRO A N 1
ATOM 3030 C CA . PRO A 1 406 ? 5.308 14.084 -14.816 1.00 82.50 406 PRO A CA 1
ATOM 3031 C C . PRO A 1 406 ? 6.550 14.977 -14.805 1.00 82.50 406 PRO A C 1
ATOM 3033 O O . PRO A 1 406 ? 7.234 15.102 -15.816 1.00 82.50 406 PRO A O 1
ATOM 3036 N N . ARG A 1 407 ? 6.893 15.586 -13.664 1.00 85.69 407 ARG A N 1
ATOM 3037 C CA . ARG A 1 407 ? 8.114 16.396 -13.511 1.00 85.69 407 ARG A CA 1
ATOM 3038 C C . ARG A 1 407 ? 9.391 15.551 -13.455 1.00 85.69 407 ARG A C 1
ATOM 3040 O O . ARG A 1 407 ? 10.475 16.093 -13.638 1.00 85.69 407 ARG A O 1
ATOM 3047 N N . TRP A 1 408 ? 9.264 14.257 -13.190 1.00 86.06 408 TRP A N 1
ATOM 3048 C CA . TRP A 1 408 ? 10.324 13.249 -13.137 1.00 86.06 408 TRP A CA 1
ATOM 3049 C C . TRP A 1 408 ? 10.194 12.198 -14.249 1.00 86.06 408 TRP A C 1
ATOM 3051 O O . TRP A 1 408 ? 10.885 11.182 -14.210 1.00 86.06 408 TRP A O 1
ATOM 3061 N N . ALA A 1 409 ? 9.336 12.431 -15.247 1.00 89.38 409 ALA A N 1
ATOM 3062 C CA . ALA A 1 409 ? 9.116 11.481 -16.326 1.00 89.38 409 ALA A CA 1
ATOM 3063 C C . ALA A 1 409 ? 10.406 11.169 -17.102 1.00 89.38 409 ALA A C 1
ATOM 3065 O O . ALA A 1 409 ? 11.304 12.009 -17.256 1.00 89.38 409 ALA A O 1
ATOM 3066 N N . THR A 1 410 ? 10.467 9.944 -17.616 1.00 92.69 410 THR A N 1
ATOM 3067 C CA . THR A 1 410 ? 11.560 9.448 -18.448 1.00 92.69 410 THR A CA 1
ATOM 3068 C C . THR A 1 410 ? 10.992 8.856 -19.726 1.00 92.69 410 THR A C 1
ATOM 3070 O O . THR A 1 410 ? 9.977 8.164 -19.700 1.00 92.69 410 THR A O 1
ATOM 3073 N N . SER A 1 411 ? 11.652 9.137 -20.846 1.00 93.38 411 SER A N 1
ATOM 3074 C CA . SER A 1 411 ? 11.334 8.554 -22.149 1.00 93.38 411 SER A CA 1
ATOM 3075 C C . SER A 1 411 ? 12.584 7.941 -22.760 1.00 93.38 411 SER A C 1
ATOM 3077 O O . SER A 1 411 ? 13.678 8.491 -22.625 1.00 93.38 411 SER A O 1
ATOM 3079 N N . ALA A 1 412 ? 12.426 6.799 -23.426 1.00 94.62 412 ALA A N 1
ATOM 3080 C CA . ALA A 1 412 ? 13.520 6.094 -24.077 1.00 94.62 412 ALA A CA 1
ATOM 3081 C C . ALA A 1 412 ? 13.108 5.638 -25.479 1.00 94.62 412 ALA A C 1
ATOM 3083 O O . ALA A 1 412 ? 11.994 5.159 -25.686 1.00 94.62 412 ALA A O 1
ATOM 3084 N N . VAL A 1 413 ? 14.019 5.773 -26.441 1.00 94.81 413 VAL A N 1
ATOM 3085 C CA . VAL A 1 413 ? 13.818 5.360 -27.832 1.00 94.81 413 VAL A CA 1
ATOM 3086 C C . VAL A 1 413 ? 15.045 4.598 -28.315 1.00 94.81 413 VAL A C 1
ATOM 3088 O O . VAL A 1 413 ? 16.146 5.152 -28.348 1.00 94.81 413 VAL A O 1
ATOM 3091 N N . LEU A 1 414 ? 14.854 3.346 -28.726 1.00 94.12 414 LEU A N 1
ATOM 3092 C CA . LEU A 1 414 ? 15.858 2.567 -29.446 1.00 94.12 414 LEU A CA 1
ATOM 3093 C C . LEU A 1 414 ? 15.722 2.831 -30.945 1.00 94.12 414 LEU A C 1
ATOM 3095 O O . LEU A 1 414 ? 14.651 2.645 -31.523 1.00 94.12 414 LEU A O 1
ATOM 3099 N N . ARG A 1 415 ? 16.801 3.249 -31.603 1.00 92.12 415 ARG A N 1
ATOM 3100 C CA . ARG A 1 415 ? 16.790 3.538 -33.045 1.00 92.12 415 ARG A CA 1
ATOM 3101 C C . ARG A 1 415 ? 18.139 3.266 -33.693 1.00 92.12 415 ARG A C 1
ATOM 3103 O O . ARG A 1 415 ? 19.162 3.232 -33.016 1.00 92.12 415 ARG A O 1
ATOM 3110 N N . LYS A 1 416 ? 18.152 3.150 -35.021 1.00 88.50 416 LYS A N 1
ATOM 3111 C CA . LYS A 1 416 ? 19.384 3.081 -35.816 1.00 88.50 416 LYS A CA 1
ATOM 3112 C C . LYS A 1 416 ? 19.656 4.453 -36.437 1.00 88.50 416 LYS A C 1
ATOM 3114 O O . LYS A 1 416 ? 18.819 5.000 -37.155 1.00 88.50 416 LYS A O 1
ATOM 3119 N N . ARG A 1 417 ? 20.826 5.034 -36.169 1.00 86.12 417 ARG A N 1
ATOM 3120 C CA . ARG A 1 417 ? 21.260 6.336 -36.698 1.00 86.12 417 ARG A CA 1
ATOM 3121 C C . ARG A 1 417 ? 22.659 6.208 -37.291 1.00 86.12 417 ARG A C 1
ATOM 3123 O O . ARG A 1 417 ? 23.579 5.758 -36.624 1.00 86.12 417 ARG A O 1
ATOM 3130 N N . ARG A 1 418 ? 22.828 6.618 -38.556 1.00 83.81 418 ARG A N 1
ATOM 3131 C CA . ARG A 1 418 ? 24.109 6.516 -39.296 1.00 83.81 418 ARG A CA 1
ATOM 3132 C C . ARG A 1 418 ? 24.730 5.106 -39.243 1.00 83.81 418 ARG A C 1
ATOM 3134 O O . ARG A 1 418 ? 25.937 4.963 -39.109 1.00 83.81 418 ARG A O 1
ATOM 3141 N N . GLY A 1 419 ? 23.892 4.071 -39.327 1.00 81.69 419 GLY A N 1
ATOM 3142 C CA . GLY A 1 419 ? 24.330 2.672 -39.311 1.00 81.69 419 GLY A CA 1
ATOM 3143 C C . GLY A 1 419 ? 24.632 2.089 -37.926 1.00 81.69 419 GLY A C 1
ATOM 3144 O O . GLY A 1 419 ? 24.908 0.899 -37.845 1.00 81.69 419 GLY A O 1
ATOM 3145 N N . GLN A 1 420 ? 24.529 2.874 -36.850 1.00 86.38 420 GLN A N 1
ATOM 3146 C CA . GLN A 1 420 ? 24.744 2.414 -35.476 1.00 86.38 420 GLN A CA 1
ATOM 3147 C C . GLN A 1 420 ? 23.435 2.396 -34.691 1.00 86.38 420 GLN A C 1
ATOM 3149 O O . GLN A 1 420 ? 22.580 3.266 -34.876 1.00 86.38 420 GLN A O 1
ATOM 3154 N N . TRP A 1 421 ? 23.280 1.414 -33.811 1.00 91.31 421 TRP A N 1
ATOM 3155 C CA . TRP A 1 421 ? 22.176 1.380 -32.862 1.00 91.31 421 TRP A CA 1
ATOM 3156 C C . TRP A 1 421 ? 22.461 2.337 -31.705 1.00 91.31 421 TRP A C 1
ATOM 3158 O O . TRP A 1 421 ? 23.549 2.340 -31.130 1.00 91.31 421 TRP A O 1
ATOM 3168 N N . GLU A 1 422 ? 21.480 3.166 -31.366 1.00 94.00 422 GLU A N 1
ATOM 3169 C CA . GLU A 1 422 ? 21.547 4.063 -30.220 1.00 94.00 422 GLU A CA 1
ATOM 3170 C C . GLU A 1 422 ? 20.254 4.008 -29.402 1.00 94.00 422 GLU A C 1
ATOM 3172 O O . GLU A 1 422 ? 19.146 3.984 -29.947 1.00 94.00 422 GLU A O 1
ATOM 3177 N N . LEU A 1 423 ? 20.408 4.018 -28.080 1.00 95.50 423 LEU A N 1
ATOM 3178 C CA . LEU A 1 423 ? 19.341 4.277 -27.127 1.00 95.50 423 LEU A CA 1
ATOM 3179 C C . LEU A 1 423 ? 19.397 5.760 -26.750 1.00 95.50 423 LEU A C 1
ATOM 3181 O O . LEU A 1 423 ? 20.333 6.215 -26.088 1.00 95.50 423 LEU A O 1
ATOM 3185 N N . PHE A 1 424 ? 18.400 6.519 -27.191 1.00 95.62 424 PHE A N 1
ATOM 3186 C CA . PHE A 1 424 ? 18.202 7.908 -26.793 1.00 95.62 424 PHE A CA 1
ATOM 3187 C C . PHE A 1 424 ? 17.271 7.960 -25.585 1.00 95.62 424 PHE A C 1
ATOM 3189 O O . PHE A 1 424 ? 16.180 7.397 -25.639 1.00 95.62 424 PHE A O 1
ATOM 3196 N N . VAL A 1 425 ? 17.674 8.658 -24.525 1.00 96.25 425 VAL A N 1
ATOM 3197 C CA . VAL A 1 425 ? 16.885 8.793 -23.296 1.00 96.25 425 VAL A CA 1
ATOM 3198 C C . VAL A 1 425 ? 16.802 10.251 -22.870 1.00 96.25 425 VAL A C 1
ATOM 3200 O O . VAL A 1 425 ? 17.804 10.971 -22.878 1.00 96.25 425 VAL A O 1
ATOM 3203 N N . GLU A 1 426 ? 15.608 10.683 -22.478 1.00 96.00 426 GLU A N 1
ATOM 3204 C CA . GLU A 1 426 ? 15.366 11.967 -21.823 1.00 96.00 426 GLU A CA 1
ATOM 3205 C C . GLU A 1 426 ? 14.808 11.732 -20.417 1.00 96.00 426 GLU A C 1
ATOM 3207 O O . GLU A 1 426 ? 13.828 11.009 -20.244 1.00 96.00 426 GLU A O 1
ATOM 3212 N N . CYS A 1 427 ? 15.425 12.373 -19.426 1.00 94.50 427 CYS A N 1
ATOM 3213 C CA . CYS A 1 427 ? 15.093 12.265 -18.011 1.00 94.50 427 CYS A CA 1
ATOM 3214 C C . CYS A 1 427 ? 14.775 13.654 -17.445 1.00 94.50 427 CYS A C 1
ATOM 3216 O O . CYS A 1 427 ? 15.678 14.482 -17.311 1.00 94.50 427 CYS A O 1
ATOM 3218 N N . LEU A 1 428 ? 13.513 13.921 -17.095 1.00 92.88 428 LEU A N 1
ATOM 3219 C CA . LEU A 1 428 ? 13.118 15.170 -16.431 1.00 92.88 428 LEU A CA 1
ATOM 3220 C C . LEU A 1 428 ? 13.545 15.165 -14.957 1.00 92.88 428 LEU A C 1
ATOM 3222 O O . LEU A 1 428 ? 13.481 14.132 -14.293 1.00 92.88 428 LEU A O 1
ATOM 3226 N N . SER A 1 429 ? 13.974 16.311 -14.435 1.00 89.25 429 SER A N 1
ATOM 3227 C CA . SER A 1 429 ? 14.647 16.453 -13.132 1.00 89.25 429 SER A CA 1
ATOM 3228 C C . SER A 1 429 ? 13.856 17.319 -12.143 1.00 89.25 429 SER A C 1
ATOM 3230 O O . SER A 1 429 ? 14.407 18.139 -11.409 1.00 89.25 429 SER A O 1
ATOM 3232 N N . GLY A 1 430 ? 12.529 17.196 -12.132 1.00 81.50 430 GLY A N 1
ATOM 3233 C CA . GLY A 1 430 ? 11.677 17.855 -11.138 1.00 81.50 430 GLY A CA 1
ATOM 3234 C C . GLY A 1 430 ? 11.593 19.381 -11.278 1.00 81.50 430 GLY A C 1
ATOM 3235 O O . GLY A 1 430 ? 11.236 20.058 -10.312 1.00 81.50 430 GLY A O 1
ATOM 3236 N N . GLY A 1 431 ? 11.962 19.938 -12.438 1.00 83.06 431 GLY A N 1
ATOM 3237 C CA . GLY A 1 431 ? 12.113 21.386 -12.646 1.00 83.06 431 GLY A CA 1
ATOM 3238 C C . GLY A 1 431 ? 13.393 21.971 -12.034 1.00 83.06 431 GLY A C 1
ATOM 3239 O O . GLY A 1 431 ? 13.433 23.159 -11.713 1.00 83.06 431 GLY A O 1
ATOM 3240 N N . ARG A 1 432 ? 14.413 21.136 -11.808 1.00 83.81 432 ARG A N 1
ATOM 3241 C CA . ARG A 1 432 ? 15.716 21.506 -11.241 1.00 83.81 432 ARG A CA 1
ATOM 3242 C C . ARG A 1 432 ? 16.849 20.847 -12.038 1.00 83.81 432 ARG A C 1
ATOM 3244 O O . ARG A 1 432 ? 16.588 19.896 -12.774 1.00 83.81 432 ARG A O 1
ATOM 3251 N N . PRO A 1 433 ? 18.106 21.293 -11.867 1.00 87.25 433 PRO A N 1
ATOM 3252 C CA . PRO A 1 433 ? 19.255 20.578 -12.410 1.00 87.25 433 PRO A CA 1
ATOM 3253 C C . PRO A 1 433 ? 19.306 19.129 -11.908 1.00 87.25 433 PRO A C 1
ATOM 3255 O O . PRO A 1 433 ? 18.907 18.847 -10.775 1.00 87.25 433 PRO A O 1
ATOM 3258 N N . ALA A 1 434 ? 19.805 18.220 -12.751 1.00 86.50 434 ALA A N 1
ATOM 3259 C CA . ALA A 1 434 ? 19.943 16.808 -12.407 1.00 86.50 434 ALA A CA 1
ATOM 3260 C C . ALA A 1 434 ? 20.810 16.617 -11.152 1.00 86.50 434 ALA A C 1
ATOM 3262 O O . ALA A 1 434 ? 21.853 17.255 -10.994 1.00 86.50 434 ALA A O 1
ATOM 3263 N N . LEU A 1 435 ? 20.363 15.733 -10.261 1.00 87.69 435 LEU A N 1
ATOM 3264 C CA . LEU A 1 435 ? 21.093 15.401 -9.044 1.00 87.69 435 LEU A CA 1
ATOM 3265 C C . LEU A 1 435 ? 22.257 14.451 -9.370 1.00 87.69 435 LEU A C 1
ATOM 3267 O O . LEU A 1 435 ? 22.085 13.576 -10.215 1.00 87.69 435 LEU A O 1
ATOM 3271 N N . PRO A 1 436 ? 23.405 14.536 -8.673 1.00 86.94 436 PRO A N 1
ATOM 3272 C CA . PRO A 1 436 ? 24.522 13.609 -8.883 1.00 86.94 436 PRO A CA 1
ATOM 3273 C C . PRO A 1 436 ? 24.167 12.135 -8.645 1.00 86.94 436 PRO A C 1
ATOM 3275 O O . PRO A 1 436 ? 24.834 11.250 -9.165 1.00 86.94 436 PRO A O 1
ATOM 3278 N N . GLN A 1 437 ? 23.137 11.868 -7.836 1.00 89.31 437 GLN A N 1
ATOM 3279 C CA . GLN A 1 437 ? 22.665 10.515 -7.545 1.00 89.31 437 GLN A CA 1
ATOM 3280 C C . GLN A 1 437 ? 21.700 9.966 -8.609 1.00 89.31 437 GLN A C 1
ATOM 3282 O O . GLN A 1 437 ? 21.410 8.770 -8.588 1.00 89.31 437 GLN A O 1
ATOM 3287 N N . ASP A 1 438 ? 21.182 10.814 -9.503 1.00 92.19 438 ASP A N 1
ATOM 3288 C CA . ASP A 1 438 ? 20.320 10.387 -10.609 1.00 92.19 438 ASP A CA 1
ATOM 3289 C C . ASP A 1 438 ? 21.117 9.501 -11.567 1.00 92.19 438 ASP A C 1
ATOM 3291 O O . ASP A 1 438 ? 22.332 9.642 -11.719 1.00 92.19 438 ASP A O 1
ATOM 3295 N N . GLY A 1 439 ? 20.446 8.550 -12.196 1.00 93.25 439 GLY A N 1
ATOM 3296 C CA . GLY A 1 439 ? 21.097 7.623 -13.097 1.00 93.25 439 GLY A CA 1
ATOM 3297 C C . GLY A 1 439 ? 20.109 6.795 -13.891 1.00 93.25 439 GLY A C 1
ATOM 3298 O O . GLY A 1 439 ? 18.987 6.521 -13.466 1.00 93.25 439 GLY A O 1
ATOM 3299 N N . LEU A 1 440 ? 20.556 6.371 -15.064 1.00 94.44 440 LEU A N 1
ATOM 3300 C CA . LEU A 1 440 ? 19.850 5.414 -15.896 1.00 94.44 440 LEU A CA 1
ATOM 3301 C C . LEU A 1 440 ? 20.599 4.091 -15.872 1.00 94.44 440 LEU A C 1
ATOM 3303 O O . LEU A 1 440 ? 21.803 4.057 -16.106 1.00 94.44 440 LEU A O 1
ATOM 3307 N N . GLU A 1 441 ? 19.882 3.004 -15.649 1.00 93.44 441 GLU A N 1
ATOM 3308 C CA . GLU A 1 441 ? 20.407 1.653 -15.723 1.00 93.44 441 GLU A CA 1
ATOM 3309 C C . GLU A 1 441 ? 19.810 0.911 -16.916 1.00 93.44 441 GLU A C 1
ATOM 3311 O O . GLU A 1 441 ? 18.592 0.743 -17.019 1.00 93.44 441 GLU A O 1
ATOM 3316 N N . VAL A 1 442 ? 20.687 0.442 -17.802 1.00 93.25 442 VAL A N 1
ATOM 3317 C CA . VAL A 1 442 ? 20.352 -0.369 -18.973 1.00 93.25 442 VAL A CA 1
ATOM 3318 C C . VAL A 1 442 ? 20.861 -1.787 -18.742 1.00 93.25 442 VAL A C 1
ATOM 3320 O O . VAL A 1 442 ? 22.061 -2.017 -18.590 1.00 93.25 442 VAL A O 1
ATOM 3323 N N . HIS A 1 443 ? 19.934 -2.735 -18.696 1.00 90.00 443 HIS A N 1
ATOM 3324 C CA . HIS A 1 443 ? 20.172 -4.158 -18.473 1.00 90.00 443 HIS A CA 1
ATOM 3325 C C . HIS A 1 443 ? 20.152 -4.870 -19.823 1.00 90.00 443 HIS A C 1
ATOM 3327 O O . HIS A 1 443 ? 19.152 -4.798 -20.527 1.00 90.00 443 HIS A O 1
ATOM 3333 N N . LEU A 1 444 ? 21.236 -5.544 -20.193 1.00 89.12 444 LEU A N 1
ATOM 3334 C CA . LEU A 1 444 ? 21.355 -6.308 -21.434 1.00 89.12 444 LEU A CA 1
ATOM 3335 C C . LEU A 1 444 ? 21.449 -7.804 -21.124 1.00 89.12 444 LEU A C 1
ATOM 3337 O O . LEU A 1 444 ? 22.276 -8.218 -20.305 1.00 89.12 444 LEU A O 1
ATOM 3341 N N . GLY A 1 445 ? 20.638 -8.616 -21.801 1.00 83.00 445 GLY A N 1
ATOM 3342 C CA . GLY A 1 445 ? 20.518 -10.055 -21.547 1.00 83.00 445 GLY A CA 1
ATOM 3343 C C . GLY A 1 445 ? 19.430 -10.406 -20.525 1.00 83.00 445 GLY A C 1
ATOM 3344 O O . GLY A 1 445 ? 18.557 -9.599 -20.223 1.00 83.00 445 GLY A O 1
ATOM 3345 N N . LEU A 1 446 ? 19.449 -11.636 -20.005 1.00 74.19 446 LEU A N 1
ATOM 3346 C CA . LEU A 1 446 ? 18.376 -12.158 -19.147 1.00 74.19 446 LEU A CA 1
ATOM 3347 C C . LEU A 1 446 ? 18.309 -11.445 -17.777 1.00 74.19 446 LEU A C 1
ATOM 3349 O O . LEU A 1 446 ? 19.356 -11.207 -17.179 1.00 74.19 446 LEU A O 1
ATOM 3353 N N . PRO A 1 447 ? 17.113 -11.216 -17.191 1.00 64.69 447 PRO A N 1
ATOM 3354 C CA . PRO A 1 447 ? 16.968 -10.504 -15.912 1.00 64.69 447 PRO A CA 1
ATOM 3355 C C . PRO A 1 447 ? 17.772 -11.092 -14.739 1.00 64.69 447 PRO A C 1
ATOM 3357 O O . PRO A 1 447 ? 18.318 -10.360 -13.920 1.00 64.69 447 PRO A O 1
ATOM 3360 N N . ASN A 1 448 ? 17.848 -12.426 -14.649 1.00 65.25 448 ASN A N 1
ATOM 3361 C CA . ASN A 1 448 ? 18.522 -13.137 -13.550 1.00 65.25 448 ASN A CA 1
ATOM 3362 C C . ASN A 1 448 ? 20.011 -13.406 -13.820 1.00 65.25 448 ASN A C 1
ATOM 3364 O O . ASN A 1 448 ? 20.715 -13.908 -12.946 1.00 65.25 448 ASN A O 1
ATOM 3368 N N . ALA A 1 449 ? 20.469 -13.118 -15.035 1.00 67.62 449 ALA A N 1
ATOM 3369 C CA . ALA A 1 449 ? 21.841 -13.308 -15.477 1.00 67.62 449 ALA A CA 1
ATOM 3370 C C . ALA A 1 449 ? 22.155 -12.247 -16.543 1.00 67.62 449 ALA A C 1
ATOM 3372 O O . ALA A 1 449 ? 22.362 -12.598 -17.710 1.00 67.62 449 ALA A O 1
ATOM 3373 N N . PRO A 1 450 ? 22.119 -10.947 -16.177 1.00 63.53 450 PRO A N 1
ATOM 3374 C CA . PRO A 1 450 ? 22.375 -9.896 -17.139 1.00 63.53 450 PRO A CA 1
ATOM 3375 C C . PRO A 1 450 ? 23.803 -10.059 -17.634 1.00 63.53 450 PRO A C 1
ATOM 3377 O O . PRO A 1 450 ? 24.748 -10.222 -16.856 1.00 63.53 450 PRO A O 1
ATOM 3380 N N . ILE A 1 451 ? 23.954 -10.009 -18.948 1.00 70.75 451 ILE A N 1
ATOM 3381 C CA . ILE A 1 451 ? 25.263 -10.042 -19.579 1.00 70.75 451 ILE A CA 1
ATOM 3382 C C . ILE A 1 451 ? 25.987 -8.760 -19.196 1.00 70.75 451 ILE A C 1
ATOM 3384 O O . ILE A 1 451 ? 27.154 -8.817 -18.809 1.00 70.75 451 ILE A O 1
ATOM 3388 N N . ARG A 1 452 ? 25.290 -7.616 -19.223 1.00 81.62 452 ARG A N 1
ATOM 3389 C CA . ARG A 1 452 ? 25.801 -6.328 -18.740 1.00 81.62 452 ARG A CA 1
ATOM 3390 C C . ARG A 1 452 ? 24.690 -5.460 -18.151 1.00 81.62 452 ARG A C 1
ATOM 3392 O O . ARG A 1 452 ? 23.591 -5.388 -18.684 1.00 81.62 452 ARG A O 1
ATOM 3399 N N . LEU A 1 453 ? 25.033 -4.748 -17.091 1.00 87.44 453 LEU A N 1
ATOM 3400 C CA . LEU A 1 453 ? 24.345 -3.602 -16.522 1.00 87.44 453 LEU A CA 1
ATOM 3401 C C . LEU A 1 453 ? 25.206 -2.376 -16.819 1.00 87.44 453 LEU A C 1
ATOM 3403 O O . LEU A 1 453 ? 26.353 -2.313 -16.376 1.00 87.44 453 LEU A O 1
ATOM 3407 N N . ILE A 1 454 ? 24.659 -1.430 -17.574 1.00 91.44 454 ILE A N 1
ATOM 3408 C CA . ILE A 1 454 ? 25.294 -0.156 -17.911 1.00 91.44 454 ILE A CA 1
ATOM 3409 C C . ILE A 1 454 ? 24.574 0.928 -17.117 1.00 91.44 454 ILE A C 1
ATOM 3411 O O . ILE A 1 454 ? 23.394 1.181 -17.359 1.00 91.44 454 ILE A O 1
ATOM 3415 N N . ARG A 1 455 ? 25.269 1.575 -16.181 1.00 92.94 455 ARG A N 1
ATOM 3416 C CA . ARG A 1 455 ? 24.747 2.738 -15.459 1.00 92.94 455 ARG A CA 1
ATOM 3417 C C . ARG A 1 455 ? 25.334 4.010 -16.054 1.00 92.94 455 ARG A C 1
ATOM 3419 O O . ARG A 1 455 ? 26.554 4.163 -16.096 1.00 92.94 455 ARG A O 1
ATOM 3426 N N . ILE A 1 456 ? 24.452 4.899 -16.496 1.00 94.31 456 ILE A N 1
ATOM 3427 C CA . ILE A 1 456 ? 24.754 6.207 -17.078 1.00 94.31 456 ILE A CA 1
ATOM 3428 C C . ILE A 1 456 ? 24.377 7.273 -16.056 1.00 94.31 456 ILE A C 1
ATOM 3430 O O . ILE A 1 456 ? 23.208 7.355 -15.671 1.00 94.31 456 ILE A O 1
ATOM 3434 N N . ALA A 1 457 ? 25.338 8.086 -15.624 1.00 93.38 457 ALA A N 1
ATOM 3435 C CA . ALA A 1 457 ? 25.059 9.226 -14.756 1.00 93.38 457 ALA A CA 1
ATOM 3436 C C . ALA A 1 457 ? 24.880 10.524 -15.578 1.00 93.38 457 ALA A C 1
ATOM 3438 O O . ALA A 1 457 ? 25.342 10.592 -16.721 1.00 93.38 457 ALA A O 1
ATOM 3439 N N . PRO A 1 458 ? 24.238 11.574 -15.029 1.00 92.81 458 PRO A N 1
ATOM 3440 C CA . PRO A 1 458 ? 23.998 12.831 -15.740 1.00 92.81 458 PRO A CA 1
ATOM 3441 C C . PRO A 1 458 ? 25.268 13.514 -16.265 1.00 92.81 458 PRO A C 1
ATOM 3443 O O . PRO A 1 458 ? 25.237 14.151 -17.318 1.00 92.81 458 PRO A O 1
ATOM 3446 N N . ASP A 1 459 ? 26.394 13.354 -15.569 1.00 90.00 459 ASP A N 1
ATOM 3447 C CA . ASP A 1 459 ? 27.703 13.890 -15.968 1.00 90.00 459 ASP A CA 1
ATOM 3448 C C . ASP A 1 459 ? 28.361 13.126 -17.134 1.00 90.00 459 ASP A C 1
ATOM 3450 O O . ASP A 1 459 ? 29.410 13.537 -17.626 1.00 90.00 459 ASP A O 1
ATOM 3454 N N . GLY A 1 460 ? 27.733 12.042 -17.601 1.00 85.69 460 GLY A N 1
ATOM 3455 C CA . GLY A 1 460 ? 28.216 11.207 -18.699 1.00 85.69 460 GLY A CA 1
ATOM 3456 C C . GLY A 1 460 ? 29.121 10.065 -18.261 1.00 85.69 460 GLY A C 1
ATOM 3457 O O . GLY A 1 460 ? 29.559 9.286 -19.109 1.00 85.69 460 GLY A O 1
ATOM 3458 N N . SER A 1 461 ? 29.383 9.924 -16.960 1.00 88.50 461 SER A N 1
ATOM 3459 C CA . SER A 1 461 ? 30.123 8.783 -16.439 1.00 88.50 461 SER A CA 1
ATOM 3460 C C . SER A 1 461 ? 29.362 7.474 -16.668 1.00 88.50 461 SER A C 1
ATOM 3462 O O . SER A 1 461 ? 28.132 7.395 -16.564 1.00 88.50 461 SER A O 1
ATOM 3464 N N . LEU A 1 462 ? 30.130 6.436 -17.004 1.00 89.88 462 LEU A N 1
ATOM 3465 C CA . LEU A 1 462 ? 29.642 5.079 -17.189 1.00 89.88 462 LEU A CA 1
ATOM 3466 C C . LEU A 1 462 ? 30.232 4.161 -16.132 1.00 89.88 462 LEU A C 1
ATOM 3468 O O . LEU A 1 462 ? 31.438 4.166 -15.883 1.00 89.88 462 LEU A O 1
ATOM 3472 N N . SER A 1 463 ? 29.379 3.320 -15.561 1.00 88.81 463 SER A N 1
ATOM 3473 C CA . SER A 1 463 ? 29.801 2.192 -14.736 1.00 88.81 463 SER A CA 1
ATOM 3474 C C . SER A 1 463 ? 29.127 0.912 -15.208 1.00 88.81 463 SER A C 1
ATOM 3476 O O . SER A 1 463 ? 28.031 0.935 -15.772 1.00 88.81 463 SER A O 1
ATOM 3478 N N . PHE A 1 464 ? 29.824 -0.206 -15.016 1.00 86.38 464 PHE A N 1
ATOM 3479 C CA . PHE A 1 464 ? 29.464 -1.485 -15.612 1.00 86.38 464 PHE A CA 1
ATOM 3480 C C . PHE A 1 464 ? 29.483 -2.597 -14.567 1.00 86.38 464 PHE A C 1
ATOM 3482 O O . PHE A 1 464 ? 30.428 -2.711 -13.781 1.00 86.38 464 PHE A O 1
ATOM 3489 N N . ALA A 1 465 ? 28.466 -3.452 -14.594 1.00 80.62 465 ALA A N 1
ATOM 3490 C CA . ALA A 1 465 ? 28.398 -4.661 -13.779 1.00 80.62 465 ALA A CA 1
ATOM 3491 C C . ALA A 1 465 ? 27.805 -5.831 -14.587 1.00 80.62 465 ALA A C 1
ATOM 3493 O O . ALA A 1 465 ? 27.026 -5.591 -15.501 1.00 80.62 465 ALA A O 1
ATOM 3494 N N . PRO A 1 466 ? 28.135 -7.096 -14.284 1.00 70.69 466 PRO A N 1
ATOM 3495 C CA . PRO A 1 466 ? 29.265 -7.529 -13.461 1.00 70.69 466 PRO A CA 1
ATOM 3496 C C . PRO A 1 466 ? 30.617 -7.260 -14.161 1.00 70.69 466 PRO A C 1
ATOM 3498 O O . PRO A 1 466 ? 30.681 -7.189 -15.385 1.00 70.69 466 PRO A O 1
ATOM 3501 N N . GLY A 1 467 ? 31.704 -7.131 -13.390 1.00 63.81 467 GLY A N 1
ATOM 3502 C CA . GLY A 1 467 ? 33.086 -7.116 -13.909 1.00 63.81 467 GLY A CA 1
ATOM 3503 C C . GLY A 1 467 ? 33.867 -5.800 -13.788 1.00 63.81 467 GLY A C 1
ATOM 3504 O O . GLY A 1 467 ? 35.092 -5.855 -13.755 1.00 63.81 467 GLY A O 1
ATOM 3505 N N . GLY A 1 468 ? 33.205 -4.643 -13.651 1.00 66.56 468 GLY A N 1
ATOM 3506 C CA . GLY A 1 468 ? 33.882 -3.338 -13.579 1.00 66.56 468 GLY A CA 1
ATOM 3507 C C . GLY A 1 468 ? 34.683 -2.972 -14.845 1.00 66.56 468 GLY A C 1
ATOM 3508 O O . GLY A 1 468 ? 34.771 -3.747 -15.795 1.00 66.56 468 GLY A O 1
ATOM 3509 N N . GLY A 1 469 ? 35.274 -1.772 -14.873 1.00 69.19 469 GLY A N 1
ATOM 3510 C CA . GLY A 1 469 ? 36.072 -1.285 -16.014 1.00 69.19 469 GLY A CA 1
ATOM 3511 C C . GLY A 1 469 ? 35.237 -0.825 -17.218 1.00 69.19 469 GLY A C 1
ATOM 3512 O O . GLY A 1 469 ? 34.018 -0.789 -17.148 1.00 69.19 469 GLY A O 1
ATOM 3513 N N . GLY A 1 470 ? 35.888 -0.423 -18.316 1.00 66.12 470 GLY A N 1
ATOM 3514 C CA . GLY A 1 470 ? 35.203 0.022 -19.538 1.00 66.12 470 GLY A CA 1
ATOM 3515 C C . GLY A 1 470 ? 34.674 -1.139 -20.388 1.00 66.12 470 GLY A C 1
ATOM 3516 O O . GLY A 1 470 ? 35.348 -2.159 -20.540 1.00 66.12 470 GLY A O 1
ATOM 3517 N N . LEU A 1 471 ? 33.492 -0.977 -20.988 1.00 71.06 471 LEU A N 1
ATOM 3518 C CA . LEU A 1 471 ? 32.909 -1.938 -21.929 1.00 71.06 471 LEU A CA 1
ATOM 3519 C C . LEU A 1 471 ? 33.243 -1.538 -23.372 1.00 71.06 471 LEU A C 1
ATOM 3521 O O . LEU A 1 471 ? 32.856 -0.463 -23.824 1.00 71.06 471 LEU A O 1
ATOM 3525 N N . ARG A 1 472 ? 33.935 -2.408 -24.120 1.00 71.94 472 ARG A N 1
ATOM 3526 C CA . ARG A 1 472 ? 34.088 -2.206 -25.570 1.00 71.94 472 ARG A CA 1
ATOM 3527 C C . ARG A 1 472 ? 32.716 -2.292 -26.239 1.00 71.94 472 ARG A C 1
ATOM 3529 O O . ARG A 1 472 ? 31.980 -3.242 -25.991 1.00 71.94 472 ARG A O 1
ATOM 3536 N N . GLY A 1 473 ? 32.414 -1.312 -27.083 1.00 77.31 473 GLY A N 1
ATOM 3537 C CA . GLY A 1 473 ? 31.175 -1.253 -27.853 1.00 77.31 473 GLY A CA 1
ATOM 3538 C C . GLY A 1 473 ? 29.965 -0.666 -27.131 1.00 77.31 473 GLY A C 1
ATOM 3539 O O . GLY A 1 473 ? 28.840 -0.829 -27.599 1.00 77.31 473 GLY A O 1
ATOM 3540 N N . ALA A 1 474 ? 30.189 0.026 -26.011 1.00 84.88 474 ALA A N 1
ATOM 3541 C CA . ALA A 1 474 ? 29.205 0.911 -25.405 1.00 84.88 474 ALA A CA 1
ATOM 3542 C C . ALA A 1 474 ? 29.826 2.291 -25.161 1.00 84.88 474 ALA A C 1
ATOM 3544 O O . ALA A 1 474 ? 30.795 2.420 -24.413 1.00 84.88 474 ALA A O 1
ATOM 3545 N N . GLU A 1 475 ? 29.243 3.325 -25.760 1.00 88.19 475 GLU A N 1
ATOM 3546 C CA . GLU A 1 475 ? 29.652 4.717 -25.556 1.00 88.19 475 GLU A CA 1
ATOM 3547 C C . GLU A 1 475 ? 28.440 5.552 -25.170 1.00 88.19 475 GLU A C 1
ATOM 3549 O O . GLU A 1 475 ? 27.403 5.467 -25.827 1.00 88.19 475 GLU A O 1
ATOM 3554 N N . ALA A 1 476 ? 28.565 6.389 -24.141 1.00 89.56 476 ALA A N 1
ATOM 3555 C CA . ALA A 1 476 ? 27.514 7.321 -23.768 1.00 89.56 476 ALA A CA 1
ATOM 3556 C C . ALA A 1 476 ? 27.968 8.768 -23.915 1.00 89.56 476 ALA A C 1
ATOM 3558 O O . ALA A 1 476 ? 29.094 9.129 -23.583 1.00 89.56 476 ALA A O 1
ATOM 3559 N N . SER A 1 477 ? 27.055 9.609 -24.386 1.00 92.81 477 SER A N 1
ATOM 3560 C CA . SER A 1 477 ? 27.184 11.061 -24.322 1.00 92.81 477 SER A CA 1
ATOM 3561 C C . SER A 1 477 ? 25.964 11.634 -23.625 1.00 92.81 477 SER A C 1
ATOM 3563 O O . SER A 1 477 ? 24.838 11.279 -23.993 1.00 92.81 477 SER A O 1
ATOM 3565 N N . THR A 1 478 ? 26.170 12.535 -22.670 1.00 95.50 478 THR A N 1
ATOM 3566 C CA . THR A 1 478 ? 25.080 13.214 -21.970 1.00 95.50 478 THR A CA 1
ATOM 3567 C C . THR A 1 478 ? 25.033 14.699 -22.293 1.00 95.50 478 THR A C 1
ATOM 3569 O O . THR A 1 478 ? 26.000 15.314 -22.744 1.00 95.50 478 THR A O 1
ATOM 3572 N N . THR A 1 479 ? 23.860 15.294 -22.118 1.00 96.31 479 THR A N 1
ATOM 3573 C CA . THR A 1 479 ? 23.659 16.739 -22.229 1.00 96.31 479 THR A CA 1
ATOM 3574 C C . THR A 1 479 ? 22.760 17.189 -21.090 1.00 96.31 479 THR A C 1
ATOM 3576 O O . THR A 1 479 ? 21.654 16.670 -20.927 1.00 96.31 479 THR A O 1
ATOM 3579 N N . LEU A 1 480 ? 23.244 18.148 -20.304 1.00 95.19 480 LEU A N 1
ATOM 3580 C CA . LEU A 1 480 ? 22.530 18.710 -19.162 1.00 95.19 480 LEU A CA 1
ATOM 3581 C C . LEU A 1 480 ? 21.723 19.942 -19.579 1.00 95.19 480 LEU A C 1
ATOM 3583 O O . LEU A 1 480 ? 22.193 20.779 -20.349 1.00 95.19 480 LEU A O 1
ATOM 3587 N N . PHE A 1 481 ? 20.525 20.066 -19.021 1.00 94.50 481 PHE A N 1
ATOM 3588 C CA . PHE A 1 481 ? 19.641 21.219 -19.155 1.00 94.50 481 PHE A CA 1
ATOM 3589 C C . PHE A 1 481 ? 19.158 21.654 -17.756 1.00 94.50 481 PHE A C 1
ATOM 3591 O O . PHE A 1 481 ? 19.339 20.914 -16.785 1.00 94.50 481 PHE A O 1
ATOM 3598 N N . PRO A 1 482 ? 18.522 22.833 -17.616 1.00 92.38 482 PRO A N 1
ATOM 3599 C CA . PRO A 1 482 ? 18.047 23.315 -16.316 1.00 92.38 482 PRO A CA 1
ATOM 3600 C C . PRO A 1 482 ? 16.967 22.449 -15.653 1.00 92.38 482 PRO A C 1
ATOM 3602 O O . PRO A 1 482 ? 16.821 22.511 -14.437 1.00 92.38 482 PRO A O 1
ATOM 3605 N N . ASP A 1 483 ? 16.198 21.688 -16.435 1.00 91.69 483 ASP A N 1
ATOM 3606 C CA . ASP A 1 483 ? 15.030 20.919 -15.987 1.00 91.69 483 ASP A CA 1
ATOM 3607 C C . ASP A 1 483 ? 15.116 19.417 -16.295 1.00 91.69 483 ASP A C 1
ATOM 3609 O O . ASP A 1 483 ? 14.209 18.671 -15.924 1.00 91.69 483 ASP A O 1
ATOM 3613 N N . ARG A 1 484 ? 16.164 18.974 -17.000 1.00 94.19 484 ARG A N 1
ATOM 3614 C CA . ARG A 1 484 ? 16.312 17.603 -17.502 1.00 94.19 484 ARG A CA 1
ATOM 3615 C C . ARG A 1 484 ? 17.761 17.278 -17.840 1.00 94.19 484 ARG A C 1
ATOM 3617 O O . ARG A 1 484 ? 18.607 18.162 -17.968 1.00 94.19 484 ARG A O 1
ATOM 3624 N N . TRP A 1 485 ? 18.030 16.011 -18.099 1.00 96.19 485 TRP A N 1
ATOM 3625 C CA . TRP A 1 485 ? 19.244 15.574 -18.776 1.00 96.19 485 TRP A CA 1
ATOM 3626 C C . TRP A 1 485 ? 18.904 14.559 -19.862 1.00 96.19 485 TRP A C 1
ATOM 3628 O O . TRP A 1 485 ? 17.878 13.877 -19.811 1.00 96.19 485 TRP A O 1
ATOM 3638 N N . ARG A 1 486 ? 19.744 14.507 -20.892 1.00 96.81 486 ARG A N 1
ATOM 3639 C CA . ARG A 1 486 ? 19.611 13.567 -22.006 1.00 96.81 486 ARG A CA 1
ATOM 3640 C C . ARG A 1 486 ? 20.833 12.679 -22.074 1.00 96.81 486 ARG A C 1
ATOM 3642 O O . ARG A 1 486 ? 21.939 13.156 -21.830 1.00 96.81 486 ARG A O 1
ATOM 3649 N N . ALA A 1 487 ? 20.628 11.432 -22.467 1.00 96.69 487 ALA A N 1
ATOM 3650 C CA . ALA A 1 487 ? 21.685 10.472 -22.728 1.00 96.69 487 ALA A CA 1
ATOM 3651 C C . ALA A 1 487 ? 21.503 9.848 -24.112 1.00 96.69 487 ALA A C 1
ATOM 3653 O O . ALA A 1 487 ? 20.386 9.574 -24.552 1.00 96.69 487 ALA A O 1
ATOM 3654 N N . ILE A 1 488 ? 22.618 9.614 -24.793 1.00 95.75 488 ILE A N 1
ATOM 3655 C CA . ILE A 1 488 ? 22.687 8.772 -25.985 1.00 95.75 488 ILE A CA 1
ATOM 3656 C C . ILE A 1 488 ? 23.673 7.666 -25.663 1.00 95.75 488 ILE A C 1
ATOM 3658 O O . ILE A 1 488 ? 24.853 7.961 -25.499 1.00 95.75 488 ILE A O 1
ATOM 3662 N N . LEU A 1 489 ? 23.191 6.429 -25.580 1.00 94.50 489 LEU A N 1
ATOM 3663 C CA . LEU A 1 489 ? 24.015 5.232 -25.450 1.00 94.50 489 LEU A CA 1
ATOM 3664 C C . LEU A 1 489 ? 24.121 4.560 -26.820 1.00 94.50 489 LEU A C 1
ATOM 3666 O O . LEU A 1 489 ? 23.130 4.043 -27.333 1.00 94.50 489 LEU A O 1
ATOM 3670 N N . ARG A 1 490 ? 25.308 4.574 -27.417 1.00 93.25 490 ARG A N 1
ATOM 3671 C CA . ARG A 1 490 ? 25.614 3.841 -28.650 1.00 93.25 490 ARG A CA 1
ATOM 3672 C C . ARG A 1 490 ? 25.970 2.404 -28.308 1.00 93.25 490 ARG A C 1
ATOM 3674 O O . ARG A 1 490 ? 26.745 2.175 -27.380 1.00 93.25 490 ARG A O 1
ATOM 3681 N N . LEU A 1 491 ? 25.393 1.470 -29.056 1.00 89.75 491 LEU A N 1
ATOM 3682 C CA . LEU A 1 491 ? 25.570 0.033 -28.886 1.00 89.75 491 LEU A CA 1
ATOM 3683 C C . LEU A 1 491 ? 26.166 -0.547 -30.169 1.00 89.75 491 LEU A C 1
ATOM 3685 O O . LEU A 1 491 ? 25.553 -0.472 -31.238 1.00 89.75 491 LEU A O 1
ATOM 3689 N N . ASP A 1 492 ? 27.349 -1.141 -30.057 1.00 86.31 492 ASP A N 1
ATOM 3690 C CA . ASP A 1 492 ? 27.959 -1.872 -31.162 1.00 86.31 492 ASP A CA 1
ATOM 3691 C C . ASP A 1 492 ? 27.202 -3.173 -31.439 1.00 86.31 492 ASP A C 1
ATOM 3693 O O . ASP A 1 492 ? 26.647 -3.814 -30.542 1.00 86.31 492 ASP A O 1
ATOM 3697 N N . SER A 1 493 ? 27.241 -3.613 -32.696 1.00 83.06 493 SER A N 1
ATOM 3698 C CA . SER A 1 493 ? 26.556 -4.826 -33.150 1.00 83.06 493 SER A CA 1
ATOM 3699 C C . SER A 1 493 ? 26.982 -6.076 -32.377 1.00 83.06 493 SER A C 1
ATOM 3701 O O . SER A 1 493 ? 26.140 -6.913 -32.088 1.00 83.06 493 SER A O 1
ATOM 3703 N N . SER A 1 494 ? 28.249 -6.181 -31.963 1.00 83.69 494 SER A N 1
ATOM 3704 C CA . SER A 1 494 ? 28.739 -7.313 -31.162 1.00 83.69 494 SER A CA 1
ATOM 3705 C C . SER A 1 494 ? 28.096 -7.381 -29.773 1.00 83.69 494 SER A C 1
ATOM 3707 O O . SER A 1 494 ? 27.847 -8.470 -29.256 1.00 83.69 494 SER A O 1
ATOM 3709 N N . LEU A 1 495 ? 27.794 -6.228 -29.167 1.00 83.50 495 LEU A N 1
ATOM 3710 C CA . LEU A 1 495 ? 27.098 -6.163 -27.885 1.00 83.50 495 LEU A CA 1
ATOM 3711 C C . LEU A 1 495 ? 25.626 -6.558 -28.050 1.00 83.50 495 LEU A C 1
ATOM 3713 O O . LEU A 1 495 ? 25.102 -7.297 -27.219 1.00 83.50 495 LEU A O 1
ATOM 3717 N N . ILE A 1 496 ? 24.992 -6.132 -29.145 1.00 85.88 496 ILE A N 1
ATOM 3718 C CA . ILE A 1 496 ? 23.619 -6.525 -29.497 1.00 85.88 496 ILE A CA 1
ATOM 3719 C C . ILE A 1 496 ? 23.531 -8.030 -29.747 1.00 85.88 496 ILE A C 1
ATOM 3721 O O . ILE A 1 496 ? 22.698 -8.688 -29.136 1.00 85.88 496 ILE A O 1
ATOM 3725 N N . GLU A 1 497 ? 24.427 -8.581 -30.568 1.00 84.06 497 GLU A N 1
ATOM 3726 C CA . GLU A 1 497 ? 24.515 -10.020 -30.846 1.00 84.06 497 GLU A CA 1
ATOM 3727 C C . GLU A 1 497 ? 24.726 -10.822 -29.553 1.00 84.06 497 GLU A C 1
ATOM 3729 O O . GLU A 1 497 ? 24.080 -11.847 -29.347 1.00 84.06 497 GLU A O 1
ATOM 3734 N N . SER A 1 498 ? 25.573 -10.334 -28.637 1.00 83.44 498 SER A N 1
ATOM 3735 C CA . SER A 1 498 ? 25.781 -10.994 -27.342 1.00 83.44 498 SER A CA 1
ATOM 3736 C C . SER A 1 498 ? 24.536 -10.978 -26.453 1.00 83.44 498 SER A C 1
ATOM 3738 O O . SER A 1 498 ? 24.342 -11.905 -25.675 1.00 83.44 498 SER A O 1
ATOM 3740 N N . ALA A 1 499 ? 23.695 -9.949 -26.576 1.00 85.62 499 ALA A N 1
ATOM 3741 C CA . ALA A 1 499 ? 22.474 -9.759 -25.800 1.00 85.62 499 ALA A CA 1
ATOM 3742 C C . ALA A 1 499 ? 21.217 -10.310 -26.494 1.00 85.62 499 ALA A C 1
ATOM 3744 O O . ALA A 1 499 ? 20.104 -10.070 -26.019 1.00 85.62 499 ALA A O 1
ATOM 3745 N N . ALA A 1 500 ? 21.370 -11.041 -27.598 1.00 84.62 500 ALA A N 1
ATOM 3746 C CA . ALA A 1 500 ? 20.263 -11.675 -28.294 1.00 84.62 500 ALA A CA 1
ATOM 3747 C C . ALA A 1 500 ? 19.656 -12.824 -27.476 1.00 84.62 500 ALA A C 1
ATOM 3749 O O . ALA A 1 500 ? 20.334 -13.490 -26.686 1.00 84.62 500 ALA A O 1
ATOM 3750 N N . ALA A 1 501 ? 18.364 -13.085 -27.676 1.00 79.56 501 ALA A N 1
ATOM 3751 C CA . ALA A 1 501 ? 17.731 -14.249 -27.075 1.00 79.56 501 ALA A CA 1
ATOM 3752 C C . ALA A 1 501 ? 18.287 -15.553 -27.691 1.00 79.56 501 ALA A C 1
ATOM 3754 O O . ALA A 1 501 ? 18.545 -15.603 -28.901 1.00 79.56 501 ALA A O 1
ATOM 3755 N N . PRO A 1 502 ? 18.461 -16.631 -26.898 1.00 76.62 502 PRO A N 1
ATOM 3756 C CA . PRO A 1 502 ? 18.938 -17.913 -27.410 1.00 76.62 502 PRO A CA 1
ATOM 3757 C C . PRO A 1 502 ? 18.091 -18.410 -28.588 1.00 76.62 502 PRO A C 1
ATOM 3759 O O . PRO A 1 502 ? 16.873 -18.516 -28.483 1.00 76.62 502 PRO A O 1
ATOM 3762 N N . GLY A 1 503 ? 18.738 -18.709 -29.718 1.00 75.62 503 GLY A N 1
ATOM 3763 C CA . GLY A 1 503 ? 18.058 -19.156 -30.940 1.00 75.62 503 GLY A CA 1
ATOM 3764 C C . GLY A 1 503 ? 17.399 -18.046 -31.772 1.00 75.62 503 GLY A C 1
ATOM 3765 O O . GLY A 1 503 ? 16.832 -18.353 -32.816 1.00 75.62 503 GLY A O 1
ATOM 3766 N N . MET A 1 504 ? 17.500 -16.771 -31.370 1.00 78.81 504 MET A N 1
ATOM 3767 C CA . MET A 1 504 ? 16.920 -15.625 -32.085 1.00 78.81 504 MET A CA 1
ATOM 3768 C C . MET A 1 504 ? 17.960 -14.503 -32.298 1.00 78.81 504 MET A C 1
ATOM 3770 O O . MET A 1 504 ? 17.921 -13.479 -31.616 1.00 78.81 504 MET A O 1
ATOM 3774 N N . PRO A 1 505 ? 18.896 -14.644 -33.255 1.00 77.06 505 PRO A N 1
ATOM 3775 C CA . PRO A 1 505 ? 20.040 -13.733 -33.411 1.00 77.06 505 PRO A CA 1
ATOM 3776 C C . PRO A 1 505 ? 19.675 -12.299 -33.841 1.00 77.06 505 PRO A C 1
ATOM 3778 O O . PRO A 1 505 ? 20.493 -11.398 -33.705 1.00 77.06 505 PRO A O 1
ATOM 3781 N N . GLN A 1 506 ? 18.460 -12.066 -34.349 1.00 83.19 506 GLN A N 1
ATOM 3782 C CA . GLN A 1 506 ? 17.965 -10.734 -34.737 1.00 83.19 506 GLN A CA 1
ATOM 3783 C C . GLN A 1 506 ? 17.127 -10.066 -33.636 1.00 83.19 506 GLN A C 1
ATOM 3785 O O . GLN A 1 506 ? 16.232 -9.265 -33.915 1.00 83.19 506 GLN A O 1
ATOM 3790 N N . THR A 1 507 ? 17.399 -10.412 -32.379 1.00 86.25 507 THR A N 1
ATOM 3791 C CA . THR A 1 507 ? 16.702 -9.857 -31.220 1.00 86.25 507 THR A CA 1
ATOM 3792 C C . THR A 1 507 ? 17.667 -9.197 -30.249 1.00 86.25 507 THR A C 1
ATOM 3794 O O . THR A 1 507 ? 18.869 -9.446 -30.278 1.00 86.25 507 THR A O 1
ATOM 3797 N N . LEU A 1 508 ? 17.127 -8.354 -29.377 1.00 88.38 508 LEU A N 1
ATOM 3798 C CA . LEU A 1 508 ? 17.837 -7.723 -28.278 1.00 88.38 508 LEU A CA 1
ATOM 3799 C C . LEU A 1 508 ? 17.030 -7.903 -26.993 1.00 88.38 508 LEU A C 1
ATOM 3801 O O . LEU A 1 508 ? 15.869 -7.501 -26.930 1.00 88.38 508 LEU A O 1
ATOM 3805 N N . LEU A 1 509 ? 17.660 -8.464 -25.964 1.00 87.56 509 LEU A N 1
ATOM 3806 C CA . LEU A 1 509 ? 17.140 -8.459 -24.602 1.00 87.56 509 LEU A CA 1
ATOM 3807 C C . LEU A 1 509 ? 17.609 -7.190 -23.887 1.00 87.56 509 LEU A C 1
ATOM 3809 O O . LEU A 1 509 ? 18.797 -7.062 -23.577 1.00 87.56 509 LEU A O 1
ATOM 3813 N N . ILE A 1 510 ? 16.690 -6.257 -23.631 1.00 89.06 510 ILE A N 1
ATOM 3814 C CA . ILE A 1 510 ? 16.993 -4.959 -23.011 1.00 89.06 510 ILE A CA 1
ATOM 3815 C C . ILE A 1 510 ? 15.973 -4.573 -21.937 1.00 89.06 510 ILE A C 1
ATOM 3817 O O . ILE A 1 510 ? 14.783 -4.520 -22.200 1.00 89.06 510 ILE A O 1
ATOM 3821 N N . GLY A 1 511 ? 16.426 -4.259 -20.727 1.00 89.50 511 GLY A N 1
ATOM 3822 C CA . GLY A 1 511 ? 15.629 -3.647 -19.661 1.00 89.50 511 GLY A CA 1
ATOM 3823 C C . GLY A 1 511 ? 16.143 -2.249 -19.339 1.00 89.50 511 GLY A C 1
ATOM 3824 O O . GLY A 1 511 ? 17.346 -2.004 -19.414 1.00 89.50 511 GLY A O 1
ATOM 3825 N N . ILE A 1 512 ? 15.258 -1.319 -18.984 1.00 91.69 512 ILE A N 1
ATOM 3826 C CA . ILE A 1 512 ? 15.655 0.059 -18.676 1.00 91.69 512 ILE A CA 1
ATOM 3827 C C . ILE A 1 512 ? 14.946 0.517 -17.405 1.00 91.69 512 ILE A C 1
ATOM 3829 O O . ILE A 1 512 ? 13.722 0.438 -17.304 1.00 91.69 512 ILE A O 1
ATOM 3833 N N . ARG A 1 513 ? 15.714 1.026 -16.441 1.00 90.81 513 ARG A N 1
ATOM 3834 C CA . ARG A 1 513 ? 15.174 1.676 -15.243 1.00 90.81 513 ARG A CA 1
ATOM 3835 C C . ARG A 1 513 ? 15.935 2.948 -14.911 1.00 90.81 513 ARG A C 1
ATOM 3837 O O . ARG A 1 513 ? 17.117 3.075 -15.218 1.00 90.81 513 ARG A O 1
ATOM 3844 N N . ARG A 1 514 ? 15.257 3.880 -14.259 1.00 91.88 514 ARG A N 1
ATOM 3845 C CA . ARG A 1 514 ? 15.841 5.093 -13.699 1.00 91.88 514 ARG A CA 1
ATOM 3846 C C . ARG A 1 514 ? 15.943 4.961 -12.189 1.00 91.88 514 ARG A C 1
ATOM 3848 O O . ARG A 1 514 ? 15.001 4.506 -11.535 1.00 91.88 514 ARG A O 1
ATOM 3855 N N . VAL A 1 515 ? 17.080 5.381 -11.656 1.00 90.44 515 VAL A N 1
ATOM 3856 C CA . VAL A 1 515 ? 17.411 5.309 -10.236 1.00 90.44 515 VAL A CA 1
ATOM 3857 C C . VAL A 1 515 ? 17.799 6.682 -9.702 1.00 90.44 515 VAL A C 1
ATOM 3859 O O . VAL A 1 515 ? 18.340 7.513 -10.430 1.00 90.44 515 VAL A O 1
ATOM 3862 N N . LEU A 1 516 ? 17.550 6.905 -8.418 1.00 88.00 516 LEU A N 1
ATOM 3863 C CA . LEU A 1 516 ? 18.089 8.020 -7.657 1.00 88.00 516 LEU A CA 1
ATOM 3864 C C . LEU A 1 516 ? 18.793 7.468 -6.418 1.00 88.00 516 LEU A C 1
ATOM 3866 O O . LEU A 1 516 ? 18.155 7.043 -5.461 1.00 88.00 516 LEU A O 1
ATOM 3870 N N . GLY A 1 517 ? 20.122 7.457 -6.444 1.00 86.38 517 GLY A N 1
ATOM 3871 C CA . GLY A 1 517 ? 20.917 6.744 -5.447 1.00 86.38 517 GLY A CA 1
ATOM 3872 C C . GLY A 1 517 ? 20.743 5.239 -5.624 1.00 86.38 517 GLY A C 1
ATOM 3873 O O . GLY A 1 517 ? 21.139 4.709 -6.668 1.00 86.38 517 GLY A O 1
ATOM 3874 N N . ASP A 1 518 ? 20.147 4.603 -4.615 1.00 82.12 518 ASP A N 1
ATOM 3875 C CA . ASP A 1 518 ? 19.801 3.175 -4.596 1.00 82.12 518 ASP A CA 1
ATOM 3876 C C . ASP A 1 518 ? 18.314 2.925 -4.901 1.00 82.12 518 ASP A C 1
ATOM 3878 O O . ASP A 1 518 ? 17.895 1.781 -5.082 1.00 82.12 518 ASP A O 1
ATOM 3882 N N . ASP A 1 519 ? 17.513 3.989 -4.989 1.00 84.44 519 ASP A N 1
ATOM 3883 C CA . ASP A 1 519 ? 16.071 3.891 -5.146 1.00 84.44 519 ASP A CA 1
ATOM 3884 C C . ASP A 1 519 ? 15.669 3.889 -6.618 1.00 84.44 519 ASP A C 1
ATOM 3886 O O . ASP A 1 519 ? 16.076 4.750 -7.400 1.00 84.44 519 ASP A O 1
ATOM 3890 N N . VAL A 1 520 ? 14.817 2.943 -7.006 1.00 86.69 520 VAL A N 1
ATOM 3891 C CA . VAL A 1 520 ? 14.203 2.943 -8.337 1.00 86.69 520 VAL A CA 1
ATOM 3892 C C . VAL A 1 520 ? 13.093 3.991 -8.354 1.00 86.69 520 VAL A C 1
ATOM 3894 O O . VAL A 1 520 ? 12.253 4.021 -7.462 1.00 86.69 520 VAL A O 1
ATOM 3897 N N . ILE A 1 521 ? 13.072 4.853 -9.370 1.00 86.12 521 ILE A N 1
ATOM 3898 C CA . ILE A 1 521 ? 12.046 5.905 -9.515 1.00 86.12 521 ILE A CA 1
ATOM 3899 C C . ILE A 1 521 ? 11.225 5.771 -10.803 1.00 86.12 521 ILE A C 1
ATOM 3901 O O . ILE A 1 521 ? 10.194 6.426 -10.957 1.00 86.12 521 ILE A O 1
ATOM 3905 N N . GLY A 1 522 ? 11.658 4.904 -11.719 1.00 88.44 522 GLY A N 1
ATOM 3906 C CA . GLY A 1 522 ? 10.915 4.587 -12.931 1.00 88.44 522 GLY A CA 1
ATOM 3907 C C . GLY A 1 522 ? 11.449 3.335 -13.614 1.00 88.44 522 GLY A C 1
ATOM 3908 O O . GLY A 1 522 ? 12.659 3.114 -13.648 1.00 88.44 522 GLY A O 1
ATOM 3909 N N . VAL A 1 523 ? 10.565 2.531 -14.187 1.00 87.94 523 VAL A N 1
ATOM 3910 C CA . VAL A 1 523 ? 10.904 1.338 -14.969 1.00 87.94 523 VAL A CA 1
ATOM 3911 C C . VAL A 1 523 ? 10.172 1.422 -16.301 1.00 87.94 523 VAL A C 1
ATOM 3913 O O . VAL A 1 523 ? 8.984 1.729 -16.328 1.00 87.94 523 VAL A O 1
ATOM 3916 N N . ALA A 1 524 ? 10.885 1.212 -17.408 1.00 87.00 524 ALA A N 1
ATOM 3917 C CA . ALA A 1 524 ? 10.281 1.256 -18.735 1.00 87.00 524 ALA A CA 1
ATOM 3918 C C . ALA A 1 524 ? 9.155 0.223 -18.836 1.00 87.00 524 ALA A C 1
ATOM 3920 O O . ALA A 1 524 ? 9.401 -0.941 -18.529 1.00 87.00 524 ALA A O 1
ATOM 3921 N N . ASP A 1 525 ? 7.964 0.666 -19.257 1.00 74.19 525 ASP A N 1
ATOM 3922 C CA . ASP A 1 525 ? 6.815 -0.155 -19.680 1.00 74.19 525 ASP A CA 1
ATOM 3923 C C . ASP A 1 525 ? 6.470 -1.335 -18.743 1.00 74.19 525 ASP A C 1
ATOM 3925 O O . ASP A 1 525 ? 6.024 -2.406 -19.152 1.00 74.19 525 ASP A O 1
ATOM 3929 N N . GLY A 1 526 ? 6.720 -1.154 -17.447 1.00 72.56 526 GLY A N 1
ATOM 3930 C CA . GLY A 1 526 ? 6.414 -2.135 -16.417 1.00 72.56 526 GLY A CA 1
ATOM 3931 C C . GLY A 1 526 ? 6.548 -1.542 -15.023 1.00 72.56 526 GLY A C 1
ATOM 3932 O O . GLY A 1 526 ? 7.370 -0.664 -14.788 1.00 72.56 526 GLY A O 1
ATOM 3933 N N . SER A 1 527 ? 5.752 -2.042 -14.082 1.00 77.69 527 SER A N 1
ATOM 3934 C CA . SER A 1 527 ? 5.884 -1.720 -12.662 1.00 77.69 527 SER A CA 1
ATOM 3935 C C . SER A 1 527 ? 6.294 -2.984 -11.912 1.00 77.69 527 SER A C 1
ATOM 3937 O O . SER A 1 527 ? 5.665 -4.031 -12.056 1.00 77.69 527 SER A O 1
ATOM 3939 N N . VAL A 1 528 ? 7.380 -2.909 -11.143 1.00 79.38 528 VAL A N 1
ATOM 3940 C CA . VAL A 1 528 ? 7.854 -4.004 -10.281 1.00 79.38 528 VAL A CA 1
ATOM 3941 C C . VAL A 1 528 ? 7.748 -3.591 -8.822 1.00 79.38 528 VAL A C 1
ATOM 3943 O O . VAL A 1 528 ? 7.899 -2.401 -8.540 1.00 79.38 528 VAL A O 1
ATOM 3946 N N . PRO A 1 529 ? 7.536 -4.533 -7.882 1.00 86.38 529 PRO A N 1
ATOM 3947 C CA . PRO A 1 529 ? 7.558 -4.210 -6.463 1.00 86.38 529 PRO A CA 1
ATOM 3948 C C . PRO A 1 529 ? 8.819 -3.437 -6.088 1.00 86.38 529 PRO A C 1
ATOM 3950 O O . PRO A 1 529 ? 9.915 -3.824 -6.483 1.00 86.38 529 PRO A O 1
ATOM 3953 N N . VAL A 1 530 ? 8.672 -2.393 -5.275 1.00 83.69 530 VAL A N 1
ATOM 3954 C CA . VAL A 1 530 ? 9.778 -1.546 -4.775 1.00 83.69 530 VAL A CA 1
ATOM 3955 C C . VAL A 1 530 ? 10.976 -2.338 -4.244 1.00 83.69 530 VAL A C 1
ATOM 3957 O O . VAL A 1 530 ? 12.121 -1.936 -4.404 1.00 83.69 530 VAL A O 1
ATOM 3960 N N . TRP A 1 531 ? 10.719 -3.462 -3.575 1.00 83.50 531 TRP A N 1
ATOM 3961 C CA . TRP A 1 531 ? 11.755 -4.307 -2.975 1.00 83.50 531 TRP A CA 1
ATOM 3962 C C . TRP A 1 531 ? 12.342 -5.338 -3.947 1.00 83.50 531 TRP A C 1
ATOM 3964 O O . TRP A 1 531 ? 13.264 -6.068 -3.573 1.00 83.50 531 TRP A O 1
ATOM 3974 N N . ASN A 1 532 ? 11.797 -5.461 -5.160 1.00 78.38 532 ASN A N 1
ATOM 3975 C CA . ASN A 1 532 ? 12.278 -6.403 -6.159 1.00 78.38 532 ASN A CA 1
ATOM 3976 C C . ASN A 1 532 ? 13.533 -5.830 -6.836 1.00 78.38 532 ASN A C 1
ATOM 3978 O O . ASN A 1 532 ? 13.460 -4.785 -7.480 1.00 78.38 532 ASN A O 1
ATOM 3982 N N . PRO A 1 533 ? 14.688 -6.510 -6.746 1.00 69.38 533 PRO A N 1
ATOM 3983 C CA . PRO A 1 533 ? 15.913 -6.014 -7.363 1.00 69.38 533 PRO A CA 1
ATOM 3984 C C . PRO A 1 533 ? 15.927 -6.159 -8.892 1.00 69.38 533 PRO A C 1
ATOM 3986 O O . PRO A 1 533 ? 16.792 -5.567 -9.542 1.00 69.38 533 PRO A O 1
ATOM 3989 N N . LEU A 1 534 ? 15.029 -6.970 -9.464 1.00 75.31 534 LEU A N 1
ATOM 3990 C CA . LEU A 1 534 ? 15.041 -7.331 -10.879 1.00 75.31 534 LEU A CA 1
ATOM 3991 C C . LEU A 1 534 ? 14.374 -6.264 -11.748 1.00 75.31 534 LEU A C 1
ATOM 3993 O O . LEU A 1 534 ? 13.289 -5.777 -11.436 1.00 75.31 534 LEU A O 1
ATOM 3997 N N . THR A 1 535 ? 15.005 -5.963 -12.880 1.00 78.44 535 THR A N 1
ATOM 3998 C CA . THR A 1 535 ? 14.443 -5.100 -13.923 1.00 78.44 535 THR A CA 1
ATOM 3999 C C . THR A 1 535 ? 13.729 -5.967 -14.963 1.00 78.44 535 THR A C 1
ATOM 4001 O O . THR A 1 535 ? 14.319 -6.950 -15.422 1.00 78.44 535 THR A O 1
ATOM 4004 N N . PRO A 1 536 ? 12.495 -5.629 -15.376 1.00 77.81 536 PRO A N 1
ATOM 4005 C CA . PRO A 1 536 ? 11.874 -6.226 -16.550 1.00 77.81 536 PRO A CA 1
ATOM 4006 C C . PRO A 1 536 ? 12.760 -6.015 -17.782 1.00 77.81 536 PRO A C 1
ATOM 4008 O O . PRO A 1 536 ? 13.269 -4.921 -18.015 1.00 77.81 536 PRO A O 1
ATOM 4011 N N . VAL A 1 537 ? 12.960 -7.070 -18.563 1.00 81.81 537 VAL A N 1
ATOM 4012 C CA . VAL A 1 537 ? 13.769 -7.045 -19.787 1.00 81.81 537 VAL A CA 1
ATOM 4013 C C . VAL A 1 537 ? 12.846 -7.312 -20.952 1.00 81.81 537 VAL A C 1
ATOM 4015 O O . VAL A 1 537 ? 12.174 -8.330 -20.906 1.00 81.81 537 VAL A O 1
ATOM 4018 N N . PHE A 1 538 ? 12.856 -6.446 -21.963 1.00 82.44 538 PHE A N 1
ATOM 4019 C CA . PHE A 1 538 ? 12.143 -6.542 -23.235 1.00 82.44 538 PHE A CA 1
ATOM 4020 C C . PHE A 1 538 ? 12.839 -7.467 -24.220 1.00 82.44 538 PHE A C 1
ATOM 4022 O O . PHE A 1 538 ? 14.049 -7.365 -24.395 1.00 82.44 538 PHE A O 1
ATOM 4029 N N . LEU A 1 539 ? 12.065 -8.317 -24.900 1.00 83.75 539 LEU A N 1
ATOM 4030 C CA . LEU A 1 539 ? 12.505 -8.979 -26.122 1.00 83.75 539 LEU A CA 1
ATOM 4031 C C . LEU A 1 539 ? 12.167 -8.068 -27.300 1.00 83.75 539 LEU A C 1
ATOM 4033 O O . LEU A 1 539 ? 10.995 -7.846 -27.601 1.00 83.75 539 LEU A O 1
ATOM 4037 N N . VAL A 1 540 ? 13.192 -7.514 -27.933 1.00 86.62 540 VAL A N 1
ATOM 4038 C CA . VAL A 1 540 ? 13.046 -6.544 -29.016 1.00 86.62 540 VAL A CA 1
ATOM 4039 C C . VAL A 1 540 ? 13.480 -7.171 -30.335 1.00 86.62 540 VAL A C 1
ATOM 4041 O O . VAL A 1 540 ? 14.612 -7.630 -30.451 1.00 86.62 540 VAL A O 1
ATOM 4044 N N . GLU A 1 541 ? 12.602 -7.183 -31.332 1.00 86.19 541 GLU A N 1
ATOM 4045 C CA . GLU A 1 541 ? 12.875 -7.686 -32.677 1.00 86.19 541 GLU A CA 1
ATOM 4046 C C . GLU A 1 541 ? 13.436 -6.572 -33.575 1.00 86.19 541 GLU A C 1
ATOM 4048 O O . GLU A 1 541 ? 12.848 -5.493 -33.694 1.00 86.19 541 GLU A O 1
ATOM 4053 N N . LEU A 1 542 ? 14.584 -6.835 -34.209 1.00 85.25 542 LEU A N 1
ATOM 4054 C CA . LEU A 1 542 ? 15.332 -5.864 -35.022 1.00 85.25 542 LEU A CA 1
ATOM 4055 C C . LEU A 1 542 ? 15.235 -6.124 -36.540 1.00 85.25 542 LEU A C 1
ATOM 4057 O O . LEU A 1 542 ? 15.790 -5.355 -37.327 1.00 85.25 542 LEU A O 1
ATOM 4061 N N . SER A 1 543 ? 14.567 -7.206 -36.945 1.00 73.88 543 SER A N 1
ATOM 4062 C CA . SER A 1 543 ? 14.505 -7.742 -38.317 1.00 73.88 543 SER A CA 1
ATOM 4063 C C . SER A 1 543 ? 13.928 -6.751 -39.343 1.00 73.88 543 SER A C 1
ATOM 4065 O O . SER A 1 543 ? 14.478 -6.600 -40.435 1.00 73.88 543 SER A O 1
ATOM 4067 N N . ASP A 1 544 ? 12.890 -5.999 -38.963 1.00 67.75 544 ASP A N 1
ATOM 4068 C CA . ASP A 1 544 ? 12.169 -5.035 -39.814 1.00 67.75 544 ASP A CA 1
ATOM 4069 C C . ASP A 1 544 ? 13.004 -3.788 -40.209 1.00 67.75 544 ASP A C 1
ATOM 4071 O O . ASP A 1 544 ? 12.560 -2.977 -41.025 1.00 67.75 544 ASP A O 1
ATOM 4075 N N . TRP A 1 545 ? 14.215 -3.599 -39.661 1.00 67.88 545 TRP A N 1
ATOM 4076 C CA . TRP A 1 545 ? 15.062 -2.420 -39.924 1.00 67.88 545 TRP A CA 1
ATOM 4077 C C . TRP A 1 545 ? 16.079 -2.558 -41.061 1.00 67.88 545 TRP A C 1
ATOM 4079 O O . TRP A 1 545 ? 16.739 -1.568 -41.386 1.00 67.88 545 TRP A O 1
ATOM 4089 N N . GLY A 1 546 ? 16.213 -3.733 -41.677 1.00 53.91 546 GLY A N 1
ATOM 4090 C CA . GLY A 1 546 ? 17.174 -3.957 -42.760 1.00 53.91 546 GLY A CA 1
ATOM 4091 C C . GLY A 1 546 ? 18.646 -3.957 -42.305 1.00 53.91 546 GLY A C 1
ATOM 4092 O O . GLY A 1 546 ? 19.149 -3.048 -41.632 1.00 53.91 546 GLY A O 1
ATOM 4093 N N . ASP A 1 547 ? 19.336 -5.015 -42.721 1.00 49.78 547 ASP A N 1
ATOM 4094 C CA . ASP A 1 547 ? 20.750 -5.357 -42.544 1.00 49.78 547 ASP A CA 1
ATOM 4095 C C . ASP A 1 547 ? 21.238 -5.587 -41.105 1.00 49.78 547 ASP A C 1
ATOM 4097 O O . ASP A 1 547 ? 21.863 -4.729 -40.466 1.00 49.78 547 ASP A O 1
ATOM 4101 N N . ILE A 1 548 ? 21.020 -6.831 -40.657 1.00 47.66 548 ILE A N 1
ATOM 4102 C CA . ILE A 1 548 ? 21.949 -7.592 -39.813 1.00 47.66 548 ILE A CA 1
ATOM 4103 C C . ILE A 1 548 ? 22.520 -8.723 -40.684 1.00 47.66 548 ILE A C 1
ATOM 4105 O O . ILE A 1 548 ? 21.968 -9.817 -40.758 1.00 47.66 548 ILE A O 1
ATOM 4109 N N . SER A 1 549 ? 23.636 -8.448 -41.357 1.00 36.81 549 SER A N 1
ATOM 4110 C CA . SER A 1 549 ? 24.607 -9.481 -41.721 1.00 36.81 549 SER A CA 1
ATOM 4111 C C . SER A 1 549 ? 26.001 -8.918 -41.477 1.00 36.81 549 SER A C 1
ATOM 4113 O O . SER A 1 549 ? 26.569 -8.218 -42.320 1.00 36.81 549 SER A O 1
ATOM 4115 N N . SER A 1 550 ? 26.539 -9.193 -40.292 1.00 36.72 550 SER A N 1
ATOM 4116 C CA . SER A 1 550 ? 27.973 -9.147 -40.062 1.00 36.72 550 SER A CA 1
ATOM 4117 C C . SER A 1 550 ? 28.614 -10.180 -40.995 1.00 36.72 550 SER A C 1
ATOM 4119 O O . SER A 1 550 ? 28.285 -11.364 -41.010 1.00 36.72 550 SER A O 1
ATOM 4121 N N . THR A 1 551 ? 29.485 -9.688 -41.865 1.00 37.94 551 THR A N 1
ATOM 4122 C CA . THR A 1 551 ? 30.373 -10.466 -42.726 1.00 37.94 551 THR A CA 1
ATOM 4123 C C . THR A 1 551 ? 31.022 -11.622 -41.965 1.00 37.94 551 THR A C 1
ATOM 4125 O O . THR A 1 551 ? 31.903 -11.392 -41.140 1.00 37.94 551 THR A O 1
ATOM 4128 N N . SER A 1 552 ? 30.680 -12.864 -42.310 1.00 36.69 552 SER A N 1
ATOM 4129 C CA . SER A 1 552 ? 31.620 -13.980 -42.201 1.00 36.69 552 SER A CA 1
ATOM 4130 C C . SER A 1 552 ? 31.416 -14.975 -43.349 1.00 36.69 552 SER A C 1
ATOM 4132 O O . SER A 1 552 ? 30.295 -15.309 -43.718 1.00 36.69 552 SER A O 1
ATOM 4134 N N . ASN A 1 553 ? 32.547 -15.382 -43.930 1.00 30.64 553 ASN A N 1
ATOM 4135 C CA . ASN A 1 553 ? 32.757 -16.327 -45.031 1.00 30.64 553 ASN A CA 1
ATOM 4136 C C . ASN A 1 553 ? 32.320 -15.923 -46.449 1.00 30.64 553 ASN A C 1
ATOM 4138 O O . ASN A 1 553 ? 31.373 -16.451 -47.025 1.00 30.64 553 ASN A O 1
ATOM 4142 N N . ARG A 1 554 ? 33.172 -15.110 -47.091 1.00 34.44 554 ARG A N 1
ATOM 4143 C CA . ARG A 1 554 ? 33.544 -15.369 -48.490 1.00 34.44 554 ARG A CA 1
ATOM 4144 C C . ARG A 1 554 ? 34.790 -16.259 -48.531 1.00 34.44 554 ARG A C 1
ATOM 4146 O O . ARG A 1 554 ? 35.898 -15.775 -48.329 1.00 34.44 554 ARG A O 1
ATOM 4153 N N . SER A 1 555 ? 34.577 -17.529 -48.847 1.00 32.03 555 SER A N 1
ATOM 4154 C CA . SER A 1 555 ? 35.549 -18.449 -49.453 1.00 32.03 555 SER A CA 1
ATOM 4155 C C . SER A 1 555 ? 34.735 -19.541 -50.162 1.00 32.03 555 SER A C 1
ATOM 4157 O O . SER A 1 555 ? 34.224 -20.440 -49.510 1.00 32.03 555 SER A O 1
ATOM 4159 N N . ALA A 1 556 ? 34.370 -19.305 -51.430 1.00 30.25 556 ALA A N 1
ATOM 4160 C CA . ALA A 1 556 ? 34.966 -19.921 -52.636 1.00 30.25 556 ALA A CA 1
ATOM 4161 C C . ALA A 1 556 ? 34.238 -21.230 -53.039 1.00 30.25 556 ALA A C 1
ATOM 4163 O O . ALA A 1 556 ? 33.650 -21.860 -52.159 1.00 30.25 556 ALA A O 1
ATOM 4164 N N . PRO A 1 557 ? 34.269 -21.680 -54.311 1.00 38.09 557 PRO A N 1
ATOM 4165 C CA . PRO A 1 557 ? 34.951 -21.135 -55.491 1.00 38.09 557 PRO A CA 1
ATOM 4166 C C . PRO A 1 557 ? 34.055 -20.346 -56.457 1.00 38.09 557 PRO A C 1
ATOM 4168 O O . PRO A 1 557 ? 32.829 -20.593 -56.496 1.00 38.09 557 PRO A O 1
#

Foldseek 3Di:
DQPACCLVPDDDDADDDDDDDDDDDDADAFDKDFPALAYAFEAQAKDKTKIATDPVCLQGDHDQWAWKAFPVRDIWIWGKWWKFQDPPDDPDLPLDAQQDAPRFIDTDPQDPDSRVRRVIMMITITGDDGPDQTWIDRDPRIHHYLYFYWADDQDDEEDDDDDHQLDHDLARLLGLLLQVLVQVVVSHDGDQRDDDPVSRRSSGRNNRLLRRLLRLLCVVPVPLSVQLSLLQRFWAAEPVRDTHTQHDRDPVVVSVLSCLSSPPVDDSVVSSVVSVVVCLQDDQWQKDWPAFAAQKTKMKIAGSDQDKWWKWKDWPPPDDDTDIDIHHHRYIDIDMDGDDDPPDDPDDDDFDQFIKMWIAIPNHIDIATGGTRAAEFAPPWDKFAKWWFAHHSNCSVVVDTHGFDPQQTKIWTWGADPNWIKIKMKTFCNQAWNDQQKWKWKFFADQVCTPWIWIAGQVRDIFIPDPTDDDPQWHKDKDIDGGIIMIIIIGDLVSQQVRADVPGSQWIWMWMFIDRNPFTSTTTPDHHHRPDPTTHIHTYGRVNPDDDDDDDDDDDD

Sequence (557 aa):
MGGVLAGLLLSVSAGAAGTAGICAQPRVAARLDVLDQTPHAVQGRPIAIPIRLNPEQLQQIPPDTVELRLDDGTSTTALVAWLATKESTRPSPLVASWTAATAPLKVVPFPDAPALRSTARGVLLATLAEGYSGALRLGDQLITPRWVMPANPSSGSLLPARTGPGWPPLDEPGGWWRWALLADSLGQIPPEPSGGPRSKLVARSIAALWRAGLDRVARESPGAADELRDLLVSQCRTARGIPVACWITNTDELNSILSLLLDSNRPVGLTVRSLLFYLDARFPLLAWPVSSPGARIRIALANPTDAEQVVRIQWVEDDPVPVAAVVPPGRIQQIEVDRPVHAGTHSGRLASAETVLVLTCGGIQDRMQLPSEFLVVRPPGLQFGPFLAPMTLAQAWDGAVLETDPRWATSAVLRKRRGQWELFVECLSGGRPALPQDGLEVHLGLPNAPIRLIRIAPDGSLSFAPGGGGLRGAEASTTLFPDRWRAILRLDSSLIESAAAPGMPQTLLIGIRRVLGDDVIGVADGSVPVWNPLTPVFLVELSDWGDISSTSNRSAP